Protein AF-A0A3D3GBB8-F1 (afdb_monomer)

Secondary structure (DSSP, 8-state):
---------------------TTS-GGGEE---TT-EE--SGGGTSSPPPEE--TT-GGGHHHHHHHHHTTTS-HHHHHHHHHHHIIIII--B--TT-HHHHHHHHHHHHHT-PEEHHHHHHHTB--HHHHHHHHHHHHHHTT--EEEEEEEEEETTEEEEEEEEEEEETTEEEEE-SS-TTTTTBBHHHHTSTT---TTS-B-TTSPPP-SSS-EEEEEE--PSPEE-----------S---PPPP---EEEEEEEB-HHHHHHHHT-TT--TT---HHHHHHHHHHHHHHHHHHHHHT-EEEEEEEE-TTS-EEEEEEEE-TTS-EEEEEEETTEEEEEE--B-HHHHHHHHHHHIIIIIIHHHHTT-B-BTTBS---EEEEHHHHS-TT-HHHHHHHHHHHH-GGGTTTTS---TTTSB-GGGS-HHHHHHHHHHHHHHHTTSS-SHHHHHHHHHHHTTT-BTTTBSS-GGGBSEE-HHHH-TTS-GGG-EEEE-S-PPPSSHHHHHHHHHHHHHHHHHHHT-SSPPPP------SSHHHHHHHHHHHHHHTT--GGGGGGGS-GGGGTTTHHHHHHHHHHHHHHHHH---

Radius of gyration: 30.75 Å; Cα contacts (8 Å, |Δi|>4): 1065; chains: 1; bounding box: 67×83×88 Å

Structure (mmCIF, N/CA/C/O backbone):
data_AF-A0A3D3GBB8-F1
#
_entry.id   AF-A0A3D3GBB8-F1
#
loop_
_atom_site.group_PDB
_atom_site.id
_atom_site.type_symbol
_atom_site.label_atom_id
_atom_site.label_alt_id
_atom_site.label_comp_id
_atom_site.label_asym_id
_atom_site.label_entity_id
_atom_site.label_seq_id
_atom_site.pdbx_PDB_ins_code
_atom_site.Cartn_x
_atom_site.Cartn_y
_atom_site.Cartn_z
_atom_site.occupancy
_atom_site.B_iso_or_equiv
_atom_site.auth_seq_id
_atom_site.auth_comp_id
_atom_site.auth_asym_id
_atom_site.auth_atom_id
_atom_site.pdbx_PDB_model_num
ATOM 1 N N . MET A 1 1 ? 26.392 -57.748 -11.670 1.00 37.41 1 MET A N 1
ATOM 2 C CA . MET A 1 1 ? 26.592 -56.794 -12.782 1.00 37.41 1 MET A CA 1
ATOM 3 C C . MET A 1 1 ? 25.238 -56.248 -13.217 1.00 37.41 1 MET A C 1
ATOM 5 O O . MET A 1 1 ? 24.545 -56.881 -13.998 1.00 37.41 1 MET A O 1
ATOM 9 N N . ARG A 1 2 ? 24.813 -55.126 -12.630 1.00 30.62 2 ARG A N 1
ATOM 10 C CA . ARG A 1 2 ? 23.625 -54.363 -13.035 1.00 30.62 2 ARG A CA 1
ATOM 11 C C . ARG A 1 2 ? 24.049 -52.902 -13.084 1.00 30.62 2 ARG A C 1
ATOM 13 O O . ARG A 1 2 ? 24.463 -52.355 -12.068 1.00 30.62 2 ARG A O 1
ATOM 20 N N . THR A 1 3 ? 24.030 -52.337 -14.281 1.00 37.81 3 THR A N 1
ATOM 21 C CA . THR A 1 3 ? 24.454 -50.970 -14.579 1.00 37.81 3 THR A CA 1
ATOM 22 C C . THR A 1 3 ? 23.341 -50.014 -14.165 1.00 37.81 3 THR A C 1
ATOM 24 O O . THR A 1 3 ? 22.235 -50.083 -14.697 1.00 37.81 3 THR A O 1
ATOM 27 N N . ALA A 1 4 ? 23.621 -49.160 -13.182 1.00 35.50 4 ALA A N 1
ATOM 28 C CA . ALA A 1 4 ? 22.742 -48.078 -12.766 1.00 35.50 4 ALA A CA 1
ATOM 29 C C . ALA A 1 4 ? 22.860 -46.919 -13.765 1.00 35.50 4 ALA A C 1
ATOM 31 O O . ALA A 1 4 ? 23.934 -46.346 -13.945 1.00 35.50 4 ALA A O 1
ATOM 32 N N . LEU A 1 5 ? 21.749 -46.604 -14.427 1.00 34.44 5 LEU A N 1
ATOM 33 C CA . LEU A 1 5 ? 21.597 -45.443 -15.293 1.00 34.44 5 LEU A CA 1
ATOM 34 C C . LEU A 1 5 ? 21.277 -44.234 -14.400 1.00 34.44 5 LEU A C 1
ATOM 36 O O . LEU A 1 5 ? 20.170 -44.113 -13.879 1.00 34.44 5 LEU A O 1
ATOM 40 N N . ILE A 1 6 ? 22.259 -43.360 -14.182 1.00 33.53 6 ILE A N 1
ATOM 41 C CA . ILE A 1 6 ? 22.048 -42.061 -13.538 1.00 33.53 6 ILE A CA 1
ATOM 42 C C . ILE A 1 6 ? 21.442 -41.128 -14.593 1.00 33.53 6 ILE A C 1
ATOM 44 O O . ILE A 1 6 ? 22.131 -40.673 -15.505 1.00 33.53 6 ILE A O 1
ATOM 48 N N . LEU A 1 7 ? 20.139 -40.863 -14.477 1.00 31.44 7 LEU A N 1
ATOM 49 C CA . LEU A 1 7 ? 19.470 -39.763 -15.167 1.00 31.44 7 LEU A CA 1
ATOM 50 C C . LEU A 1 7 ? 19.929 -38.441 -14.533 1.00 31.44 7 LEU A C 1
ATOM 52 O O . LEU A 1 7 ? 19.406 -38.015 -13.506 1.00 31.44 7 LEU A O 1
ATOM 56 N N . LEU A 1 8 ? 20.910 -37.785 -15.154 1.00 27.91 8 LEU A N 1
ATOM 57 C CA . LEU A 1 8 ? 21.190 -36.371 -14.917 1.00 27.91 8 LEU A CA 1
ATOM 58 C C . LEU A 1 8 ? 20.114 -35.554 -15.652 1.00 27.91 8 LEU A C 1
ATOM 60 O O . LEU A 1 8 ? 20.199 -35.330 -16.860 1.00 27.91 8 LEU A O 1
ATOM 64 N N . GLN A 1 9 ? 19.079 -35.115 -14.935 1.00 29.59 9 GLN A N 1
ATOM 65 C CA . GLN A 1 9 ? 18.239 -34.013 -15.399 1.00 29.59 9 GLN A CA 1
ATOM 66 C C . GLN A 1 9 ? 19.070 -32.726 -15.332 1.00 29.59 9 GLN A C 1
ATOM 68 O O . GLN A 1 9 ? 19.253 -32.135 -14.270 1.00 29.59 9 GLN A O 1
ATOM 73 N N . PHE A 1 10 ? 19.591 -32.302 -16.484 1.00 28.19 10 PHE A N 1
ATOM 74 C CA . PHE A 1 10 ? 20.107 -30.953 -16.691 1.00 28.19 10 PHE A CA 1
ATOM 75 C C . PHE A 1 10 ? 18.940 -29.96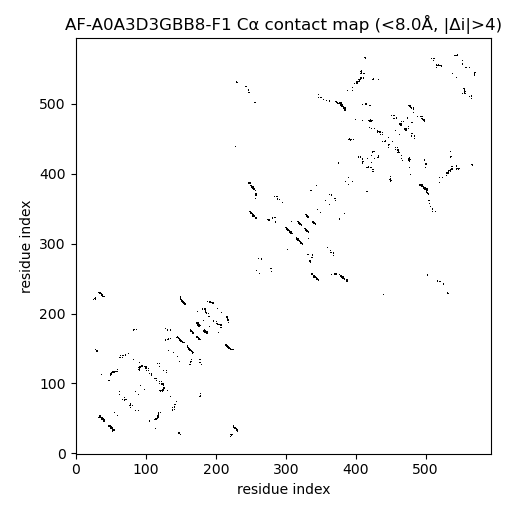3 -16.600 1.00 28.19 10 PHE A C 1
ATOM 77 O O . PHE A 1 10 ? 18.289 -29.636 -17.591 1.00 28.19 10 PHE A O 1
ATOM 84 N N . VAL A 1 11 ? 18.669 -29.477 -15.391 1.00 28.56 11 VAL A N 1
ATOM 85 C CA . VAL A 1 11 ? 17.943 -28.223 -15.206 1.00 28.56 11 VAL A CA 1
ATOM 86 C C . VAL A 1 11 ? 18.900 -27.115 -15.641 1.00 28.56 11 VAL A C 1
ATOM 88 O O . VAL A 1 11 ? 19.838 -26.770 -14.924 1.00 28.56 11 VAL A O 1
ATOM 91 N N . PHE A 1 12 ? 18.695 -26.585 -16.848 1.00 27.25 12 PHE A N 1
ATOM 92 C CA . PHE A 1 12 ? 19.299 -25.329 -17.288 1.00 27.25 12 PHE A CA 1
ATOM 93 C C . PHE A 1 12 ? 18.727 -24.200 -16.420 1.00 27.25 12 PHE A C 1
ATOM 95 O O . PHE A 1 12 ? 17.770 -23.521 -16.784 1.00 27.25 12 PHE A O 1
ATOM 102 N N . VAL A 1 13 ? 19.312 -24.001 -15.241 1.00 29.98 13 VAL A N 1
ATOM 103 C CA . VAL A 1 13 ? 19.199 -22.733 -14.531 1.00 29.98 13 VAL A CA 1
ATOM 104 C C . VAL A 1 13 ? 20.024 -21.740 -15.342 1.00 29.98 13 VAL A C 1
ATOM 106 O O . VAL A 1 13 ? 21.246 -21.681 -15.226 1.00 29.98 13 VAL A O 1
ATOM 109 N N . ILE A 1 14 ? 19.360 -20.971 -16.207 1.00 33.97 14 ILE A N 1
ATOM 110 C CA . ILE A 1 14 ? 19.915 -19.741 -16.782 1.00 33.97 14 ILE A CA 1
ATOM 111 C C . ILE A 1 14 ? 19.957 -18.716 -15.636 1.00 33.97 14 ILE A C 1
ATOM 113 O O . ILE A 1 14 ? 19.192 -17.759 -15.593 1.00 33.97 14 ILE A O 1
ATOM 117 N N . SER A 1 15 ? 20.810 -18.954 -14.638 1.00 33.53 15 SER A N 1
ATOM 118 C CA . SER A 1 15 ? 21.189 -17.935 -13.668 1.00 33.53 15 SER A CA 1
ATOM 119 C C . SER A 1 15 ? 22.025 -16.922 -14.430 1.00 33.53 15 SER A C 1
ATOM 121 O O . SER A 1 15 ? 23.033 -17.294 -15.036 1.00 33.53 15 SER A O 1
ATOM 123 N N . GLY A 1 16 ? 21.561 -15.674 -14.443 1.00 37.94 16 GLY A N 1
ATOM 124 C CA . GLY A 1 16 ? 22.111 -14.578 -15.224 1.00 37.94 16 GLY A CA 1
ATOM 125 C C . GLY A 1 16 ? 23.633 -14.576 -15.247 1.00 37.94 16 GLY A C 1
ATOM 126 O O . GLY A 1 16 ? 24.288 -14.199 -14.277 1.00 37.94 16 GLY A O 1
ATOM 127 N N . ALA A 1 17 ? 24.191 -14.935 -16.402 1.00 40.03 17 ALA A N 1
ATOM 128 C CA . ALA A 1 17 ? 25.499 -14.457 -16.793 1.00 40.03 17 ALA A CA 1
ATOM 129 C C . ALA A 1 17 ? 25.364 -12.939 -16.950 1.00 40.03 17 ALA A C 1
ATOM 131 O O . ALA A 1 17 ? 25.099 -12.430 -18.039 1.00 40.03 17 ALA A O 1
ATOM 132 N N . SER A 1 18 ? 25.471 -12.224 -15.827 1.00 45.88 18 SER A N 1
ATOM 133 C CA . SER A 1 18 ? 25.781 -10.805 -15.825 1.00 45.88 18 SER A CA 1
ATOM 134 C C . SER A 1 18 ? 26.978 -10.655 -16.748 1.00 45.88 18 SER A C 1
ATOM 136 O O . SER A 1 18 ? 28.031 -11.257 -16.520 1.00 45.88 18 SER A O 1
ATOM 138 N N . LEU A 1 19 ? 26.783 -9.953 -17.862 1.00 51.06 19 LEU A N 1
ATOM 139 C CA . LEU A 1 19 ? 27.877 -9.551 -18.721 1.00 51.06 19 LEU A CA 1
ATOM 140 C C . LEU A 1 19 ? 28.770 -8.645 -17.871 1.00 51.06 19 LEU A C 1
ATOM 142 O O . LEU A 1 19 ? 28.528 -7.451 -17.755 1.00 51.06 19 LEU A O 1
ATOM 146 N N . ALA A 1 20 ? 29.756 -9.228 -17.194 1.00 46.41 20 ALA A N 1
ATOM 147 C CA . ALA A 1 20 ? 30.712 -8.476 -16.407 1.00 46.41 20 ALA A CA 1
ATOM 148 C C . ALA A 1 20 ? 31.562 -7.650 -17.383 1.00 46.41 20 ALA A C 1
ATOM 150 O O . ALA A 1 20 ? 32.442 -8.175 -18.065 1.00 46.41 20 ALA A O 1
ATOM 151 N N . TYR A 1 21 ? 31.240 -6.363 -17.502 1.00 58.41 21 TYR A N 1
ATOM 152 C CA . TYR A 1 21 ? 31.947 -5.415 -18.355 1.00 58.41 21 TYR A CA 1
ATOM 153 C C . TYR A 1 21 ? 33.100 -4.792 -17.573 1.00 58.41 21 TYR A C 1
ATOM 155 O O . TYR A 1 21 ? 32.893 -3.914 -16.738 1.00 58.41 21 TYR A O 1
ATOM 163 N N . SER A 1 22 ? 34.331 -5.234 -17.826 1.00 48.91 22 SER A N 1
ATOM 164 C CA . SER A 1 22 ? 35.514 -4.618 -17.224 1.00 48.91 22 SER A CA 1
ATOM 165 C C . SER A 1 22 ? 35.701 -3.199 -17.779 1.00 48.91 22 SER A C 1
ATOM 167 O O . SER A 1 22 ? 36.099 -3.038 -18.931 1.00 48.91 22 SER A O 1
ATOM 169 N N . GLY A 1 23 ? 35.397 -2.179 -16.972 1.00 61.62 23 GLY A N 1
ATOM 170 C CA . GLY A 1 23 ? 35.699 -0.768 -17.260 1.00 61.62 23 GLY A CA 1
ATOM 171 C C . GLY A 1 23 ? 34.526 0.111 -17.714 1.00 61.62 23 GLY A C 1
ATOM 172 O O . GLY A 1 23 ? 34.693 1.325 -17.777 1.00 61.62 23 GLY A O 1
ATOM 173 N N . LEU A 1 24 ? 33.341 -0.449 -17.979 1.00 71.38 24 LEU A N 1
ATOM 174 C CA . LEU A 1 24 ? 32.126 0.335 -18.248 1.00 71.38 24 LEU A CA 1
ATOM 175 C C . LEU A 1 24 ? 31.256 0.404 -16.988 1.00 71.38 24 LEU A C 1
ATOM 177 O O . LEU A 1 24 ? 31.207 -0.557 -16.220 1.00 71.38 24 LEU A O 1
ATOM 181 N N . LYS A 1 25 ? 30.553 1.526 -16.775 1.00 71.62 25 LYS A N 1
ATOM 182 C CA . LYS A 1 25 ? 29.581 1.666 -15.677 1.00 71.62 25 LYS A CA 1
ATOM 183 C C . LYS A 1 25 ? 28.512 0.575 -15.835 1.00 71.62 25 LYS A C 1
ATOM 185 O O . LYS A 1 25 ? 27.671 0.659 -16.727 1.00 71.62 25 LYS A O 1
ATOM 190 N N . SER A 1 26 ? 28.555 -0.461 -14.996 1.00 71.94 26 SER A N 1
ATOM 191 C CA . SER A 1 26 ? 27.662 -1.629 -15.097 1.00 71.94 26 SER A CA 1
ATOM 192 C C . SER A 1 26 ? 26.180 -1.250 -15.009 1.00 71.94 26 SER A C 1
ATOM 194 O O . SER A 1 26 ? 25.334 -1.911 -15.601 1.00 71.94 26 SER A O 1
ATOM 196 N N . THR A 1 27 ? 25.879 -0.144 -14.332 1.00 81.06 27 THR A N 1
ATOM 197 C CA . THR A 1 27 ? 24.544 0.431 -14.137 1.00 81.06 27 THR A CA 1
ATOM 198 C C . THR A 1 27 ? 23.926 1.037 -15.400 1.00 81.06 27 THR A C 1
ATOM 200 O O . THR A 1 27 ? 22.716 1.284 -15.411 1.00 81.06 27 THR A O 1
ATOM 203 N N . ALA A 1 28 ? 24.706 1.276 -16.460 1.00 86.94 28 ALA A N 1
ATOM 204 C CA . ALA A 1 28 ? 24.206 1.812 -17.730 1.00 86.94 28 ALA A CA 1
ATOM 205 C C . ALA A 1 28 ? 23.576 0.742 -18.640 1.00 86.94 28 ALA A C 1
ATOM 207 O O . ALA A 1 28 ? 22.818 1.073 -19.548 1.00 86.94 28 ALA A O 1
ATOM 208 N N . PHE A 1 29 ? 23.866 -0.537 -18.389 1.00 89.50 29 PHE A N 1
ATOM 209 C CA . PHE A 1 29 ? 23.324 -1.663 -19.144 1.00 89.50 29 PHE A CA 1
ATOM 210 C C . PHE A 1 29 ? 22.200 -2.314 -18.354 1.00 89.50 29 PHE A C 1
ATOM 212 O O . PHE A 1 29 ? 22.427 -2.852 -17.270 1.00 89.50 29 PHE A O 1
ATOM 219 N N . ARG A 1 30 ? 20.980 -2.270 -18.886 1.00 90.62 30 ARG A N 1
ATOM 220 C CA . ARG A 1 30 ? 19.788 -2.645 -18.122 1.00 90.62 30 ARG A CA 1
ATOM 221 C C . ARG A 1 30 ? 19.002 -3.737 -18.799 1.00 90.62 30 ARG A C 1
ATOM 223 O O . ARG A 1 30 ? 18.885 -3.788 -20.020 1.00 90.62 30 ARG A O 1
ATOM 230 N N . ASP A 1 31 ? 18.449 -4.597 -17.964 1.00 92.19 31 ASP A N 1
ATOM 231 C CA . ASP A 1 31 ? 17.322 -5.418 -18.348 1.00 92.19 31 ASP A CA 1
ATOM 232 C C . ASP A 1 31 ? 16.036 -4.704 -17.938 1.00 92.19 31 ASP A C 1
ATOM 234 O O . ASP A 1 31 ? 15.978 -4.139 -16.843 1.00 92.19 31 ASP A O 1
ATOM 238 N N . ILE A 1 32 ? 15.035 -4.704 -18.811 1.00 92.06 32 ILE A N 1
ATOM 239 C CA . ILE A 1 32 ? 13.761 -4.030 -18.585 1.00 92.06 32 ILE A CA 1
ATOM 240 C C . ILE A 1 32 ? 12.653 -5.092 -18.566 1.00 92.06 32 ILE A C 1
ATOM 242 O O . ILE A 1 32 ? 12.162 -5.480 -19.628 1.00 92.06 32 ILE A O 1
ATOM 246 N N . PRO A 1 33 ? 12.265 -5.609 -17.385 1.00 87.56 33 PRO A N 1
ATOM 247 C CA . PRO A 1 33 ? 11.215 -6.616 -17.301 1.00 87.56 33 PRO A CA 1
ATOM 248 C C . PRO A 1 33 ? 9.830 -6.024 -17.586 1.00 87.56 33 PRO A C 1
ATOM 250 O O . PRO A 1 33 ? 9.600 -4.822 -17.409 1.00 87.56 33 PRO A O 1
ATOM 253 N N . ASP A 1 34 ? 8.900 -6.890 -17.992 1.00 85.88 34 ASP A N 1
ATOM 254 C CA . ASP A 1 34 ? 7.484 -6.535 -18.120 1.00 85.88 34 ASP A CA 1
ATOM 255 C C . ASP A 1 34 ? 6.925 -6.015 -16.788 1.00 85.88 34 ASP A C 1
ATOM 257 O O . ASP A 1 34 ? 7.377 -6.411 -15.713 1.00 85.88 34 ASP A O 1
ATOM 261 N N . GLY A 1 35 ? 5.984 -5.079 -16.857 1.00 80.69 35 GLY A N 1
ATOM 262 C CA . GLY A 1 35 ? 5.439 -4.366 -15.705 1.00 80.69 35 GLY A CA 1
ATOM 263 C C . GLY A 1 35 ? 6.332 -3.256 -15.146 1.00 80.69 35 GLY A C 1
ATOM 264 O O . GLY A 1 35 ? 5.860 -2.449 -14.357 1.00 80.69 35 GLY A O 1
ATOM 265 N N . SER A 1 36 ? 7.601 -3.133 -15.543 1.00 86.69 36 SER A N 1
ATOM 266 C CA . SER A 1 36 ? 8.458 -2.049 -15.031 1.00 86.69 36 SER A CA 1
ATOM 267 C C . SER A 1 36 ? 7.909 -0.659 -15.345 1.00 86.69 36 SER A C 1
ATOM 269 O O . SER A 1 36 ? 7.367 -0.433 -16.417 1.00 86.69 36 SER A O 1
ATOM 271 N N . VAL A 1 37 ? 8.127 0.307 -14.456 1.00 88.00 37 VAL A N 1
ATOM 272 C CA . VAL A 1 37 ? 8.025 1.734 -14.762 1.00 88.00 37 VAL A CA 1
ATOM 273 C C . VAL A 1 37 ? 9.403 2.260 -15.134 1.00 88.00 37 VAL A C 1
ATOM 275 O O . VAL A 1 37 ? 10.370 2.038 -14.411 1.00 88.00 37 VAL A O 1
ATOM 278 N N . MET A 1 38 ? 9.518 2.965 -16.247 1.00 93.19 38 MET A N 1
ATOM 279 C CA . MET A 1 38 ? 10.743 3.636 -16.662 1.00 93.19 38 MET A CA 1
ATOM 280 C C . MET A 1 38 ? 10.589 5.144 -16.492 1.00 93.19 38 MET A C 1
ATOM 282 O O . MET A 1 38 ? 9.580 5.715 -16.888 1.00 93.19 38 MET A O 1
ATOM 286 N N . GLU A 1 39 ? 11.597 5.790 -15.917 1.00 93.50 39 GLU A N 1
ATOM 287 C CA . GLU A 1 39 ? 11.611 7.233 -15.682 1.00 93.50 39 GLU A CA 1
ATOM 288 C C . GLU A 1 39 ? 11.524 8.021 -17.003 1.00 93.50 39 GLU A C 1
ATOM 290 O O . GLU A 1 39 ? 12.231 7.754 -17.982 1.00 93.50 39 GLU A O 1
ATOM 295 N N . GLY A 1 40 ? 10.645 9.014 -17.026 1.00 92.69 40 GLY A N 1
ATOM 296 C CA . GLY A 1 40 ? 10.459 9.976 -18.098 1.00 92.69 40 GLY A CA 1
ATOM 297 C C . GLY A 1 40 ? 11.460 11.123 -18.044 1.00 92.69 40 GLY A C 1
ATOM 298 O O . GLY A 1 40 ? 12.235 11.276 -17.104 1.00 92.69 40 GLY A O 1
ATOM 299 N N . SER A 1 41 ? 11.454 11.972 -19.070 1.00 91.56 41 SER A N 1
ATOM 300 C CA . SER A 1 41 ? 12.244 13.211 -19.079 1.00 91.56 41 SER A CA 1
ATOM 301 C C . SER A 1 41 ? 11.541 14.384 -18.385 1.00 91.56 41 SER A C 1
ATOM 303 O O . SER A 1 41 ? 12.180 15.405 -18.148 1.00 91.56 41 SER A O 1
ATOM 305 N N . LEU A 1 42 ? 10.263 14.251 -18.007 1.00 87.62 42 LEU A N 1
ATOM 306 C CA . LEU A 1 42 ? 9.458 15.323 -17.408 1.00 87.62 42 LEU A CA 1
ATOM 307 C C . LEU A 1 42 ? 10.088 15.911 -16.135 1.00 87.62 42 LEU A C 1
ATOM 309 O O . LEU A 1 42 ? 10.108 17.126 -15.962 1.00 87.62 42 LEU A O 1
ATOM 313 N N . GLY A 1 43 ? 10.655 15.062 -15.271 1.00 80.56 43 GLY A N 1
ATOM 314 C CA . GLY A 1 43 ? 11.352 15.493 -14.051 1.00 80.56 43 GLY A CA 1
ATOM 315 C C . GLY A 1 43 ? 12.688 16.207 -14.297 1.00 80.56 43 GLY A C 1
ATOM 316 O O . GLY A 1 43 ? 13.236 16.806 -13.377 1.00 80.56 43 GLY A O 1
ATOM 317 N N . HIS A 1 44 ? 13.189 16.172 -15.533 1.00 82.75 44 HIS A N 1
ATOM 318 C CA . HIS A 1 44 ? 14.483 16.720 -15.955 1.00 82.75 44 HIS A CA 1
ATOM 319 C C . HIS A 1 44 ? 14.318 17.858 -16.976 1.00 82.75 44 HIS A C 1
ATOM 321 O O . HIS A 1 44 ? 15.223 18.136 -17.757 1.00 82.75 44 HIS A O 1
ATOM 327 N N . GLY A 1 45 ? 13.146 18.502 -17.006 1.00 84.19 45 GLY A N 1
ATOM 328 C CA . GLY A 1 45 ? 12.839 19.601 -17.931 1.00 84.19 45 GLY A CA 1
ATOM 329 C C . GLY A 1 45 ? 12.445 19.162 -19.346 1.00 84.19 45 GLY A C 1
ATOM 330 O O . GLY A 1 45 ? 12.172 20.009 -20.192 1.00 84.19 45 GLY A O 1
ATOM 331 N N . GLY A 1 46 ? 12.382 17.854 -19.608 1.00 87.62 46 GLY A N 1
ATOM 332 C CA . GLY A 1 46 ? 11.785 17.302 -20.820 1.00 87.62 46 GLY A CA 1
ATOM 333 C C . GLY A 1 46 ? 10.256 17.258 -20.751 1.00 87.62 46 GLY A C 1
ATOM 334 O O . GLY A 1 46 ? 9.625 17.777 -19.832 1.00 87.62 46 GLY A O 1
ATOM 335 N N . PHE A 1 47 ? 9.634 16.620 -21.739 1.00 88.44 47 PHE A N 1
ATOM 336 C CA . PHE A 1 47 ? 8.172 16.567 -21.870 1.00 88.44 47 PHE A CA 1
ATOM 337 C C . PHE A 1 47 ? 7.594 15.151 -21.811 1.00 88.44 47 PHE A C 1
ATOM 339 O O . PHE A 1 47 ? 6.375 15.006 -21.904 1.00 88.44 47 PHE A O 1
ATOM 346 N N . GLN A 1 48 ? 8.428 14.119 -21.657 1.00 90.50 48 GLN A N 1
ATOM 347 C CA . GLN A 1 48 ? 7.956 12.739 -21.597 1.00 90.50 48 GLN A CA 1
ATOM 348 C C . GLN A 1 48 ? 7.687 12.313 -20.147 1.00 90.50 48 GLN A C 1
ATOM 350 O O . GLN A 1 48 ? 8.620 12.346 -19.341 1.00 90.50 48 GLN A O 1
ATOM 355 N N . PRO A 1 49 ? 6.453 11.914 -19.794 1.00 89.81 49 PRO A N 1
ATOM 356 C CA . PRO A 1 49 ? 6.158 11.240 -18.530 1.00 89.81 49 PRO A CA 1
ATOM 357 C C . PRO A 1 49 ? 6.930 9.935 -18.355 1.00 89.81 49 PRO A C 1
ATOM 359 O O . PRO A 1 49 ? 7.546 9.429 -19.292 1.00 89.81 49 PRO A O 1
ATOM 362 N N . ASP A 1 50 ? 6.853 9.386 -17.147 1.00 91.62 50 ASP A N 1
ATOM 363 C CA . ASP A 1 50 ? 7.258 8.009 -16.882 1.00 91.62 50 ASP A CA 1
ATOM 364 C C . ASP A 1 50 ? 6.414 7.039 -17.723 1.00 91.62 50 ASP A C 1
ATOM 366 O O . ASP A 1 50 ? 5.264 7.326 -18.062 1.00 91.62 50 ASP A O 1
ATOM 370 N N . TYR A 1 51 ? 6.974 5.878 -18.040 1.00 91.44 51 TYR A N 1
ATOM 371 C CA . TYR A 1 51 ? 6.346 4.856 -18.877 1.00 91.44 51 TYR A CA 1
ATOM 372 C C . TYR A 1 51 ? 6.110 3.601 -18.062 1.00 91.44 51 TYR A C 1
ATOM 374 O O . TYR A 1 51 ? 6.958 3.269 -17.246 1.00 91.44 51 TYR A O 1
ATOM 382 N N . ILE A 1 52 ? 5.039 2.857 -18.317 1.00 91.50 52 ILE A N 1
ATOM 383 C CA . ILE A 1 52 ? 4.875 1.492 -17.809 1.00 91.50 52 ILE A CA 1
ATOM 384 C C . ILE A 1 52 ? 5.067 0.499 -18.957 1.00 91.50 52 ILE A C 1
ATOM 386 O O . ILE A 1 52 ? 4.503 0.662 -20.035 1.00 91.50 52 ILE A O 1
ATOM 390 N N . ILE A 1 53 ? 5.892 -0.521 -18.737 1.00 94.06 53 ILE A N 1
ATOM 391 C CA . ILE A 1 53 ? 6.117 -1.614 -19.676 1.00 94.06 53 ILE A CA 1
ATOM 392 C C . ILE A 1 53 ? 4.935 -2.567 -19.556 1.00 94.06 53 ILE A C 1
ATOM 394 O O . ILE A 1 53 ? 4.762 -3.220 -18.535 1.00 94.06 53 ILE A O 1
ATOM 398 N N . ASP A 1 54 ? 4.103 -2.613 -20.585 1.00 89.75 54 ASP A N 1
ATOM 399 C CA . ASP A 1 54 ? 2.859 -3.371 -20.614 1.00 89.75 54 ASP A CA 1
ATOM 400 C C . ASP A 1 54 ? 2.827 -4.304 -21.831 1.00 89.75 54 ASP A C 1
ATOM 402 O O . ASP A 1 54 ? 2.082 -4.096 -22.789 1.00 89.75 54 ASP A O 1
ATOM 406 N N . LYS A 1 55 ? 3.627 -5.381 -21.820 1.00 90.81 55 LYS A N 1
ATOM 407 C CA . LYS A 1 55 ? 3.734 -6.300 -22.973 1.00 90.81 55 LYS A CA 1
ATOM 408 C C . LYS A 1 55 ? 2.376 -6.844 -23.430 1.00 90.81 55 LYS A C 1
ATOM 410 O O . LYS A 1 55 ? 2.201 -7.108 -24.615 1.00 90.81 55 LYS A O 1
ATOM 415 N N . ASN A 1 56 ? 1.405 -6.979 -22.531 1.00 87.50 56 ASN A N 1
ATOM 416 C CA . ASN A 1 56 ? 0.070 -7.488 -22.856 1.00 87.50 56 ASN A CA 1
ATOM 417 C C . ASN A 1 56 ? -0.857 -6.463 -23.538 1.00 87.50 56 ASN A C 1
ATOM 419 O O . ASN A 1 56 ? -2.020 -6.776 -23.797 1.00 87.50 56 ASN A O 1
ATOM 423 N N . HIS A 1 57 ? -0.381 -5.254 -23.843 1.00 91.94 57 HIS A N 1
ATOM 424 C CA . HIS A 1 57 ? -1.175 -4.271 -24.568 1.00 91.94 57 HIS A CA 1
ATOM 425 C C . HIS A 1 57 ? -1.558 -4.782 -25.968 1.00 91.94 57 HIS A C 1
ATOM 427 O O . HIS A 1 57 ? -0.671 -5.170 -26.736 1.00 91.94 57 HIS A O 1
ATOM 433 N N . PRO A 1 58 ? -2.843 -4.724 -26.374 1.00 91.69 58 PRO A N 1
ATOM 434 C CA . PRO A 1 58 ? -3.286 -5.260 -27.663 1.00 91.69 58 PRO A CA 1
ATOM 435 C C . PRO A 1 58 ? -2.536 -4.686 -28.873 1.00 91.69 58 PRO A C 1
ATOM 437 O O . PRO A 1 58 ? -2.226 -5.415 -29.811 1.00 91.69 58 PRO A O 1
ATOM 440 N N . ALA A 1 59 ? -2.180 -3.396 -28.837 1.00 96.06 59 ALA A N 1
ATOM 441 C CA . ALA A 1 59 ? -1.428 -2.747 -29.917 1.00 96.06 59 ALA A CA 1
ATOM 442 C C . ALA A 1 59 ? 0.002 -3.297 -30.108 1.00 96.06 59 ALA A C 1
ATOM 444 O O . ALA A 1 59 ? 0.588 -3.104 -31.170 1.00 96.06 59 ALA A O 1
ATOM 445 N N . LEU A 1 60 ? 0.559 -3.993 -29.108 1.00 97.75 60 LEU A N 1
ATOM 446 C CA . LEU A 1 60 ? 1.884 -4.615 -29.183 1.00 97.75 60 LEU A CA 1
ATOM 447 C C . LEU A 1 60 ? 1.838 -6.078 -29.640 1.00 97.75 60 LEU A C 1
ATOM 449 O O . LEU A 1 60 ? 2.875 -6.617 -30.024 1.00 97.75 60 LEU A O 1
ATOM 453 N N . ALA A 1 61 ? 0.662 -6.717 -29.664 1.00 96.50 61 ALA A N 1
ATOM 454 C CA . ALA A 1 61 ? 0.525 -8.116 -30.074 1.00 96.50 61 ALA A CA 1
ATOM 455 C C . ALA A 1 61 ? 1.184 -8.431 -31.438 1.00 96.50 61 ALA A C 1
ATOM 457 O O . ALA A 1 61 ? 1.941 -9.404 -31.494 1.00 96.50 61 ALA A O 1
ATOM 458 N N . PRO A 1 62 ? 1.042 -7.591 -32.492 1.00 98.25 62 PRO A N 1
ATOM 459 C CA . PRO A 1 62 ? 1.703 -7.844 -33.773 1.00 98.25 62 PRO A CA 1
ATOM 460 C C . PRO A 1 62 ? 3.233 -7.921 -33.677 1.00 98.25 62 PRO A C 1
ATOM 462 O O . PRO A 1 62 ? 3.852 -8.724 -34.374 1.00 98.25 62 PRO A O 1
ATOM 465 N N . LEU A 1 63 ? 3.855 -7.115 -32.805 1.00 98.31 63 LEU A N 1
ATOM 466 C CA . LEU A 1 63 ? 5.304 -7.150 -32.587 1.00 98.31 63 LEU A CA 1
ATOM 467 C C . LEU A 1 63 ? 5.732 -8.473 -31.950 1.00 98.31 63 LEU A C 1
ATOM 469 O O . LEU A 1 63 ? 6.740 -9.051 -32.352 1.00 98.31 63 LEU A O 1
ATOM 473 N N . TRP A 1 64 ? 4.978 -8.955 -30.964 1.00 97.94 64 TRP A N 1
ATOM 474 C CA . TRP A 1 64 ? 5.308 -10.191 -30.259 1.00 97.94 64 TRP A CA 1
ATOM 475 C C . TRP A 1 64 ? 5.092 -11.426 -31.121 1.00 97.94 64 TRP A C 1
ATOM 477 O O . TRP A 1 64 ? 5.930 -12.326 -31.107 1.00 97.94 64 TRP A O 1
ATOM 487 N N . ASP A 1 65 ? 4.022 -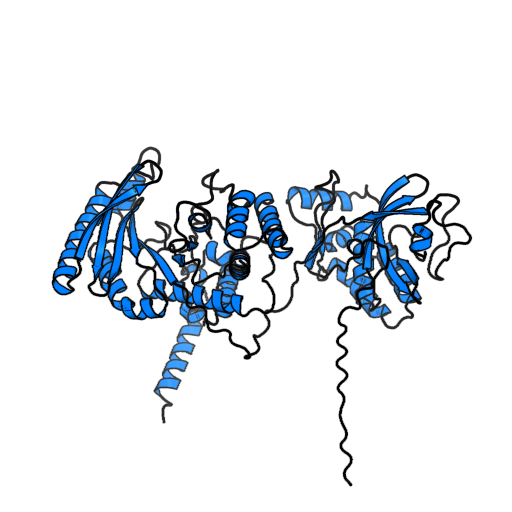11.450 -31.912 1.00 97.75 65 ASP A N 1
ATOM 488 C CA . ASP A 1 65 ? 3.800 -12.503 -32.901 1.00 97.75 65 ASP A CA 1
ATOM 489 C C . ASP A 1 65 ? 4.944 -12.538 -33.914 1.00 97.75 65 ASP A C 1
ATOM 491 O O . ASP A 1 65 ? 5.528 -13.595 -34.159 1.00 97.75 65 ASP A O 1
ATOM 495 N N . HIS A 1 66 ? 5.344 -11.372 -34.430 1.00 98.25 66 HIS A N 1
ATOM 496 C CA . HIS A 1 66 ? 6.487 -11.264 -35.333 1.00 98.25 66 HIS A CA 1
ATOM 497 C C . HIS A 1 66 ? 7.788 -11.756 -34.687 1.00 98.25 66 HIS A C 1
ATOM 499 O O . HIS A 1 66 ? 8.492 -12.581 -35.269 1.00 98.25 66 HIS A O 1
ATOM 505 N N . ALA A 1 67 ? 8.088 -11.314 -33.463 1.00 98.25 67 ALA A N 1
ATOM 506 C CA . ALA A 1 67 ? 9.284 -11.718 -32.724 1.00 98.25 67 ALA A CA 1
ATOM 507 C C . ALA A 1 67 ? 9.341 -13.238 -32.477 1.00 98.25 67 ALA A C 1
ATOM 509 O O . ALA A 1 67 ? 10.396 -13.858 -32.638 1.00 98.25 67 ALA A O 1
ATOM 510 N N . ARG A 1 68 ? 8.204 -13.863 -32.147 1.00 98.12 68 ARG A N 1
ATOM 511 C CA . ARG A 1 68 ? 8.098 -15.322 -31.999 1.00 98.12 68 ARG A CA 1
ATOM 512 C C . ARG A 1 68 ? 8.290 -16.051 -33.327 1.00 98.12 68 ARG A C 1
ATOM 514 O O . ARG A 1 68 ? 9.013 -17.045 -33.361 1.00 98.12 68 ARG A O 1
ATOM 521 N N . ASN A 1 69 ? 7.717 -15.538 -34.415 1.00 98.12 69 ASN A N 1
ATOM 522 C CA . ASN A 1 69 ? 7.827 -16.140 -35.746 1.00 98.12 69 ASN A CA 1
ATOM 523 C C . ASN A 1 69 ? 9.266 -16.142 -36.279 1.00 98.12 69 ASN A C 1
ATOM 525 O O . ASN A 1 69 ? 9.666 -17.077 -36.969 1.00 98.12 69 ASN A O 1
ATOM 529 N N . VAL A 1 70 ? 10.075 -15.138 -35.927 1.00 98.25 70 VAL A N 1
ATOM 530 C CA . VAL A 1 70 ? 11.485 -15.071 -36.351 1.00 98.25 70 VAL A CA 1
ATOM 531 C C . VAL A 1 70 ? 12.440 -15.829 -35.424 1.00 98.25 70 VAL A C 1
ATOM 533 O O . VAL A 1 70 ? 13.636 -15.891 -35.695 1.00 98.25 70 VAL A O 1
ATOM 536 N N . LYS A 1 71 ? 11.958 -16.439 -34.334 1.00 97.94 71 LYS A N 1
ATOM 537 C CA . LYS A 1 71 ? 12.804 -17.079 -33.310 1.00 97.94 71 LYS A CA 1
ATOM 538 C C . LYS A 1 71 ? 13.694 -18.210 -33.848 1.00 97.94 71 LYS A C 1
ATOM 540 O O . LYS A 1 71 ? 14.743 -18.471 -33.257 1.00 97.94 71 LYS A O 1
ATOM 545 N N . SER A 1 72 ? 13.317 -18.857 -34.949 1.00 97.38 72 SER A N 1
ATOM 546 C CA . SER A 1 72 ? 14.101 -19.915 -35.607 1.00 97.38 72 SER A CA 1
ATOM 547 C C . SER A 1 72 ? 15.146 -19.402 -36.606 1.00 97.38 72 SER A C 1
ATOM 549 O O . SER A 1 72 ? 15.997 -20.181 -37.031 1.00 97.38 72 SER A O 1
ATOM 551 N N . LEU A 1 73 ? 15.111 -18.119 -36.981 1.00 97.62 73 LEU A N 1
ATOM 552 C CA . LEU A 1 73 ? 16.052 -17.550 -37.948 1.00 97.62 73 LEU A CA 1
ATOM 553 C C . LEU A 1 73 ? 17.468 -17.414 -37.358 1.00 97.62 73 LEU A C 1
ATOM 555 O O . LEU A 1 73 ? 17.625 -17.340 -36.135 1.00 97.62 73 LEU A O 1
ATOM 559 N N . PRO A 1 74 ? 18.517 -17.320 -38.194 1.00 97.31 74 PRO A N 1
ATOM 560 C CA . PRO A 1 74 ? 19.840 -16.885 -37.750 1.00 97.31 74 PRO A CA 1
ATOM 561 C C . PRO A 1 74 ? 19.775 -15.540 -37.011 1.00 97.31 74 PRO A C 1
ATOM 563 O O . PRO A 1 74 ? 18.977 -14.675 -37.365 1.00 97.31 74 PRO A O 1
ATOM 566 N N . GLN A 1 75 ? 20.623 -15.334 -35.993 1.00 96.19 75 GLN A N 1
ATOM 567 C CA . GLN A 1 75 ? 20.585 -14.138 -35.129 1.00 96.19 75 GLN A CA 1
ATOM 568 C C . GLN A 1 75 ? 20.557 -12.820 -35.923 1.00 96.19 75 GLN A C 1
ATOM 570 O O . GLN A 1 75 ? 19.794 -11.916 -35.590 1.00 96.19 75 GLN A O 1
ATOM 575 N N . GLU A 1 76 ? 21.356 -12.727 -36.985 1.00 96.12 76 GLU A N 1
ATOM 576 C CA . GLU A 1 76 ? 21.428 -11.554 -37.862 1.00 96.12 76 GLU A CA 1
ATOM 577 C C . GLU A 1 76 ? 20.090 -11.254 -38.556 1.00 96.12 76 GLU A C 1
ATOM 579 O O . GLU A 1 76 ? 19.665 -10.097 -38.628 1.00 96.12 76 GLU A O 1
ATOM 584 N N . ASP A 1 77 ? 19.391 -12.296 -39.004 1.00 96.88 77 ASP A N 1
ATOM 585 C CA . ASP A 1 77 ? 18.090 -12.182 -39.660 1.00 96.88 77 ASP A CA 1
ATOM 586 C C . ASP A 1 77 ? 16.981 -11.852 -38.654 1.00 96.88 77 ASP A C 1
ATOM 588 O O . ASP A 1 77 ? 16.091 -11.060 -38.972 1.00 96.88 77 ASP A O 1
ATOM 592 N N . LYS A 1 78 ? 17.066 -12.362 -37.412 1.00 97.88 78 LYS A N 1
ATOM 593 C CA . LYS A 1 78 ? 16.165 -11.949 -36.318 1.00 97.88 78 LYS A CA 1
ATOM 594 C C . LYS A 1 78 ? 16.246 -10.446 -36.088 1.00 97.88 78 LYS A C 1
ATOM 596 O O . LYS A 1 78 ? 15.223 -9.766 -36.082 1.00 97.88 78 LYS A O 1
ATOM 601 N N . ILE A 1 79 ? 17.470 -9.939 -35.918 1.00 97.75 79 ILE A N 1
ATOM 602 C CA . ILE A 1 79 ? 17.735 -8.526 -35.631 1.00 97.75 79 ILE A CA 1
ATOM 603 C C . ILE A 1 79 ? 17.208 -7.656 -36.766 1.00 97.75 79 ILE A C 1
ATOM 605 O O . ILE A 1 79 ? 16.420 -6.743 -36.521 1.00 97.75 79 ILE A O 1
ATOM 609 N N . ARG A 1 80 ? 17.588 -7.971 -38.010 1.00 97.00 80 ARG A N 1
ATOM 610 C CA . ARG A 1 80 ? 17.144 -7.225 -39.193 1.00 97.00 80 ARG A CA 1
ATOM 611 C C . ARG A 1 80 ? 15.621 -7.197 -39.298 1.00 97.00 80 ARG A C 1
ATOM 613 O O . ARG A 1 80 ? 15.044 -6.133 -39.509 1.00 97.00 80 ARG A O 1
ATOM 620 N N . SER A 1 81 ? 14.981 -8.352 -39.127 1.00 97.81 81 SER A N 1
ATOM 621 C CA . SER A 1 81 ? 13.532 -8.490 -39.245 1.00 97.81 81 SER A CA 1
ATOM 622 C C . SER A 1 81 ? 12.779 -7.717 -38.156 1.00 97.81 81 SER A C 1
ATOM 624 O O . SER A 1 81 ? 11.803 -7.033 -38.458 1.00 97.81 81 SER A O 1
ATOM 626 N N . ILE A 1 82 ? 13.246 -7.760 -36.904 1.00 98.50 82 ILE A N 1
ATOM 627 C CA . ILE A 1 82 ? 12.639 -7.019 -35.785 1.00 98.50 82 ILE A CA 1
ATOM 628 C C . ILE A 1 82 ? 12.811 -5.511 -35.961 1.00 98.50 82 ILE A C 1
ATOM 630 O O . ILE A 1 82 ? 11.836 -4.769 -35.853 1.00 98.50 82 ILE A O 1
ATOM 634 N N . VAL A 1 83 ? 14.027 -5.052 -36.279 1.00 97.94 83 VAL A N 1
ATOM 635 C CA . VAL A 1 83 ? 14.308 -3.628 -36.517 1.00 97.94 83 VAL A CA 1
ATOM 636 C C . VAL A 1 83 ? 13.431 -3.088 -37.645 1.00 97.94 83 VAL A C 1
ATOM 638 O O . VAL A 1 83 ? 12.827 -2.024 -37.504 1.00 97.94 83 VAL A O 1
ATOM 641 N N . GLN A 1 84 ? 13.314 -3.832 -38.747 1.00 97.31 84 GLN A N 1
ATOM 642 C CA . GLN A 1 84 ? 12.476 -3.439 -39.875 1.00 97.31 84 GLN A CA 1
ATOM 643 C C . GLN A 1 84 ? 10.993 -3.376 -39.491 1.00 97.31 84 GLN A C 1
ATOM 645 O O . GLN A 1 84 ? 10.317 -2.409 -39.846 1.00 97.31 84 GLN A O 1
ATOM 650 N N . PHE A 1 85 ? 10.489 -4.371 -38.756 1.00 98.38 85 PHE A N 1
ATOM 651 C CA . PHE A 1 85 ? 9.093 -4.412 -38.322 1.00 98.38 85 PHE A CA 1
ATOM 652 C C . PHE A 1 85 ? 8.743 -3.218 -37.431 1.00 98.38 85 PHE A C 1
ATOM 654 O O . PHE A 1 85 ? 7.755 -2.530 -37.689 1.00 98.38 85 PHE A O 1
ATOM 661 N N . ILE A 1 86 ? 9.583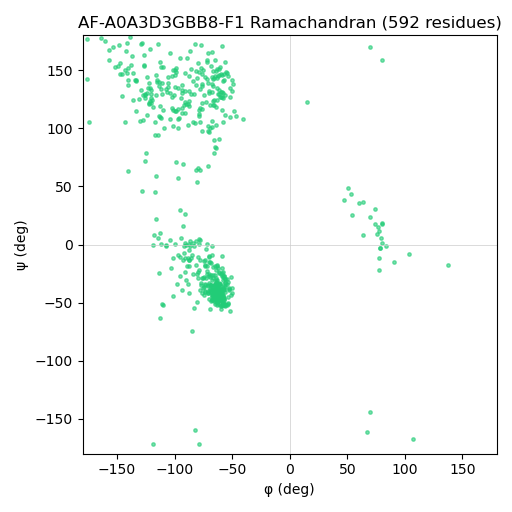 -2.914 -36.434 1.00 98.25 86 ILE A N 1
ATOM 662 C CA . ILE A 1 86 ? 9.371 -1.762 -35.548 1.00 98.25 86 ILE A CA 1
ATOM 663 C C . ILE A 1 86 ? 9.279 -0.473 -36.371 1.00 98.25 86 ILE A C 1
ATOM 665 O O . ILE A 1 86 ? 8.348 0.296 -36.182 1.00 98.25 86 ILE A O 1
ATOM 669 N N . ARG A 1 87 ? 10.184 -0.274 -37.334 1.00 97.12 87 ARG A N 1
ATOM 670 C CA . ARG A 1 87 ? 10.265 0.957 -38.138 1.00 97.12 87 ARG A CA 1
ATOM 671 C C . ARG A 1 87 ? 9.173 1.143 -39.176 1.00 97.12 87 ARG A C 1
ATOM 673 O O . ARG A 1 87 ? 8.940 2.265 -39.597 1.00 97.12 87 ARG A O 1
ATOM 680 N N . THR A 1 88 ? 8.620 0.059 -39.707 1.00 97.12 88 THR A N 1
ATOM 681 C CA . THR A 1 88 ? 7.731 0.143 -40.881 1.00 97.12 88 THR A CA 1
ATOM 682 C C . THR A 1 88 ? 6.298 -0.234 -40.581 1.00 97.12 88 THR A C 1
ATOM 684 O O . THR A 1 88 ? 5.397 0.219 -41.280 1.00 97.12 88 THR A O 1
ATOM 687 N N . VAL A 1 89 ? 6.083 -1.035 -39.540 1.00 97.62 89 VAL A N 1
ATOM 688 C CA . VAL A 1 89 ? 4.759 -1.530 -39.170 1.00 97.62 89 VAL A CA 1
ATOM 689 C C . VAL A 1 89 ? 4.299 -0.885 -37.871 1.00 97.62 89 VAL A C 1
ATOM 691 O O . VAL A 1 89 ? 3.200 -0.336 -37.825 1.00 97.62 89 VAL A O 1
ATOM 694 N N . LEU A 1 90 ? 5.129 -0.938 -36.826 1.00 97.69 90 LEU A N 1
ATOM 695 C CA . LEU A 1 90 ? 4.705 -0.550 -35.481 1.00 97.69 90 LEU A CA 1
ATOM 696 C C . LEU A 1 90 ? 4.784 0.962 -35.250 1.00 97.69 90 LEU A C 1
ATOM 698 O O . LEU A 1 90 ? 3.792 1.582 -34.884 1.00 97.69 90 LEU A O 1
ATOM 702 N N . LEU A 1 91 ? 5.959 1.544 -35.484 1.00 97.75 91 LEU A N 1
ATOM 703 C CA . LEU A 1 91 ? 6.265 2.961 -35.332 1.00 97.75 91 LEU A CA 1
ATOM 704 C C . LEU A 1 91 ? 6.827 3.497 -36.664 1.00 97.75 91 LEU A C 1
ATOM 706 O O . LEU A 1 91 ? 8.038 3.604 -36.828 1.00 97.75 91 LEU A O 1
ATOM 710 N N . PRO A 1 92 ? 5.983 3.777 -37.670 1.00 97.19 92 PRO A N 1
ATOM 711 C CA . PRO A 1 92 ? 6.420 4.411 -38.914 1.00 97.19 92 PRO A CA 1
ATOM 712 C C . PRO A 1 92 ? 6.815 5.886 -38.739 1.00 97.19 92 PRO A C 1
ATOM 714 O O . PRO A 1 92 ? 7.629 6.393 -39.514 1.00 97.19 92 PRO A O 1
ATOM 717 N N . ASN A 1 93 ? 6.280 6.58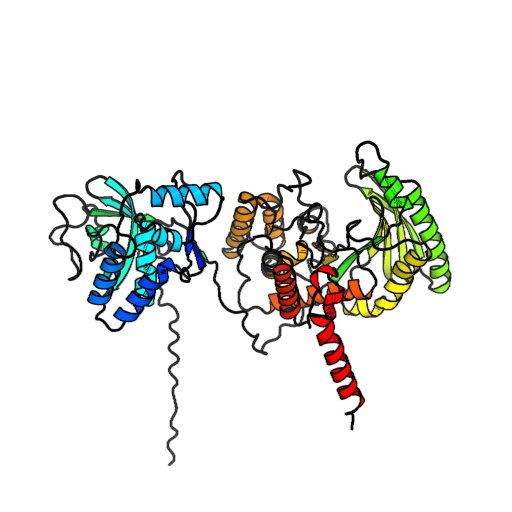4 -37.730 1.00 94.69 93 ASN A N 1
ATOM 718 C CA . ASN A 1 93 ? 6.487 8.023 -37.574 1.00 94.69 93 ASN A CA 1
ATOM 719 C C . ASN A 1 93 ? 7.628 8.315 -36.584 1.00 94.69 93 ASN A C 1
ATOM 721 O O . ASN A 1 93 ? 7.456 8.288 -35.364 1.00 94.69 93 ASN A O 1
ATOM 725 N N . ARG A 1 94 ? 8.819 8.615 -37.115 1.00 90.19 94 ARG A N 1
ATOM 726 C CA . ARG A 1 94 ? 10.009 9.034 -36.349 1.00 90.19 94 ARG A CA 1
ATOM 727 C C . ARG A 1 94 ? 10.089 10.557 -36.237 1.00 90.19 94 ARG A C 1
ATOM 729 O O . ARG A 1 94 ? 10.940 11.172 -36.876 1.00 90.19 94 ARG A O 1
ATOM 736 N N . ASN A 1 95 ? 9.183 11.178 -35.490 1.00 86.00 95 ASN A N 1
ATOM 737 C CA . ASN A 1 95 ? 9.193 12.631 -35.342 1.00 86.00 95 ASN A CA 1
ATOM 738 C C . ASN A 1 95 ? 8.742 13.064 -33.942 1.00 86.00 95 ASN A C 1
ATOM 740 O O . ASN A 1 95 ? 7.657 12.701 -33.496 1.00 86.00 95 ASN A O 1
ATOM 744 N N . TYR A 1 96 ? 9.554 13.895 -33.285 1.00 87.50 96 TYR A N 1
ATOM 745 C CA . TYR A 1 96 ? 9.213 14.555 -32.021 1.00 87.50 96 TYR A CA 1
ATOM 746 C C . TYR A 1 96 ? 7.991 15.479 -32.140 1.00 87.50 96 TYR A C 1
ATOM 748 O O . TYR A 1 96 ? 7.305 15.725 -31.150 1.00 87.50 96 TYR A O 1
ATOM 756 N N . GLU A 1 97 ? 7.714 15.971 -33.346 1.00 93.75 97 GLU A N 1
ATOM 757 C CA . GLU A 1 97 ? 6.592 16.859 -33.657 1.00 93.75 97 GLU A CA 1
ATOM 758 C C . GLU A 1 97 ? 5.346 16.111 -34.153 1.00 93.75 97 GLU A C 1
ATOM 760 O O . GLU A 1 97 ? 4.364 16.738 -34.560 1.00 93.75 97 GLU A O 1
ATOM 765 N N . ASP A 1 98 ? 5.363 14.774 -34.147 1.00 96.12 98 ASP A N 1
ATOM 766 C CA . ASP A 1 98 ? 4.195 13.988 -34.530 1.00 96.12 98 ASP A CA 1
ATOM 767 C C . ASP A 1 98 ? 2.995 14.337 -33.627 1.00 96.12 98 ASP A C 1
ATOM 769 O O . ASP A 1 98 ? 3.076 14.340 -32.395 1.00 96.12 98 ASP A O 1
ATOM 773 N N . LYS A 1 99 ? 1.863 14.680 -34.252 1.00 97.06 99 LYS A N 1
ATOM 774 C CA . LYS A 1 99 ? 0.684 15.186 -33.535 1.00 97.06 99 LYS A CA 1
ATOM 775 C C . LYS A 1 99 ? 0.061 14.131 -32.631 1.00 97.06 99 LYS A C 1
ATOM 777 O O . LYS A 1 99 ? -0.436 14.485 -31.561 1.00 97.06 99 LYS A O 1
ATOM 782 N N . ASP A 1 100 ? 0.070 12.869 -33.049 1.00 96.06 100 ASP A N 1
ATOM 783 C CA . ASP A 1 100 ? -0.504 11.778 -32.272 1.00 96.06 100 ASP A CA 1
ATOM 784 C C . ASP A 1 100 ? 0.406 11.448 -31.085 1.00 96.06 100 ASP A C 1
ATOM 786 O O . ASP A 1 100 ? -0.089 11.338 -29.963 1.00 96.06 100 ASP A O 1
ATOM 790 N N . TYR A 1 101 ? 1.729 11.443 -31.285 1.00 96.31 101 TYR A N 1
ATOM 791 C CA . TYR A 1 101 ? 2.711 11.352 -30.200 1.00 96.31 101 TYR A CA 1
ATOM 792 C C . TYR A 1 101 ? 2.529 12.468 -29.160 1.00 96.31 101 TYR A C 1
ATOM 794 O O . TYR A 1 101 ? 2.354 12.201 -27.968 1.00 96.31 101 TYR A O 1
ATOM 802 N N . LEU A 1 102 ? 2.497 13.732 -29.596 1.00 96.00 102 LEU A N 1
ATOM 803 C CA . LEU A 1 102 ? 2.324 14.881 -28.703 1.00 96.00 102 LEU A CA 1
ATOM 804 C C . LEU A 1 102 ? 0.971 14.867 -27.980 1.00 96.00 102 LEU A C 1
ATOM 806 O O . LEU A 1 102 ? 0.898 15.262 -26.810 1.00 96.00 102 LEU A O 1
ATOM 810 N N . ARG A 1 103 ? -0.095 14.395 -28.643 1.00 96.44 103 ARG A N 1
ATOM 811 C CA . ARG A 1 103 ? -1.416 14.208 -28.027 1.00 96.44 103 ARG A CA 1
ATOM 812 C C . ARG A 1 103 ? -1.359 13.157 -26.924 1.00 96.44 103 ARG A C 1
ATOM 814 O O . ARG A 1 103 ? -1.825 13.451 -25.825 1.00 96.44 103 ARG A O 1
ATOM 821 N N . THR A 1 104 ? -0.749 11.999 -27.177 1.00 94.88 104 THR A N 1
ATOM 822 C CA . THR A 1 104 ? -0.560 10.943 -26.169 1.00 94.88 104 THR A CA 1
ATOM 823 C C . THR A 1 104 ? 0.215 11.480 -24.966 1.00 94.88 104 THR A C 1
ATOM 825 O O . THR A 1 104 ? -0.252 11.394 -23.830 1.00 94.88 104 THR A O 1
ATOM 828 N N . LEU A 1 105 ? 1.345 12.156 -25.194 1.00 94.56 105 LEU A N 1
ATOM 829 C CA . LEU A 1 105 ? 2.121 12.767 -24.112 1.00 94.56 105 LEU A CA 1
ATOM 830 C C . LEU A 1 105 ? 1.315 13.801 -23.316 1.00 94.56 105 LEU A C 1
ATOM 832 O O . LEU A 1 105 ? 1.424 13.878 -22.094 1.00 94.56 105 LEU A O 1
ATOM 836 N N . LYS A 1 106 ? 0.532 14.652 -23.987 1.00 94.31 106 LYS A N 1
ATOM 837 C CA . LYS A 1 106 ? -0.321 15.650 -23.326 1.00 94.31 106 LYS A CA 1
ATOM 838 C C . LYS A 1 106 ? -1.392 14.981 -22.464 1.00 94.31 106 LYS A C 1
ATOM 840 O O . LYS A 1 106 ? -1.495 15.319 -21.289 1.00 94.31 106 LYS A O 1
ATOM 845 N N . GLN A 1 107 ? -2.113 14.011 -23.019 1.00 92.12 107 GLN A N 1
ATOM 846 C CA . GLN A 1 107 ? -3.172 13.280 -22.329 1.00 92.12 107 GLN A CA 1
ATOM 847 C C . GLN A 1 107 ? -2.670 12.683 -21.010 1.00 92.12 107 GLN A C 1
ATOM 849 O O . GLN A 1 107 ? -3.252 12.923 -19.955 1.00 92.12 107 GLN A O 1
ATOM 854 N N . PHE A 1 108 ? -1.559 11.949 -21.033 1.00 89.00 108 PHE A N 1
ATOM 855 C CA . PHE A 1 108 ? -1.060 11.289 -19.825 1.00 89.00 108 PHE A CA 1
ATOM 856 C C . PHE A 1 108 ? -0.411 12.247 -18.819 1.00 89.00 108 PHE A C 1
ATOM 858 O O . PHE A 1 108 ? -0.507 12.015 -17.611 1.00 89.00 108 PHE A O 1
ATOM 865 N N . ARG A 1 109 ? 0.153 13.375 -19.279 1.00 88.88 109 ARG A N 1
ATOM 866 C CA . ARG A 1 109 ? 0.570 14.474 -18.388 1.00 88.88 109 ARG A CA 1
ATOM 867 C C . ARG A 1 109 ? -0.613 15.082 -17.646 1.00 88.88 109 ARG A C 1
ATOM 869 O O . ARG A 1 109 ? -0.539 15.254 -16.433 1.00 88.88 109 ARG A O 1
ATOM 876 N N . GLU A 1 110 ? -1.699 15.384 -18.354 1.00 84.56 110 GLU A N 1
ATOM 877 C CA . GLU A 1 110 ? -2.918 15.950 -17.762 1.00 84.56 110 GLU A CA 1
ATOM 878 C C . GLU A 1 110 ? -3.558 14.977 -16.766 1.00 84.56 110 GLU A C 1
ATOM 880 O O . GLU A 1 110 ? -3.989 15.381 -15.687 1.00 84.56 110 GLU A O 1
ATOM 885 N N . LEU A 1 111 ? -3.522 13.679 -17.079 1.00 72.19 111 LEU A N 1
ATOM 886 C CA . LEU A 1 111 ? -3.975 12.617 -16.182 1.00 72.19 111 LEU A CA 1
ATOM 887 C C . LEU A 1 111 ? -3.020 12.352 -15.007 1.00 72.19 111 LEU A C 1
ATOM 889 O O . LEU A 1 111 ? -3.412 11.662 -14.066 1.00 72.19 111 LEU A O 1
ATOM 893 N N . LYS A 1 112 ? -1.787 12.880 -15.041 1.00 80.38 112 LYS A N 1
ATOM 894 C CA . LYS A 1 112 ? -0.711 12.597 -14.074 1.00 80.38 112 LYS A CA 1
ATOM 895 C C . LYS A 1 112 ? -0.494 11.093 -13.879 1.00 80.38 112 LYS A C 1
ATOM 897 O O . LYS A 1 112 ? -0.475 10.605 -12.747 1.00 80.38 112 LYS A O 1
ATOM 902 N N . ARG A 1 113 ? -0.392 10.366 -14.992 1.00 79.31 113 ARG A N 1
ATOM 903 C CA . ARG A 1 113 ? -0.199 8.912 -15.032 1.00 79.31 113 ARG A CA 1
ATOM 904 C C . ARG A 1 113 ? 0.999 8.551 -15.893 1.00 79.31 113 ARG A C 1
ATOM 906 O O . ARG A 1 113 ? 1.342 9.278 -16.823 1.00 79.31 113 ARG A O 1
ATOM 913 N N . GLU A 1 114 ? 1.587 7.406 -15.585 1.00 87.75 114 GLU A N 1
ATOM 914 C CA . GLU A 1 114 ? 2.584 6.756 -16.423 1.00 87.75 114 GLU A CA 1
ATOM 915 C C . GLU A 1 114 ? 1.955 6.350 -17.771 1.00 87.75 114 GLU A C 1
ATOM 917 O O . GLU A 1 114 ? 0.783 5.960 -17.816 1.00 87.75 114 GLU A O 1
ATOM 922 N N . ILE A 1 115 ? 2.716 6.453 -18.866 1.00 95.00 115 ILE A N 1
ATOM 923 C CA . ILE A 1 115 ? 2.264 6.100 -20.218 1.00 95.00 115 ILE A CA 1
ATOM 924 C C . ILE A 1 115 ? 2.527 4.613 -20.468 1.00 95.00 115 ILE A C 1
ATOM 926 O O . ILE A 1 115 ? 3.688 4.201 -20.446 1.00 95.00 115 ILE A O 1
ATOM 930 N N . PRO A 1 116 ? 1.500 3.794 -20.734 1.00 93.81 116 PRO A N 1
ATOM 931 C CA . PRO A 1 116 ? 1.712 2.432 -21.197 1.00 93.81 116 PRO A CA 1
ATOM 932 C C . PRO A 1 116 ? 2.499 2.422 -22.511 1.00 93.81 116 PRO A C 1
ATOM 934 O O . PRO A 1 116 ? 2.171 3.159 -23.440 1.00 93.81 116 PRO A O 1
ATOM 937 N N . LEU A 1 117 ? 3.548 1.602 -22.603 1.00 96.31 117 LEU A N 1
ATOM 938 C CA . LEU A 1 117 ? 4.384 1.482 -23.801 1.00 96.31 117 LEU A CA 1
ATOM 939 C C . LEU A 1 117 ? 3.541 1.171 -25.051 1.00 96.31 117 LEU A C 1
ATOM 941 O O . LEU A 1 117 ? 3.849 1.642 -26.148 1.00 96.31 117 LEU A O 1
ATOM 945 N N . GLY A 1 118 ? 2.444 0.430 -24.889 1.00 95.12 118 GLY A N 1
ATOM 946 C CA . GLY A 1 118 ? 1.493 0.151 -25.960 1.00 95.12 118 GLY A CA 1
ATOM 947 C C . GLY A 1 118 ? 0.793 1.374 -26.565 1.00 95.12 118 GLY A C 1
ATOM 948 O O . GLY A 1 118 ? 0.414 1.322 -27.736 1.00 95.12 118 GLY A O 1
ATOM 949 N N . GLU A 1 119 ? 0.683 2.494 -25.848 1.00 97.12 119 GLU A N 1
ATOM 950 C CA . GLU A 1 119 ? 0.074 3.731 -26.367 1.00 97.12 119 GLU A CA 1
ATOM 951 C C . GLU A 1 119 ? 0.923 4.388 -27.465 1.00 97.12 119 GLU A C 1
ATOM 953 O O . GLU A 1 119 ? 0.389 5.036 -28.366 1.00 97.12 119 GLU A O 1
ATOM 958 N N . TYR A 1 120 ? 2.241 4.167 -27.471 1.00 96.81 120 TYR A N 1
ATOM 959 C CA . TYR A 1 120 ? 3.099 4.615 -28.575 1.00 96.81 120 TYR A CA 1
ATOM 960 C C . TYR A 1 120 ? 2.840 3.822 -29.853 1.00 96.81 120 TYR A C 1
ATOM 962 O O . TYR A 1 120 ? 2.852 4.384 -30.946 1.00 96.81 120 TYR A O 1
ATOM 970 N N . ALA A 1 121 ? 2.532 2.528 -29.726 1.00 96.75 121 ALA A N 1
ATOM 971 C CA . ALA A 1 121 ? 2.111 1.712 -30.860 1.00 96.75 121 ALA A CA 1
ATOM 972 C C . ALA A 1 121 ? 0.731 2.133 -31.390 1.00 96.75 121 ALA A C 1
ATOM 974 O O . ALA A 1 121 ? 0.518 2.120 -32.601 1.00 96.75 121 ALA A O 1
ATOM 975 N N . VAL A 1 122 ? -0.187 2.570 -30.516 1.00 96.06 122 VAL A N 1
ATOM 976 C CA . VAL A 1 122 ? -1.466 3.177 -30.934 1.00 96.06 122 VAL A CA 1
ATOM 977 C C . VAL A 1 122 ? -1.222 4.479 -31.699 1.00 96.06 122 VAL A C 1
ATOM 979 O O . VAL A 1 122 ? -1.792 4.671 -32.772 1.00 96.06 122 VAL A O 1
ATOM 982 N N . ALA A 1 123 ? -0.341 5.341 -31.185 1.00 96.50 123 ALA A N 1
ATOM 983 C CA . ALA A 1 123 ? 0.052 6.584 -31.847 1.00 96.50 123 ALA A CA 1
ATOM 984 C C . ALA A 1 123 ? 0.872 6.360 -33.129 1.00 96.50 123 ALA A C 1
ATOM 986 O O . ALA A 1 123 ? 1.029 7.289 -33.916 1.00 96.50 123 ALA A O 1
ATOM 987 N N . LYS A 1 124 ? 1.409 5.147 -33.342 1.00 97.62 124 LYS A N 1
ATOM 988 C CA . LYS A 1 124 ? 2.326 4.803 -34.442 1.00 97.62 124 LYS A CA 1
ATOM 989 C C . LYS A 1 124 ? 3.552 5.721 -34.522 1.00 97.62 124 LYS A C 1
ATOM 991 O O . LYS A 1 124 ? 4.161 5.875 -35.584 1.00 97.62 124 LYS A O 1
ATOM 996 N N . ALA A 1 125 ? 3.921 6.309 -33.389 1.00 96.81 125 ALA A N 1
ATOM 997 C CA . ALA A 1 125 ? 4.916 7.359 -33.285 1.00 96.81 125 ALA A CA 1
ATOM 998 C C . ALA A 1 125 ? 5.676 7.256 -31.959 1.00 96.81 125 ALA A C 1
ATOM 1000 O O . ALA A 1 125 ? 5.128 6.853 -30.933 1.00 96.81 125 ALA A O 1
ATOM 1001 N N . GLY A 1 126 ? 6.952 7.625 -31.987 1.00 94.38 126 GLY A N 1
ATOM 1002 C CA . GLY A 1 126 ? 7.838 7.578 -30.828 1.00 94.38 126 GLY A CA 1
ATOM 1003 C C . GLY A 1 126 ? 9.207 8.161 -31.149 1.00 94.38 126 GLY A C 1
ATOM 1004 O O . GLY A 1 126 ? 9.489 8.528 -32.295 1.00 94.38 126 GLY A O 1
ATOM 1005 N N . VAL A 1 127 ? 10.069 8.223 -30.141 1.00 95.06 127 VAL A N 1
ATOM 1006 C CA . VAL A 1 127 ? 11.430 8.749 -30.260 1.00 95.06 127 VAL A CA 1
ATOM 1007 C C . VAL A 1 127 ? 12.438 7.653 -29.914 1.00 95.06 127 VAL A C 1
ATOM 1009 O O . VAL A 1 127 ? 12.081 6.482 -29.785 1.00 95.06 127 VAL A O 1
ATOM 1012 N N . CYS A 1 128 ? 13.722 7.987 -29.795 1.00 95.81 128 CYS A N 1
ATOM 1013 C CA . CYS A 1 128 ? 14.775 6.988 -29.601 1.00 95.81 128 CYS A CA 1
ATOM 1014 C C . CYS A 1 128 ? 14.497 5.989 -28.462 1.00 95.81 128 CYS A C 1
ATOM 1016 O O . CYS A 1 128 ? 14.761 4.795 -28.608 1.00 95.81 128 CYS A O 1
ATOM 1018 N N . ARG A 1 129 ? 13.902 6.452 -27.355 1.00 94.62 129 ARG A N 1
ATOM 1019 C CA . ARG A 1 129 ? 13.628 5.651 -26.156 1.00 94.62 129 ARG A CA 1
ATOM 1020 C C . ARG A 1 129 ? 12.620 4.534 -26.401 1.00 94.62 129 ARG A C 1
ATOM 1022 O O . ARG A 1 129 ? 12.905 3.383 -26.077 1.00 94.62 129 ARG A O 1
ATOM 1029 N N . GLU A 1 130 ? 11.465 4.849 -26.977 1.00 96.06 130 GLU A N 1
ATOM 1030 C CA . GLU A 1 130 ? 10.395 3.878 -27.211 1.00 96.06 130 GLU A CA 1
ATOM 1031 C C . GLU A 1 130 ? 10.831 2.835 -28.246 1.00 96.06 130 GLU A C 1
ATOM 1033 O O . GLU A 1 130 ? 10.610 1.638 -28.059 1.00 96.06 130 GLU A O 1
ATOM 1038 N N . TYR A 1 131 ? 11.550 3.265 -29.287 1.00 97.81 131 TYR A N 1
ATOM 1039 C CA . TYR A 1 131 ? 12.141 2.366 -30.281 1.00 97.81 131 TYR A CA 1
ATOM 1040 C C . TYR A 1 131 ? 13.150 1.409 -29.642 1.00 97.81 131 TYR A C 1
ATOM 1042 O O . TYR A 1 131 ? 13.089 0.197 -29.874 1.00 97.81 131 TYR A O 1
ATOM 1050 N N . ALA A 1 132 ? 14.057 1.920 -28.806 1.00 97.56 132 ALA A N 1
ATOM 1051 C CA . ALA A 1 132 ? 15.041 1.103 -28.106 1.00 97.56 132 ALA A CA 1
ATOM 1052 C C . ALA A 1 132 ? 14.389 0.112 -27.130 1.00 97.56 132 ALA A C 1
ATOM 1054 O O . ALA A 1 132 ? 14.800 -1.047 -27.093 1.00 97.56 132 ALA A O 1
ATOM 1055 N N . LEU A 1 133 ? 13.345 0.519 -26.398 1.00 96.81 133 LEU A N 1
ATOM 1056 C CA . LEU A 1 133 ? 12.584 -0.363 -25.505 1.00 96.81 133 LEU A CA 1
ATOM 1057 C C . LEU A 1 133 ? 11.885 -1.492 -26.262 1.00 96.81 133 LEU A C 1
ATOM 1059 O O . LEU A 1 133 ? 12.034 -2.661 -25.907 1.00 96.81 133 LEU A O 1
ATOM 1063 N N . LEU A 1 134 ? 11.163 -1.165 -27.334 1.00 98.00 134 LEU A N 1
ATOM 1064 C CA . LEU A 1 134 ? 10.480 -2.164 -28.158 1.00 98.00 134 LEU A CA 1
ATOM 1065 C C . LEU A 1 134 ? 11.481 -3.122 -28.811 1.00 98.00 134 LEU A C 1
ATOM 1067 O O . LEU A 1 134 ? 11.227 -4.322 -28.884 1.00 98.00 134 LEU A O 1
ATOM 1071 N N . THR A 1 135 ? 12.651 -2.616 -29.212 1.00 98.38 135 THR A N 1
ATOM 1072 C CA . THR A 1 135 ? 13.750 -3.432 -29.752 1.00 98.38 135 THR A CA 1
ATOM 1073 C C . THR A 1 135 ? 14.298 -4.389 -28.697 1.00 98.38 135 THR A C 1
ATOM 1075 O O . THR A 1 135 ? 14.389 -5.587 -28.958 1.00 98.38 135 THR A O 1
ATOM 1078 N N . HIS A 1 136 ? 14.605 -3.888 -27.497 1.00 97.81 136 HIS A N 1
ATOM 1079 C CA . HIS A 1 136 ? 15.088 -4.677 -26.364 1.00 97.81 136 HIS A CA 1
ATOM 1080 C C . HIS A 1 136 ? 14.138 -5.841 -26.041 1.00 97.81 136 HIS A C 1
ATOM 1082 O O . HIS A 1 136 ? 14.548 -7.009 -26.017 1.00 97.81 136 HIS A O 1
ATOM 1088 N N . LEU A 1 137 ? 12.850 -5.528 -25.868 1.00 97.12 137 LEU A N 1
ATOM 1089 C CA . LEU A 1 137 ? 11.807 -6.491 -25.517 1.00 97.12 137 LEU A CA 1
ATOM 1090 C C . LEU A 1 137 ? 11.551 -7.507 -26.643 1.00 97.12 137 LEU A C 1
ATOM 1092 O O . LEU A 1 137 ? 11.458 -8.705 -26.375 1.00 97.12 137 LEU A O 1
ATOM 1096 N N . ALA A 1 138 ? 11.489 -7.064 -27.903 1.00 98.25 138 ALA A N 1
ATOM 1097 C CA . ALA A 1 138 ? 11.245 -7.951 -29.045 1.00 98.25 138 ALA A CA 1
ATOM 1098 C C . ALA A 1 138 ? 12.425 -8.887 -29.315 1.00 98.25 138 ALA A C 1
ATOM 1100 O O . ALA A 1 138 ? 12.230 -10.070 -29.594 1.00 98.25 138 ALA A O 1
ATOM 1101 N N . LEU A 1 139 ? 13.660 -8.395 -29.186 1.00 98.19 139 LEU A N 1
ATOM 1102 C CA . LEU A 1 139 ? 14.849 -9.236 -29.294 1.00 98.19 139 LEU A CA 1
ATOM 1103 C C . LEU A 1 139 ? 14.870 -10.307 -28.201 1.00 98.19 139 LEU A C 1
ATOM 1105 O O . LEU A 1 139 ? 15.182 -11.461 -28.495 1.00 98.19 139 LEU A O 1
ATOM 1109 N N . LYS A 1 140 ? 14.476 -9.963 -26.966 1.00 96.88 140 LYS A N 1
ATOM 1110 C CA . LYS A 1 140 ? 14.329 -10.950 -25.888 1.00 96.88 140 LYS A CA 1
ATOM 1111 C C . LYS A 1 140 ? 13.285 -12.009 -26.219 1.00 96.88 140 LYS A C 1
ATOM 1113 O O . LYS A 1 140 ? 13.573 -13.197 -26.086 1.00 96.88 140 LYS A O 1
ATOM 1118 N N . GLU A 1 141 ? 12.116 -11.596 -26.703 1.00 97.56 141 GLU A N 1
ATOM 1119 C CA . GLU A 1 141 ? 11.045 -12.503 -27.139 1.00 97.56 141 GLU A CA 1
ATOM 1120 C C . GLU A 1 141 ? 11.527 -13.463 -28.252 1.00 97.56 141 GLU A C 1
ATOM 1122 O O . GLU A 1 141 ? 11.240 -14.662 -28.228 1.00 97.56 141 GLU A O 1
ATOM 1127 N N . ALA A 1 142 ? 12.366 -12.972 -29.171 1.00 97.69 142 ALA A N 1
ATOM 1128 C CA . ALA A 1 142 ? 12.991 -13.759 -30.239 1.00 97.69 142 ALA A CA 1
ATOM 1129 C C . ALA A 1 142 ? 14.207 -14.602 -29.793 1.00 97.69 142 ALA A C 1
ATOM 1131 O O . ALA A 1 142 ? 14.870 -15.254 -30.614 1.00 97.69 142 ALA A O 1
ATOM 1132 N N . GLY A 1 143 ? 14.515 -14.611 -28.493 1.00 97.19 143 GLY A N 1
ATOM 1133 C CA . GLY A 1 143 ? 15.610 -15.378 -27.904 1.00 97.19 143 GLY A CA 1
ATOM 1134 C C . GLY A 1 143 ? 17.002 -14.811 -28.191 1.00 97.19 143 GLY A C 1
ATOM 1135 O O . GLY A 1 143 ? 17.949 -15.586 -28.299 1.00 97.19 143 GLY A O 1
ATOM 1136 N N . VAL A 1 144 ? 17.134 -13.491 -28.352 1.00 97.38 144 VAL A N 1
ATOM 1137 C CA . VAL A 1 144 ? 18.418 -12.787 -28.501 1.00 97.38 144 VAL A CA 1
ATOM 1138 C C . VAL A 1 144 ? 18.761 -12.081 -27.180 1.00 97.38 144 VAL A C 1
ATOM 1140 O O . VAL A 1 144 ? 18.126 -11.074 -26.847 1.00 97.38 144 VAL A O 1
ATOM 1143 N N . PRO A 1 145 ? 19.754 -12.573 -26.410 1.00 95.62 145 PRO A N 1
ATOM 1144 C CA . PRO A 1 145 ? 20.203 -11.921 -25.183 1.00 95.62 145 PRO A CA 1
ATOM 1145 C C . PRO A 1 145 ? 20.731 -10.516 -25.470 1.00 95.62 145 PRO A C 1
ATOM 1147 O O . PRO A 1 145 ? 21.585 -10.326 -26.338 1.00 95.62 145 PRO A O 1
ATOM 1150 N N . ASN A 1 146 ? 20.211 -9.526 -24.751 1.00 97.38 146 ASN A N 1
ATOM 1151 C CA . ASN A 1 146 ? 20.515 -8.128 -25.009 1.00 97.38 146 ASN A CA 1
ATOM 1152 C C . ASN A 1 146 ? 20.269 -7.258 -23.768 1.00 97.38 146 ASN A C 1
ATOM 1154 O O . ASN A 1 146 ? 19.649 -7.707 -22.801 1.00 97.38 146 ASN A O 1
ATOM 1158 N N . GLN A 1 147 ? 20.764 -6.024 -23.807 1.00 96.62 147 GLN A N 1
ATOM 1159 C CA . GLN A 1 147 ? 20.588 -5.024 -22.758 1.00 96.62 147 GLN A CA 1
ATOM 1160 C C . GLN A 1 147 ? 20.188 -3.680 -23.359 1.00 96.62 147 GLN A C 1
ATOM 1162 O O . GLN A 1 147 ? 20.691 -3.282 -24.407 1.00 96.62 147 GLN A O 1
ATOM 1167 N N . TYR A 1 148 ? 19.298 -2.980 -22.672 1.00 96.88 148 TYR A N 1
ATOM 1168 C CA . TYR A 1 148 ? 18.939 -1.603 -22.962 1.00 96.88 148 TYR A CA 1
ATOM 1169 C C . TYR A 1 148 ? 20.050 -0.661 -22.476 1.00 96.88 148 TYR A C 1
ATOM 1171 O O . TYR A 1 148 ? 20.578 -0.843 -21.374 1.00 96.88 148 TYR A O 1
ATOM 1179 N N . VAL A 1 149 ? 20.388 0.346 -23.282 1.00 97.00 149 VAL A N 1
ATOM 1180 C CA . VAL A 1 149 ? 21.404 1.360 -22.979 1.00 97.00 149 VAL A CA 1
ATOM 1181 C C . VAL A 1 149 ? 20.861 2.751 -23.295 1.00 97.00 149 VAL A C 1
ATOM 1183 O O . VAL A 1 149 ? 20.186 2.958 -24.303 1.00 97.00 149 VAL A O 1
ATOM 1186 N N . TYR A 1 150 ? 21.192 3.712 -22.433 1.00 96.12 150 TYR A N 1
ATOM 1187 C CA . TYR A 1 150 ? 20.952 5.136 -22.647 1.00 96.12 150 TYR A CA 1
ATOM 1188 C C . TYR A 1 150 ? 22.279 5.886 -22.557 1.00 96.12 150 TYR A C 1
ATOM 1190 O O . TYR A 1 150 ? 23.098 5.621 -21.673 1.00 96.12 150 TYR A O 1
ATOM 1198 N N . ALA A 1 151 ? 22.516 6.792 -23.493 1.00 96.94 151 ALA A N 1
ATOM 1199 C CA . ALA A 1 151 ? 23.819 7.398 -23.690 1.00 96.94 151 ALA A CA 1
ATOM 1200 C C . ALA A 1 151 ? 23.697 8.821 -24.219 1.00 96.94 151 ALA A C 1
ATOM 1202 O O . ALA A 1 151 ? 22.750 9.152 -24.924 1.00 96.94 151 ALA A O 1
ATOM 1203 N N . LYS A 1 152 ? 24.704 9.640 -23.935 1.00 96.44 152 LYS A N 1
ATOM 1204 C CA . LYS A 1 152 ? 24.913 10.899 -24.640 1.00 96.44 152 LYS A CA 1
ATOM 1205 C C . LYS A 1 152 ? 25.666 10.608 -25.917 1.00 96.44 152 LYS A C 1
ATOM 1207 O O . LYS A 1 152 ? 26.704 9.945 -25.875 1.00 96.44 152 LYS A O 1
ATOM 1212 N N . VAL A 1 153 ? 25.179 11.107 -27.040 1.00 96.81 153 VAL A N 1
ATOM 1213 C CA . VAL A 1 153 ? 25.745 10.826 -28.358 1.00 96.81 153 VAL A CA 1
ATOM 1214 C C . VAL A 1 153 ? 26.064 12.107 -29.120 1.00 96.81 153 VAL A C 1
ATOM 1216 O O . VAL A 1 153 ? 25.618 13.191 -28.752 1.00 96.81 153 VAL A O 1
ATOM 1219 N N . ASN A 1 154 ? 26.881 11.981 -30.163 1.00 96.31 154 ASN A N 1
ATOM 1220 C CA . ASN A 1 154 ? 27.162 13.032 -31.133 1.00 96.31 154 ASN A CA 1
ATOM 1221 C C . ASN A 1 154 ? 26.830 12.514 -32.533 1.00 96.31 154 ASN A C 1
ATOM 1223 O O . ASN A 1 154 ? 27.547 11.650 -33.043 1.00 96.31 154 ASN A O 1
ATOM 1227 N N . THR A 1 155 ? 25.785 13.075 -33.138 1.00 94.12 155 THR A N 1
ATOM 1228 C CA . THR A 1 155 ? 25.353 12.787 -34.508 1.00 94.12 155 THR A CA 1
ATOM 1229 C C . THR A 1 155 ? 25.539 14.044 -35.358 1.00 94.12 155 THR A C 1
ATOM 1231 O O . THR A 1 155 ? 24.704 14.940 -35.384 1.00 94.12 155 THR A O 1
ATOM 1234 N N . GLY A 1 156 ? 26.678 14.154 -36.036 1.00 92.06 156 GLY A N 1
ATOM 1235 C CA . GLY A 1 156 ? 26.991 15.272 -36.925 1.00 92.06 156 GLY A CA 1
ATOM 1236 C C . GLY A 1 156 ? 27.084 16.636 -36.257 1.00 92.06 156 GLY A C 1
ATOM 1237 O O . GLY A 1 156 ? 26.696 17.639 -36.844 1.00 92.06 156 GLY A O 1
ATOM 1238 N N . GLY A 1 157 ? 27.621 16.672 -35.039 1.00 92.81 157 GLY A N 1
ATOM 1239 C CA . GLY A 1 157 ? 27.742 17.884 -34.233 1.00 92.81 157 GLY A CA 1
ATOM 1240 C C . GLY A 1 157 ? 26.536 18.125 -33.328 1.00 92.81 157 GLY A C 1
ATOM 1241 O O . GLY A 1 157 ? 26.655 18.896 -32.377 1.00 92.81 157 GLY A O 1
ATOM 1242 N N . LEU A 1 158 ? 25.410 17.441 -33.564 1.00 94.56 158 LEU A N 1
ATOM 1243 C CA . LEU A 1 158 ? 24.283 17.444 -32.642 1.00 94.56 158 LEU A CA 1
ATOM 1244 C C . LEU A 1 158 ? 24.603 16.537 -31.454 1.00 94.56 158 LEU A C 1
ATOM 1246 O O . LEU A 1 158 ? 24.783 15.330 -31.616 1.00 94.56 158 LEU A O 1
ATOM 1250 N N . ILE A 1 159 ? 24.678 17.137 -30.268 1.00 95.88 159 ILE A N 1
ATOM 1251 C CA . ILE A 1 159 ? 24.854 16.416 -29.012 1.00 95.88 159 ILE A CA 1
ATOM 1252 C C . ILE A 1 159 ? 23.488 16.240 -28.364 1.00 95.88 159 ILE A C 1
ATOM 1254 O O . ILE A 1 159 ? 22.857 17.223 -27.976 1.00 95.88 159 ILE A O 1
ATOM 1258 N N . GLU A 1 160 ? 23.064 14.995 -28.210 1.00 94.50 160 GLU A N 1
ATOM 1259 C CA . GLU A 1 160 ? 21.762 14.647 -27.649 1.00 94.50 160 GLU A CA 1
ATOM 1260 C C . GLU A 1 160 ? 21.850 13.397 -26.777 1.00 94.50 160 GLU A C 1
ATOM 1262 O O . GLU A 1 160 ? 22.846 12.669 -26.796 1.00 94.50 160 GLU A O 1
ATOM 1267 N N . ASP A 1 161 ? 20.799 13.155 -26.003 1.00 94.81 161 ASP A N 1
ATOM 1268 C CA . ASP A 1 161 ? 20.614 11.867 -25.359 1.00 94.81 161 ASP A CA 1
ATOM 1269 C C . ASP A 1 161 ? 19.937 10.892 -26.319 1.00 94.81 161 ASP A C 1
ATOM 1271 O O . ASP A 1 161 ? 18.990 11.237 -27.028 1.00 94.81 161 ASP A O 1
ATOM 1275 N N . HIS A 1 162 ? 20.375 9.642 -26.285 1.00 96.62 162 HIS A N 1
ATOM 1276 C CA . HIS A 1 162 ? 19.915 8.619 -27.201 1.00 96.62 162 HIS A CA 1
ATOM 1277 C C . HIS A 1 162 ? 19.858 7.252 -26.530 1.00 96.62 162 HIS A C 1
ATOM 1279 O O . HIS A 1 162 ? 20.659 6.922 -25.653 1.00 96.62 162 HIS A O 1
ATOM 1285 N N . ALA A 1 163 ? 18.890 6.444 -26.945 1.00 97.00 163 ALA A N 1
ATOM 1286 C CA . ALA A 1 163 ? 18.690 5.097 -26.437 1.00 97.00 163 ALA A CA 1
ATOM 1287 C C . ALA A 1 163 ? 18.915 4.075 -27.548 1.00 97.00 163 ALA A C 1
ATOM 1289 O O . ALA A 1 163 ? 18.488 4.283 -28.681 1.00 97.00 163 ALA A O 1
ATOM 1290 N N . PHE A 1 164 ? 19.527 2.945 -27.211 1.00 98.06 164 PHE A N 1
ATOM 1291 C CA . PHE A 1 164 ? 19.690 1.814 -28.122 1.00 98.06 164 PHE A CA 1
ATOM 1292 C C . PHE A 1 164 ? 19.804 0.503 -27.342 1.00 98.06 164 PHE A C 1
ATOM 1294 O O . PHE A 1 164 ? 19.922 0.477 -26.117 1.00 98.06 164 PHE A O 1
ATOM 1301 N N . THR A 1 165 ? 19.749 -0.618 -28.054 1.00 98.19 165 THR A N 1
ATOM 1302 C CA . THR A 1 165 ? 19.978 -1.946 -27.477 1.00 98.19 165 THR A CA 1
ATOM 1303 C C . THR A 1 165 ? 21.411 -2.396 -27.758 1.00 98.19 165 THR A C 1
ATOM 1305 O O . THR A 1 165 ? 21.979 -2.060 -28.792 1.00 98.19 165 THR A O 1
ATOM 1308 N N . VAL A 1 166 ? 22.018 -3.172 -26.864 1.00 97.88 166 VAL A N 1
ATOM 1309 C CA . VAL A 1 166 ? 23.328 -3.804 -27.068 1.00 97.88 166 VAL A CA 1
ATOM 1310 C C . VAL A 1 166 ? 23.189 -5.315 -26.958 1.00 97.88 166 VAL A C 1
ATOM 1312 O O . VAL A 1 166 ? 22.588 -5.829 -26.015 1.00 97.88 166 VAL A O 1
ATOM 1315 N N . ILE A 1 167 ? 23.777 -6.031 -27.912 1.00 97.31 167 ILE A N 1
ATOM 1316 C CA . ILE A 1 167 ? 23.895 -7.491 -27.905 1.00 97.31 167 ILE A CA 1
ATOM 1317 C C . ILE A 1 167 ? 25.357 -7.901 -27.748 1.00 97.31 167 ILE A C 1
ATOM 1319 O O . ILE A 1 167 ? 26.266 -7.153 -28.116 1.00 97.31 167 ILE A O 1
ATOM 1323 N N . LYS A 1 168 ? 25.585 -9.125 -27.264 1.00 95.50 168 LYS A N 1
ATOM 1324 C CA . LYS A 1 168 ? 26.897 -9.771 -27.339 1.00 95.50 168 LYS A CA 1
ATOM 1325 C C . LYS A 1 168 ? 26.911 -10.739 -28.517 1.00 95.50 168 LYS A C 1
ATOM 1327 O O . LYS A 1 168 ? 26.219 -11.750 -28.475 1.00 95.50 168 LYS A O 1
ATOM 1332 N N . ASP A 1 169 ? 27.734 -10.470 -29.524 1.00 94.19 169 ASP A N 1
ATOM 1333 C CA . ASP A 1 169 ? 27.945 -11.375 -30.656 1.00 94.19 169 ASP A CA 1
ATOM 1334 C C . ASP A 1 169 ? 29.435 -11.675 -30.824 1.00 94.19 169 ASP A C 1
ATOM 1336 O O . ASP A 1 169 ? 30.263 -10.765 -30.863 1.00 94.19 169 ASP A O 1
ATOM 1340 N N . LYS A 1 170 ? 29.794 -12.964 -30.853 1.00 93.81 170 LYS A N 1
ATOM 1341 C CA . LYS A 1 170 ? 31.192 -13.443 -30.933 1.00 93.81 170 LYS A CA 1
ATOM 1342 C C . LYS A 1 170 ? 32.136 -12.742 -29.937 1.00 93.81 170 LYS A C 1
ATOM 1344 O O . LYS A 1 170 ? 33.280 -12.418 -30.242 1.00 93.81 170 LYS A O 1
ATOM 1349 N N . GLY A 1 171 ? 31.632 -12.475 -28.731 1.00 93.25 171 GLY A N 1
ATOM 1350 C CA . GLY A 1 171 ? 32.376 -11.800 -27.665 1.00 93.25 171 GLY A CA 1
ATOM 1351 C C . GLY A 1 171 ? 32.491 -10.277 -27.802 1.00 93.25 171 GLY A C 1
ATOM 1352 O O . GLY A 1 171 ? 33.025 -9.646 -26.895 1.00 93.25 171 GLY A O 1
ATOM 1353 N N . GLN A 1 172 ? 31.980 -9.680 -28.879 1.00 95.75 172 GLN A N 1
ATOM 1354 C CA . GLN A 1 172 ? 31.948 -8.235 -29.087 1.00 95.75 172 GLN A CA 1
ATOM 1355 C C . GLN A 1 172 ? 30.578 -7.655 -28.717 1.00 95.75 172 GLN A C 1
ATOM 1357 O O . GLN A 1 172 ? 29.557 -8.334 -28.817 1.00 95.75 172 GLN A O 1
ATOM 1362 N N . LEU A 1 173 ? 30.562 -6.386 -28.307 1.00 95.94 173 LEU A N 1
ATOM 1363 C CA . LEU A 1 173 ? 29.329 -5.648 -28.039 1.00 95.94 173 LEU A CA 1
ATOM 1364 C C . LEU A 1 173 ? 28.916 -4.873 -29.268 1.00 95.94 173 LEU A C 1
ATOM 1366 O O . LEU A 1 173 ? 29.653 -3.990 -29.711 1.00 95.94 173 LEU A O 1
ATOM 1370 N N . ILE A 1 174 ? 27.749 -5.221 -29.795 1.00 97.62 174 ILE A N 1
ATOM 1371 C CA . ILE A 1 174 ? 27.206 -4.641 -31.014 1.00 97.62 174 ILE A CA 1
ATOM 1372 C C . ILE A 1 174 ? 25.922 -3.901 -30.666 1.00 97.62 174 ILE A C 1
ATOM 1374 O O . ILE A 1 174 ? 25.038 -4.447 -30.005 1.00 97.62 174 ILE A O 1
ATOM 1378 N N . THR A 1 175 ? 25.824 -2.652 -31.095 1.00 98.00 175 THR A N 1
ATOM 1379 C CA . THR A 1 175 ? 24.628 -1.827 -30.934 1.00 98.00 175 THR A CA 1
ATOM 1380 C C . THR A 1 175 ? 23.556 -2.235 -31.943 1.00 98.00 175 THR A C 1
ATOM 1382 O O . THR A 1 175 ? 23.841 -2.458 -33.117 1.00 98.00 175 THR A O 1
ATOM 1385 N N . VAL A 1 176 ? 22.309 -2.334 -31.493 1.00 98.25 176 VAL A N 1
ATOM 1386 C CA . VAL A 1 176 ? 21.108 -2.537 -32.305 1.00 98.25 176 VAL A CA 1
ATOM 1387 C C . VAL A 1 176 ? 20.201 -1.339 -32.079 1.00 98.25 176 VAL A C 1
ATOM 1389 O O . VAL A 1 176 ? 19.738 -1.094 -30.964 1.00 98.25 176 VAL A O 1
ATOM 1392 N N . ASP A 1 177 ? 19.943 -0.607 -33.152 1.00 98.06 177 ASP A N 1
ATOM 1393 C CA . ASP A 1 177 ? 19.139 0.605 -33.115 1.00 98.06 177 ASP A CA 1
ATOM 1394 C C . ASP A 1 177 ? 18.076 0.559 -34.213 1.00 98.06 177 ASP A C 1
ATOM 1396 O O . ASP A 1 177 ? 18.387 0.321 -35.387 1.00 98.06 177 ASP A O 1
ATOM 1400 N N . SER A 1 178 ? 16.815 0.724 -33.814 1.00 97.25 178 SER A N 1
ATOM 1401 C CA . SER A 1 178 ? 15.674 0.823 -34.723 1.00 97.25 178 SER A CA 1
ATOM 1402 C C . SER A 1 178 ? 15.210 2.258 -34.935 1.00 97.25 178 SER A C 1
ATOM 1404 O O . SER A 1 178 ? 14.475 2.502 -35.889 1.00 97.25 178 SER A O 1
ATOM 1406 N N . TYR A 1 179 ? 15.681 3.216 -34.138 1.00 96.81 179 TYR A N 1
ATOM 1407 C CA . TYR A 1 179 ? 15.521 4.633 -34.410 1.00 96.81 179 TYR A CA 1
ATOM 1408 C C . TYR A 1 179 ? 16.643 5.080 -35.347 1.00 96.81 179 TYR A C 1
ATOM 1410 O O . TYR A 1 179 ? 16.394 5.209 -36.541 1.00 96.81 179 TYR A O 1
ATOM 1418 N N . GLU A 1 180 ? 17.884 5.231 -34.892 1.00 95.56 180 GLU A N 1
ATOM 1419 C CA . GLU A 1 180 ? 18.964 5.775 -35.721 1.00 95.56 180 GLU A CA 1
ATOM 1420 C C . GLU A 1 180 ? 19.892 4.688 -36.285 1.00 95.56 180 GLU A C 1
ATOM 1422 O O . GLU A 1 180 ? 20.755 4.137 -35.605 1.00 95.56 180 GLU A O 1
ATOM 1427 N N . LEU A 1 181 ? 19.708 4.353 -37.569 1.00 95.31 181 LEU A N 1
ATOM 1428 C CA . LEU A 1 181 ? 20.342 3.176 -38.183 1.00 95.31 181 LEU A CA 1
ATOM 1429 C C . LEU A 1 181 ? 21.863 3.280 -38.280 1.00 95.31 181 LEU A C 1
ATOM 1431 O O . LEU A 1 181 ? 22.521 2.249 -38.424 1.00 95.31 181 LEU A O 1
ATOM 1435 N N . ASP A 1 182 ? 22.422 4.482 -38.190 1.00 95.06 182 ASP A N 1
ATOM 1436 C CA . ASP A 1 182 ? 23.868 4.679 -38.207 1.00 95.06 182 ASP A CA 1
ATOM 1437 C C . ASP A 1 182 ? 24.577 4.108 -36.973 1.00 95.06 182 ASP A C 1
ATOM 1439 O O . ASP A 1 182 ? 25.738 3.689 -37.073 1.00 95.06 182 ASP A O 1
ATOM 1443 N N . TYR A 1 183 ? 23.867 4.009 -35.844 1.00 96.12 183 TYR A N 1
ATOM 1444 C CA . TYR A 1 183 ? 24.337 3.300 -34.656 1.00 96.12 183 TYR A CA 1
ATOM 1445 C C . TYR A 1 183 ? 24.166 1.786 -34.793 1.00 96.12 183 TYR A C 1
ATOM 1447 O O . TYR A 1 183 ? 24.859 1.034 -34.120 1.00 96.12 183 TYR A O 1
ATOM 1455 N N . SER A 1 184 ? 23.282 1.297 -35.660 1.00 97.00 184 SER A N 1
ATOM 1456 C CA . SER A 1 184 ? 22.940 -0.125 -35.749 1.00 97.00 184 SER A CA 1
ATOM 1457 C C . SER A 1 184 ? 24.046 -0.948 -36.430 1.00 97.00 184 SER A C 1
ATOM 1459 O O . SER A 1 184 ? 24.519 -0.630 -37.523 1.00 97.00 184 SER A O 1
ATOM 1461 N N . GLY A 1 185 ? 24.467 -2.038 -35.789 1.00 96.88 185 GLY A N 1
ATOM 1462 C CA . GLY A 1 185 ? 25.503 -2.945 -36.285 1.00 96.88 185 GLY A CA 1
ATOM 1463 C C . GLY A 1 185 ? 26.931 -2.455 -36.055 1.00 96.88 185 GLY A C 1
ATOM 1464 O O . GLY A 1 185 ? 27.847 -2.935 -36.724 1.00 96.88 185 GLY A O 1
ATOM 1465 N N . ARG A 1 186 ? 27.147 -1.503 -35.143 1.00 97.25 186 ARG A N 1
ATOM 1466 C CA . ARG A 1 186 ? 28.474 -0.969 -34.802 1.00 97.25 186 ARG A CA 1
ATOM 1467 C C . ARG A 1 186 ? 29.006 -1.602 -33.528 1.00 97.25 186 ARG A C 1
ATOM 1469 O O . ARG A 1 186 ? 28.235 -1.976 -32.649 1.00 97.25 186 ARG A O 1
ATOM 1476 N N . LEU A 1 187 ? 30.329 -1.716 -33.408 1.00 97.19 187 LEU A N 1
ATOM 1477 C CA . LEU A 1 187 ? 30.909 -2.073 -32.116 1.00 97.19 187 LEU A CA 1
ATOM 1478 C C . LEU A 1 187 ? 30.742 -0.897 -31.162 1.00 97.19 187 LEU A C 1
ATOM 1480 O O . LEU A 1 187 ? 31.114 0.225 -31.502 1.00 97.19 187 LEU A O 1
ATOM 1484 N N . LEU A 1 188 ? 30.263 -1.162 -29.948 1.00 96.62 188 LEU A N 1
ATOM 1485 C CA . LEU A 1 188 ? 30.113 -0.115 -28.938 1.00 96.62 188 LEU A CA 1
ATOM 1486 C C . LEU A 1 188 ? 31.452 0.585 -28.660 1.00 96.62 188 LEU A C 1
ATOM 1488 O O . LEU A 1 188 ? 31.501 1.804 -28.571 1.00 96.62 188 LEU A O 1
ATOM 1492 N N . LYS A 1 189 ? 32.557 -0.171 -28.618 1.00 95.94 189 LYS A N 1
ATOM 1493 C CA . LYS A 1 189 ? 33.906 0.393 -28.448 1.00 95.94 189 LYS A CA 1
ATOM 1494 C C . LYS A 1 189 ? 34.296 1.359 -29.576 1.00 95.94 189 LYS A C 1
ATOM 1496 O O . LYS A 1 189 ? 34.984 2.335 -29.316 1.00 95.94 189 LYS A O 1
ATOM 1501 N N . ASP A 1 190 ? 33.842 1.103 -30.807 1.00 95.88 190 ASP A N 1
ATOM 1502 C CA . ASP A 1 190 ? 34.151 1.956 -31.956 1.00 95.88 190 ASP A CA 1
ATOM 1503 C C . ASP A 1 190 ? 33.330 3.249 -31.899 1.00 95.88 190 ASP A C 1
ATOM 1505 O O . ASP A 1 190 ? 33.845 4.318 -32.216 1.00 95.88 190 ASP A O 1
ATOM 1509 N N . LEU A 1 191 ? 32.071 3.157 -31.451 1.00 96.56 191 LEU A N 1
ATOM 1510 C CA . LEU A 1 191 ? 31.217 4.315 -31.181 1.00 96.56 191 LEU A CA 1
ATOM 1511 C C . LEU A 1 191 ? 31.763 5.177 -30.038 1.00 96.56 191 LEU A C 1
ATOM 1513 O O . LEU A 1 191 ? 31.659 6.395 -30.103 1.00 96.56 191 LEU A O 1
ATOM 1517 N N . MET A 1 192 ? 32.352 4.565 -29.012 1.00 95.69 192 MET A N 1
ATOM 1518 C CA . MET A 1 192 ? 32.922 5.267 -27.856 1.00 95.69 192 MET A CA 1
ATOM 1519 C C . MET A 1 192 ? 34.300 5.895 -28.121 1.00 95.69 192 MET A C 1
ATOM 1521 O O . MET A 1 192 ? 34.880 6.511 -27.227 1.00 95.69 192 MET A O 1
ATOM 1525 N N . ASN A 1 193 ? 34.849 5.762 -29.332 1.00 94.88 193 ASN A N 1
ATOM 1526 C CA . ASN A 1 193 ? 36.073 6.470 -29.691 1.00 94.88 193 ASN A CA 1
ATOM 1527 C C . ASN A 1 193 ? 35.817 7.990 -29.739 1.00 94.88 193 ASN A C 1
ATOM 1529 O O . ASN A 1 193 ? 34.786 8.405 -30.267 1.00 94.88 193 ASN A O 1
ATOM 1533 N N . PRO A 1 194 ? 36.766 8.847 -29.307 1.00 88.31 194 PRO A N 1
ATOM 1534 C CA . PRO A 1 194 ? 36.583 10.305 -29.321 1.00 88.31 194 PRO A CA 1
ATOM 1535 C C . PRO A 1 194 ? 36.230 10.901 -30.696 1.00 88.31 194 PRO A C 1
ATOM 1537 O O . PRO A 1 194 ? 35.542 11.914 -30.772 1.00 88.31 194 PRO A O 1
ATOM 1540 N N . GLY A 1 195 ? 36.686 10.272 -31.785 1.00 90.12 195 GLY A N 1
ATOM 1541 C CA . GLY A 1 195 ? 36.357 10.657 -33.165 1.00 90.12 195 GLY A CA 1
ATOM 1542 C C . GLY A 1 195 ? 35.120 9.961 -33.751 1.00 90.12 195 GLY A C 1
ATOM 1543 O O . GLY A 1 195 ? 34.791 10.190 -34.914 1.00 90.12 195 GLY A O 1
ATOM 1544 N N . GLY A 1 196 ? 34.451 9.104 -32.976 1.00 92.94 196 GLY A N 1
ATOM 1545 C CA . GLY A 1 196 ? 33.364 8.242 -33.430 1.00 92.94 196 GLY A CA 1
ATOM 1546 C C . GLY A 1 196 ? 33.806 7.151 -34.407 1.00 92.94 196 GLY A C 1
ATOM 1547 O O . GLY A 1 196 ? 34.986 6.801 -34.513 1.00 92.94 196 GLY A O 1
ATOM 1548 N N . ILE A 1 197 ? 32.835 6.608 -35.141 1.00 93.62 197 ILE A N 1
ATOM 1549 C CA . ILE A 1 197 ? 33.086 5.597 -36.175 1.00 93.62 197 ILE A CA 1
ATOM 1550 C C . ILE A 1 197 ? 33.762 6.192 -37.421 1.00 93.62 197 ILE A C 1
ATOM 1552 O O . ILE A 1 197 ? 33.414 7.274 -37.905 1.00 93.62 197 ILE A O 1
ATOM 1556 N N . THR A 1 198 ? 34.678 5.415 -37.993 1.00 92.38 198 THR A N 1
ATOM 1557 C CA . THR A 1 198 ? 35.389 5.696 -39.250 1.00 92.38 198 THR A CA 1
ATOM 1558 C C . THR A 1 198 ? 34.999 4.677 -40.323 1.00 92.38 198 THR A C 1
ATOM 1560 O O . THR A 1 198 ? 34.364 3.666 -40.020 1.00 92.38 198 THR A O 1
ATOM 1563 N N . ASP A 1 199 ? 35.442 4.871 -41.566 1.00 88.25 199 ASP A N 1
ATOM 1564 C CA . ASP A 1 199 ? 35.231 3.891 -42.647 1.00 88.25 199 ASP A CA 1
ATOM 1565 C C . ASP A 1 199 ? 35.918 2.539 -42.385 1.00 88.25 199 ASP A C 1
ATOM 1567 O O . ASP A 1 199 ? 35.560 1.529 -42.986 1.00 88.25 199 ASP A O 1
ATOM 1571 N N . LYS A 1 200 ? 36.890 2.509 -41.462 1.00 91.88 200 LYS A N 1
ATOM 1572 C CA . LYS A 1 200 ? 37.581 1.292 -41.013 1.00 91.88 200 LYS A CA 1
ATOM 1573 C C . LYS A 1 200 ? 36.910 0.626 -39.810 1.00 91.88 200 LYS A C 1
ATOM 1575 O O . LYS A 1 200 ? 37.293 -0.486 -39.453 1.00 91.88 200 LYS A O 1
ATOM 1580 N N . SER A 1 201 ? 35.965 1.301 -39.154 1.00 93.62 201 SER A N 1
ATOM 1581 C CA . SER A 1 201 ? 35.259 0.745 -38.000 1.00 93.62 201 SER A CA 1
ATOM 1582 C C . SER A 1 201 ? 34.435 -0.465 -38.417 1.00 93.62 201 SER A C 1
ATOM 1584 O O . SER A 1 201 ? 33.869 -0.506 -39.514 1.00 93.62 201 SER A O 1
ATOM 1586 N N . TYR A 1 202 ? 34.346 -1.453 -37.529 1.00 94.75 202 TYR A N 1
ATOM 1587 C CA . TYR A 1 202 ? 33.608 -2.668 -37.833 1.00 94.75 202 TYR A CA 1
ATOM 1588 C C . TYR A 1 202 ? 32.125 -2.356 -38.069 1.00 94.75 202 TYR A C 1
ATOM 1590 O O . TYR A 1 202 ? 31.520 -1.482 -37.435 1.00 94.75 202 TYR A O 1
ATOM 1598 N N . ARG A 1 203 ? 31.531 -3.114 -38.988 1.00 95.38 203 ARG A N 1
ATOM 1599 C CA . ARG A 1 203 ? 30.102 -3.093 -39.271 1.00 95.38 203 ARG A CA 1
ATOM 1600 C C . ARG A 1 203 ? 29.604 -4.523 -39.407 1.00 95.38 203 ARG A C 1
ATOM 1602 O O . ARG A 1 203 ? 30.103 -5.268 -40.249 1.00 95.38 203 ARG A O 1
ATOM 1609 N N . ALA A 1 204 ? 28.604 -4.881 -38.613 1.00 93.31 204 ALA A N 1
ATOM 1610 C CA . ALA A 1 204 ? 27.919 -6.155 -38.744 1.00 93.31 204 ALA A CA 1
ATOM 1611 C C . ALA A 1 204 ? 27.254 -6.268 -40.133 1.00 93.31 204 ALA A C 1
ATOM 1613 O O . ALA A 1 204 ? 26.853 -5.242 -40.690 1.00 93.31 204 ALA A O 1
ATOM 1614 N N . PRO A 1 205 ? 27.078 -7.477 -40.698 1.00 92.12 205 PRO A N 1
ATOM 1615 C CA . PRO A 1 205 ? 26.493 -7.652 -42.035 1.00 92.12 205 PRO A CA 1
ATOM 1616 C C . PRO A 1 205 ? 25.092 -7.045 -42.204 1.00 92.12 205 PRO A C 1
ATOM 1618 O O . PRO A 1 205 ? 24.698 -6.669 -43.303 1.00 92.12 205 PRO A O 1
ATOM 1621 N N . TRP A 1 206 ? 24.337 -6.935 -41.111 1.00 90.25 206 TRP A N 1
ATOM 1622 C CA . TRP A 1 206 ? 23.004 -6.333 -41.055 1.00 90.25 206 TRP A CA 1
ATOM 1623 C C . TRP A 1 206 ? 23.009 -4.832 -40.713 1.00 90.25 206 TRP A C 1
ATOM 1625 O O . TRP A 1 206 ? 21.955 -4.202 -40.765 1.00 90.25 206 TRP A O 1
ATOM 1635 N N . GLY A 1 207 ? 24.163 -4.256 -40.366 1.00 90.00 207 GLY A N 1
ATOM 1636 C CA . GLY A 1 207 ? 24.313 -2.828 -40.089 1.00 90.00 207 GLY A CA 1
ATOM 1637 C C . GLY A 1 207 ? 24.336 -1.995 -41.370 1.00 90.00 207 GLY A C 1
ATOM 1638 O O . GLY A 1 207 ? 24.866 -2.417 -42.402 1.00 90.00 207 GLY A O 1
ATOM 1639 N N . ARG A 1 208 ? 23.796 -0.775 -41.315 1.00 89.31 208 ARG A N 1
ATOM 1640 C CA . ARG A 1 208 ? 23.776 0.129 -42.473 1.00 89.31 208 ARG A CA 1
ATOM 1641 C C . ARG A 1 208 ? 25.135 0.811 -42.659 1.00 89.31 208 ARG A C 1
ATOM 1643 O O . ARG A 1 208 ? 25.872 1.069 -41.707 1.00 89.31 208 ARG A O 1
ATOM 1650 N N . ALA A 1 209 ? 25.495 1.111 -43.909 1.00 87.62 209 ALA A N 1
ATOM 1651 C CA . ALA A 1 209 ? 26.524 2.116 -44.174 1.00 87.62 209 ALA A CA 1
ATOM 1652 C C . ALA A 1 209 ? 26.111 3.451 -43.547 1.00 87.62 209 ALA A C 1
ATOM 1654 O O . ALA A 1 209 ? 24.942 3.821 -43.616 1.00 87.62 209 ALA A O 1
ATOM 1655 N N . LYS A 1 210 ? 27.086 4.150 -42.972 1.00 85.00 210 LYS A N 1
ATOM 1656 C CA . LYS A 1 210 ? 26.903 5.486 -42.415 1.00 85.00 210 LYS A CA 1
ATOM 1657 C C . LYS A 1 210 ? 26.411 6.426 -43.514 1.00 85.00 210 LYS A C 1
ATOM 1659 O O . LYS A 1 210 ? 27.000 6.430 -44.599 1.00 85.00 210 LYS A O 1
ATOM 1664 N N . SER A 1 211 ? 25.361 7.206 -43.266 1.00 81.00 211 SER A N 1
ATOM 1665 C CA . SER A 1 211 ? 24.823 8.129 -44.274 1.00 81.00 211 SER A CA 1
ATOM 1666 C C . SER A 1 211 ? 25.625 9.430 -44.386 1.00 81.00 211 SER A C 1
ATOM 1668 O O . SER A 1 211 ? 25.113 10.505 -44.129 1.00 81.00 211 SER A O 1
ATOM 1670 N N . GLY A 1 212 ? 26.880 9.359 -44.834 1.00 86.88 212 GLY A N 1
ATOM 1671 C CA . GLY A 1 212 ? 27.687 10.538 -45.175 1.00 86.88 212 GLY A CA 1
ATOM 1672 C C . GLY A 1 212 ? 28.809 10.868 -44.187 1.00 86.88 212 GLY A C 1
ATOM 1673 O O . GLY A 1 212 ? 29.193 10.062 -43.339 1.00 86.88 212 GLY A O 1
ATOM 1674 N N . ASN A 1 213 ? 29.370 12.071 -44.331 1.00 85.25 213 ASN A N 1
ATOM 1675 C CA . ASN A 1 213 ? 30.617 12.486 -43.678 1.00 85.25 213 ASN A CA 1
ATOM 1676 C C . ASN A 1 213 ? 30.374 13.283 -42.384 1.00 85.25 213 ASN A C 1
ATOM 1678 O O . ASN A 1 213 ? 30.834 14.414 -42.259 1.00 85.25 213 ASN A O 1
ATOM 1682 N N . TYR A 1 214 ? 29.652 12.715 -41.417 1.00 88.25 214 TYR A N 1
ATOM 1683 C CA . TYR A 1 214 ? 29.390 13.365 -40.122 1.00 88.25 214 TYR A CA 1
ATOM 1684 C C . TYR A 1 214 ? 29.774 12.489 -38.928 1.00 88.25 214 TYR A C 1
ATOM 1686 O O . TYR A 1 214 ? 29.823 11.279 -39.052 1.00 88.25 214 TYR A O 1
ATOM 1694 N N . THR A 1 215 ? 30.093 13.034 -37.758 1.00 91.69 215 THR A N 1
ATOM 1695 C CA . THR A 1 215 ? 30.493 12.197 -36.605 1.00 91.69 215 THR A CA 1
ATOM 1696 C C . THR A 1 215 ? 29.323 11.355 -36.089 1.00 91.69 215 THR A C 1
ATOM 1698 O O . THR A 1 215 ? 28.213 11.860 -36.006 1.00 91.69 215 THR A O 1
ATOM 1701 N N . VAL A 1 216 ? 29.561 10.088 -35.741 1.00 93.94 216 VAL A N 1
ATOM 1702 C CA . VAL A 1 216 ? 28.602 9.239 -35.008 1.00 93.94 216 VAL A CA 1
ATOM 1703 C C . VAL A 1 216 ? 29.367 8.618 -33.849 1.00 93.94 216 VAL A C 1
ATOM 1705 O O . VAL A 1 216 ? 30.239 7.771 -34.071 1.00 93.94 216 VAL A O 1
ATOM 1708 N N . ALA A 1 217 ? 29.109 9.104 -32.637 1.00 96.62 217 ALA A N 1
ATOM 1709 C CA . ALA A 1 217 ? 29.868 8.741 -31.444 1.00 96.62 217 ALA A CA 1
ATOM 1710 C C . ALA A 1 217 ? 28.980 8.633 -30.200 1.00 96.62 217 ALA A C 1
ATOM 1712 O O . ALA A 1 217 ? 28.001 9.360 -30.063 1.00 96.62 217 ALA A O 1
ATOM 1713 N N . VAL A 1 218 ? 29.373 7.769 -29.268 1.00 96.69 218 VAL A N 1
ATOM 1714 C CA . VAL A 1 218 ? 28.842 7.684 -27.904 1.00 96.69 218 VAL A CA 1
ATOM 1715 C C . VAL A 1 218 ? 29.821 8.408 -26.984 1.00 96.69 218 VAL A C 1
ATOM 1717 O O . VAL A 1 218 ? 30.966 7.990 -26.842 1.00 96.69 218 VAL A O 1
ATOM 1720 N N . LEU A 1 219 ? 29.374 9.506 -26.382 1.00 95.81 219 LEU A N 1
ATOM 1721 C CA . LEU A 1 219 ? 30.192 10.382 -25.545 1.00 95.81 219 LEU A CA 1
ATOM 1722 C C . LEU A 1 219 ? 30.218 9.935 -24.079 1.00 95.81 219 LEU A C 1
ATOM 1724 O O . LEU A 1 219 ? 31.267 9.987 -23.443 1.00 95.81 219 LEU A O 1
ATOM 1728 N N . ASP A 1 220 ? 29.074 9.515 -23.537 1.00 95.31 220 ASP A N 1
ATOM 1729 C CA . ASP A 1 220 ? 28.957 8.990 -22.171 1.00 95.31 220 ASP A CA 1
ATOM 1730 C C . ASP A 1 220 ? 27.796 7.996 -22.082 1.00 95.31 220 ASP A C 1
ATOM 1732 O O . ASP A 1 220 ? 26.827 8.082 -22.837 1.00 95.31 220 ASP A O 1
ATOM 1736 N N . LEU A 1 221 ? 27.894 7.059 -21.143 1.00 95.00 221 LEU A N 1
ATOM 1737 C CA . LEU A 1 221 ? 26.820 6.133 -20.802 1.00 95.00 221 LEU A CA 1
ATOM 1738 C C . LEU A 1 221 ? 26.121 6.623 -19.532 1.00 95.00 221 LEU A C 1
ATOM 1740 O O . LEU A 1 221 ? 26.765 6.877 -18.508 1.00 95.00 221 LEU A O 1
ATOM 1744 N N . HIS A 1 222 ? 24.798 6.724 -19.587 1.00 91.00 222 HIS A N 1
ATOM 1745 C CA . HIS A 1 222 ? 23.996 7.313 -18.525 1.00 91.00 222 HIS A CA 1
ATOM 1746 C C . HIS A 1 222 ? 23.311 6.267 -17.645 1.00 91.00 222 HIS A C 1
ATOM 1748 O O . HIS A 1 222 ? 22.921 5.187 -18.082 1.00 91.00 222 HIS A O 1
ATOM 1754 N N . GLU A 1 223 ? 23.113 6.634 -16.376 1.00 86.94 223 GLU A N 1
ATOM 1755 C CA . GLU A 1 223 ? 22.262 5.889 -15.439 1.00 86.94 223 GLU A CA 1
ATOM 1756 C C . GLU A 1 223 ? 20.786 6.320 -15.492 1.00 86.94 223 GLU A C 1
ATOM 1758 O O . GLU A 1 223 ? 19.929 5.757 -14.807 1.00 86.94 223 GLU A O 1
ATOM 1763 N N . PHE A 1 224 ? 20.476 7.337 -16.278 1.00 85.56 224 PHE A N 1
ATOM 1764 C CA . PHE A 1 224 ? 19.114 7.710 -16.618 1.00 85.56 224 PHE A CA 1
ATOM 1765 C C . PHE A 1 224 ? 18.703 6.971 -17.903 1.00 85.56 224 PHE A C 1
ATOM 1767 O O . PHE A 1 224 ? 19.574 6.754 -18.738 1.00 85.56 224 PHE A O 1
ATOM 1774 N N . PRO A 1 225 ? 17.426 6.589 -18.095 1.00 90.50 225 PRO A 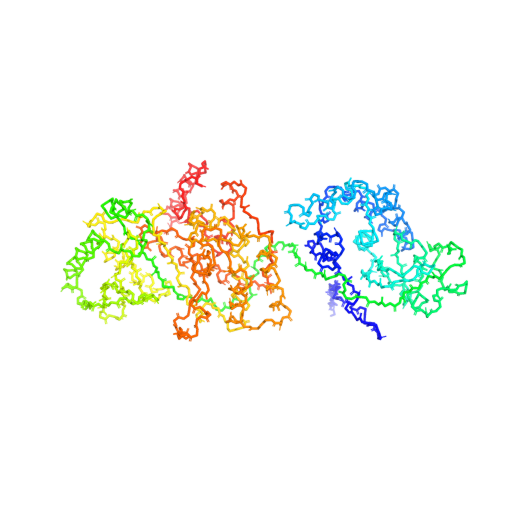N 1
ATOM 1775 C CA . PRO A 1 225 ? 16.312 6.683 -17.145 1.00 90.50 225 PRO A CA 1
ATOM 1776 C C . PRO A 1 225 ? 16.303 5.549 -16.119 1.00 90.50 225 PRO A C 1
ATOM 1778 O O . PRO A 1 225 ? 16.626 4.409 -16.460 1.00 90.50 225 PRO A O 1
ATOM 1781 N N . LYS A 1 226 ? 15.914 5.836 -14.867 1.00 89.88 226 LYS A N 1
ATOM 1782 C CA . LYS A 1 226 ? 15.729 4.811 -13.822 1.00 89.88 226 LYS A CA 1
ATOM 1783 C C . LYS A 1 226 ? 14.613 3.833 -14.189 1.00 89.88 226 LYS A C 1
ATOM 1785 O O . LYS A 1 226 ? 13.674 4.181 -14.896 1.00 89.88 226 LYS A O 1
ATOM 1790 N N . VAL A 1 227 ? 14.735 2.600 -13.704 1.00 86.94 227 VAL A N 1
ATOM 1791 C CA . VAL A 1 227 ? 13.776 1.517 -13.950 1.00 86.94 227 VAL A CA 1
ATOM 1792 C C . VAL A 1 227 ? 13.272 1.027 -12.600 1.00 86.94 227 VAL A C 1
ATOM 1794 O O . VAL A 1 227 ? 14.059 0.593 -11.762 1.00 86.94 227 VAL A O 1
ATOM 1797 N N . PHE A 1 228 ? 11.967 1.112 -12.394 1.00 82.12 228 PHE A N 1
ATOM 1798 C CA . PHE A 1 228 ? 11.259 0.692 -11.196 1.00 82.12 228 PHE A CA 1
ATOM 1799 C C . PHE A 1 228 ? 10.452 -0.559 -11.550 1.00 82.12 228 PHE A C 1
ATOM 1801 O O . PHE A 1 228 ? 9.409 -0.463 -12.181 1.00 82.12 228 PHE A O 1
ATOM 1808 N N . SER A 1 229 ? 10.927 -1.752 -11.204 1.00 71.75 229 SER A N 1
ATOM 1809 C CA . SER A 1 229 ? 10.189 -2.985 -11.518 1.00 71.75 229 SER A CA 1
ATOM 1810 C C . SER A 1 229 ? 8.839 -3.017 -10.779 1.00 71.75 229 SER A C 1
ATOM 1812 O O . SER A 1 229 ? 8.823 -3.023 -9.547 1.00 71.75 229 SER A O 1
ATOM 1814 N N . LEU A 1 230 ? 7.712 -3.054 -11.506 1.00 59.34 230 LEU A N 1
ATOM 1815 C CA . LEU A 1 230 ? 6.427 -3.519 -10.972 1.00 59.34 230 LEU A CA 1
ATOM 1816 C C . LEU A 1 230 ? 6.268 -4.964 -11.445 1.00 59.34 230 LEU A C 1
ATOM 1818 O O . LEU A 1 230 ? 5.520 -5.211 -12.378 1.00 59.34 230 LEU A O 1
ATOM 1822 N N . ALA A 1 231 ? 7.024 -5.930 -10.925 1.00 45.41 231 ALA A N 1
ATOM 1823 C CA . ALA A 1 231 ? 6.853 -7.285 -11.454 1.00 45.41 231 ALA A CA 1
ATOM 1824 C C . ALA A 1 231 ? 5.393 -7.772 -11.243 1.00 45.41 231 ALA A C 1
ATOM 1826 O O . ALA A 1 231 ? 4.858 -7.721 -10.131 1.00 45.41 231 ALA A O 1
ATOM 1827 N N . PRO A 1 232 ? 4.713 -8.234 -12.297 1.00 48.53 232 PRO A N 1
ATOM 1828 C CA . PRO A 1 232 ? 3.556 -9.093 -12.175 1.00 48.53 232 PRO A CA 1
ATOM 1829 C C . PRO A 1 232 ? 4.044 -10.539 -12.289 1.00 48.53 232 PRO A C 1
ATOM 1831 O O . PRO A 1 232 ? 4.697 -10.869 -13.267 1.00 48.53 232 PRO A O 1
ATOM 1834 N N . GLU A 1 233 ? 3.729 -11.406 -11.326 1.00 38.59 233 GLU A N 1
ATOM 1835 C CA . GLU A 1 233 ? 3.279 -12.777 -11.610 1.00 38.59 233 GLU A CA 1
ATOM 1836 C C . GLU A 1 233 ? 2.900 -13.532 -10.330 1.00 38.59 233 GLU A C 1
ATOM 1838 O O . GLU A 1 233 ? 3.480 -13.320 -9.271 1.00 38.59 233 GLU A O 1
ATOM 1843 N N . ALA A 1 234 ? 1.840 -14.335 -10.485 1.00 34.41 234 ALA A N 1
ATOM 1844 C CA . ALA A 1 234 ? 1.214 -15.310 -9.592 1.00 34.41 234 ALA A CA 1
ATOM 1845 C C . ALA A 1 234 ? 1.594 -15.272 -8.102 1.00 34.41 234 ALA A C 1
ATOM 1847 O O . ALA A 1 234 ? 2.729 -15.548 -7.731 1.00 34.41 234 ALA A O 1
ATOM 1848 N N . VAL A 1 235 ? 0.580 -15.100 -7.237 1.00 37.25 235 VAL A N 1
ATOM 1849 C CA . VAL A 1 235 ? 0.637 -15.599 -5.852 1.00 37.25 235 VAL A CA 1
ATOM 1850 C C . VAL A 1 235 ? 1.142 -17.043 -5.928 1.00 37.25 235 VAL A C 1
ATOM 1852 O O . VAL A 1 235 ? 0.415 -17.883 -6.466 1.00 37.25 235 VAL A O 1
ATOM 1855 N N . PRO A 1 236 ? 2.365 -17.352 -5.464 1.00 36.72 236 PRO A N 1
ATOM 1856 C CA . PRO A 1 236 ? 2.812 -18.727 -5.436 1.00 36.72 236 PRO A CA 1
ATOM 1857 C C . PRO A 1 236 ? 1.865 -19.460 -4.490 1.00 36.72 236 PRO A C 1
ATOM 1859 O O . PRO A 1 236 ? 1.639 -18.997 -3.367 1.00 36.72 236 PRO A O 1
ATOM 1862 N N . GLU A 1 237 ? 1.300 -20.593 -4.913 1.00 38.03 237 GLU A N 1
ATOM 1863 C CA . GLU A 1 237 ? 0.812 -21.553 -3.928 1.00 38.03 237 GLU A CA 1
ATOM 1864 C C . GLU A 1 237 ? 2.003 -21.880 -3.030 1.00 38.03 237 GLU A C 1
ATOM 1866 O O . GLU A 1 237 ? 3.011 -22.420 -3.487 1.00 38.03 237 GLU A O 1
ATOM 1871 N N . ILE A 1 238 ? 1.922 -21.438 -1.774 1.00 41.69 238 ILE A N 1
ATOM 1872 C CA . ILE A 1 238 ? 3.006 -21.541 -0.804 1.00 41.69 238 ILE A CA 1
ATOM 1873 C C . ILE A 1 238 ? 3.351 -23.029 -0.656 1.00 41.69 238 ILE A C 1
ATOM 1875 O O . ILE A 1 238 ? 2.515 -23.791 -0.157 1.00 41.69 238 ILE A O 1
ATOM 1879 N N . PRO A 1 239 ? 4.565 -23.470 -1.040 1.00 37.53 239 PRO A N 1
ATOM 1880 C CA . PRO A 1 239 ? 4.991 -24.833 -0.781 1.00 37.53 239 PRO A CA 1
ATOM 1881 C C . PRO A 1 239 ? 5.047 -25.047 0.739 1.00 37.53 239 PRO A C 1
ATOM 1883 O O . PRO A 1 239 ? 5.584 -24.199 1.461 1.00 37.53 239 PRO A O 1
ATOM 1886 N N . PRO A 1 240 ? 4.523 -26.162 1.272 1.00 39.47 240 PRO A N 1
ATOM 1887 C CA . PRO A 1 240 ? 4.486 -26.412 2.706 1.00 39.47 240 PRO A CA 1
ATOM 1888 C C . PRO A 1 240 ? 5.857 -26.865 3.238 1.00 39.47 240 PRO A C 1
ATOM 1890 O O . PRO A 1 240 ? 5.993 -27.982 3.714 1.00 39.47 240 PRO A O 1
ATOM 1893 N N . SER A 1 241 ? 6.890 -26.025 3.184 1.00 47.47 241 SER A N 1
ATOM 1894 C CA . SER A 1 241 ? 8.174 -26.255 3.874 1.00 47.47 241 SER A CA 1
ATOM 1895 C C . SER A 1 241 ? 9.050 -25.015 3.690 1.00 47.47 241 SER A C 1
ATOM 1897 O O . SER A 1 241 ? 9.520 -24.765 2.590 1.00 47.47 241 SER A O 1
ATOM 1899 N N . THR A 1 242 ? 9.271 -24.137 4.659 1.00 41.59 242 THR A N 1
ATOM 1900 C CA . THR A 1 242 ? 9.644 -24.326 6.060 1.00 41.59 242 THR A CA 1
ATOM 1901 C C . THR A 1 242 ? 8.913 -23.264 6.883 1.00 41.59 242 THR A C 1
ATOM 1903 O O . THR A 1 242 ? 9.241 -22.082 6.826 1.00 41.59 242 THR A O 1
ATOM 1906 N N . ARG A 1 243 ? 7.862 -23.648 7.620 1.00 48.22 243 ARG A N 1
ATOM 1907 C CA . ARG A 1 243 ? 7.067 -22.677 8.387 1.00 48.22 243 ARG A CA 1
ATOM 1908 C C . ARG A 1 243 ? 7.943 -22.054 9.471 1.00 48.22 243 ARG A C 1
ATOM 1910 O O . ARG A 1 243 ? 8.188 -22.668 10.509 1.00 48.22 243 ARG A O 1
ATOM 1917 N N . SER A 1 244 ? 8.399 -20.826 9.234 1.00 60.72 244 SER A N 1
ATOM 1918 C CA . SER A 1 244 ? 8.822 -19.950 10.319 1.00 60.72 244 SER A CA 1
ATOM 1919 C C . SER A 1 244 ? 7.698 -19.937 11.363 1.00 60.72 244 SER A C 1
ATOM 1921 O O . SER A 1 244 ? 6.519 -20.007 11.000 1.00 60.72 244 SER A O 1
ATOM 1923 N N . ARG A 1 245 ? 8.033 -19.930 12.662 1.00 77.62 245 ARG A N 1
ATOM 1924 C CA . ARG A 1 245 ? 7.000 -19.858 13.709 1.00 77.62 245 ARG A CA 1
ATOM 1925 C C . ARG A 1 245 ? 6.061 -18.695 13.388 1.00 77.62 245 ARG A C 1
ATOM 1927 O O . ARG A 1 245 ? 6.543 -17.598 13.077 1.00 77.62 245 ARG A O 1
ATOM 1934 N N . ALA A 1 246 ? 4.756 -18.960 13.444 1.00 86.69 246 ALA A N 1
ATOM 1935 C CA . ALA A 1 246 ? 3.741 -17.937 13.257 1.00 86.69 246 ALA A CA 1
ATOM 1936 C C . ALA A 1 246 ? 4.037 -16.758 14.195 1.00 86.69 246 ALA A C 1
ATOM 1938 O O . ALA A 1 246 ? 4.409 -16.947 15.355 1.00 86.69 246 ALA A O 1
ATOM 1939 N N . VAL A 1 247 ? 3.953 -15.550 13.653 1.00 88.75 247 VAL A N 1
ATOM 1940 C CA . VAL A 1 247 ? 3.914 -14.319 14.430 1.00 88.75 247 VAL A CA 1
ATOM 1941 C C . VAL A 1 247 ? 2.604 -14.329 15.194 1.00 88.75 247 VAL A C 1
ATOM 1943 O O . VAL A 1 247 ? 1.543 -14.450 14.586 1.00 88.75 247 VAL A O 1
ATOM 1946 N N . SER A 1 248 ? 2.704 -14.213 16.513 1.00 95.94 248 SER A N 1
ATOM 1947 C CA . SER A 1 248 ? 1.569 -13.868 17.356 1.00 95.94 248 SER A CA 1
ATOM 1948 C C . SER A 1 248 ? 1.639 -12.368 17.589 1.00 95.94 248 SER A C 1
ATOM 1950 O O . SER A 1 248 ? 2.567 -11.892 18.249 1.00 95.94 248 SER A O 1
ATOM 1952 N N . ILE A 1 249 ? 0.720 -11.629 16.973 1.00 97.25 249 ILE A N 1
ATOM 1953 C CA . ILE A 1 249 ? 0.678 -10.173 17.111 1.00 97.25 249 ILE A CA 1
ATOM 1954 C C . ILE A 1 249 ? -0.113 -9.817 18.363 1.00 97.25 249 ILE A C 1
ATOM 1956 O O . ILE A 1 249 ? -1.029 -10.538 18.759 1.00 97.25 249 ILE A O 1
ATOM 1960 N N . LYS A 1 250 ? 0.207 -8.680 18.975 1.00 98.31 250 LYS A N 1
ATOM 1961 C CA . LYS A 1 250 ? -0.667 -8.071 19.975 1.00 98.31 250 LYS A CA 1
ATOM 1962 C C . LYS A 1 250 ? -1.477 -6.950 19.338 1.00 98.31 250 LYS A C 1
ATOM 1964 O O . LYS A 1 250 ? -0.927 -6.124 18.607 1.00 98.31 250 LYS A O 1
ATOM 1969 N N . VAL A 1 251 ? -2.767 -6.907 19.646 1.00 97.94 251 VAL A N 1
ATOM 1970 C CA . VAL A 1 251 ? -3.699 -5.881 19.179 1.00 97.94 251 VAL A CA 1
ATOM 1971 C C . VAL A 1 251 ? -4.347 -5.147 20.349 1.00 97.94 251 VAL A C 1
ATOM 1973 O O . VAL A 1 251 ? -4.779 -5.768 21.317 1.00 97.94 251 VAL A O 1
ATOM 1976 N N . GLY A 1 252 ? -4.414 -3.822 20.263 1.00 97.12 252 GLY A N 1
ATOM 1977 C CA . GLY A 1 252 ? -5.184 -2.955 21.151 1.00 97.12 252 GLY A CA 1
ATOM 1978 C C . GLY A 1 252 ? -6.370 -2.354 20.388 1.00 97.12 252 GLY A C 1
ATOM 1979 O O . GLY A 1 252 ? -6.137 -1.637 19.415 1.00 97.12 252 GLY A O 1
ATOM 1980 N N . PRO A 1 253 ? -7.623 -2.656 20.756 1.00 96.75 253 PRO A N 1
ATOM 1981 C CA . PRO A 1 253 ? -8.789 -2.084 20.098 1.00 96.75 253 PRO A CA 1
ATOM 1982 C C . PRO A 1 253 ? -9.136 -0.683 20.604 1.00 96.75 253 PRO A C 1
ATOM 1984 O O . PRO A 1 253 ? -8.954 -0.390 21.784 1.00 96.75 253 PRO A O 1
ATOM 1987 N N . GLU A 1 254 ? -9.711 0.121 19.711 1.00 96.31 254 GLU A N 1
ATOM 1988 C CA . GLU A 1 254 ? -10.535 1.294 20.013 1.00 96.31 254 GLU A CA 1
ATOM 1989 C C . GLU A 1 254 ? -11.975 0.983 19.584 1.00 96.31 254 GLU A C 1
ATOM 1991 O O . GLU A 1 254 ? -12.262 0.859 18.391 1.00 96.31 254 GLU A O 1
ATOM 1996 N N . LEU A 1 255 ? -12.877 0.789 20.550 1.00 97.88 255 LEU A N 1
ATOM 1997 C CA . LEU A 1 255 ? -14.288 0.468 20.304 1.00 97.88 255 LEU A CA 1
ATOM 1998 C C . LEU A 1 255 ? -15.143 1.699 20.587 1.00 97.88 255 LEU A C 1
ATOM 2000 O O . LEU A 1 255 ? -14.974 2.326 21.626 1.00 97.88 255 LEU A O 1
ATOM 2004 N N . THR A 1 256 ? -16.100 2.020 19.720 1.00 97.44 256 THR A N 1
ATOM 2005 C CA . THR A 1 256 ? -16.942 3.211 19.891 1.00 97.44 256 THR A CA 1
ATOM 2006 C C . THR A 1 256 ? -18.427 2.876 19.952 1.00 97.44 256 THR A C 1
ATOM 2008 O O . THR A 1 256 ? -18.941 2.038 19.206 1.00 97.44 256 THR A O 1
ATOM 2011 N N . PHE A 1 257 ? -19.130 3.561 20.855 1.00 98.25 257 PHE A N 1
ATOM 2012 C CA . PHE A 1 257 ? -20.558 3.381 21.102 1.00 98.25 257 PHE A CA 1
ATOM 2013 C C . PHE A 1 257 ? -21.257 4.734 21.195 1.00 98.25 257 PHE A C 1
ATOM 2015 O O . PHE A 1 257 ? -20.728 5.689 21.758 1.00 98.25 257 PHE A O 1
ATOM 2022 N N . THR A 1 258 ? -22.465 4.830 20.645 1.00 97.69 258 THR A N 1
ATOM 2023 C CA . THR A 1 258 ? -23.236 6.080 20.618 1.00 97.69 258 THR A CA 1
ATOM 2024 C C . THR A 1 258 ? -24.738 5.821 20.689 1.00 97.69 258 THR A C 1
ATOM 2026 O O . THR A 1 258 ? -25.198 4.683 20.579 1.00 97.69 258 THR A O 1
ATOM 2029 N N . ASN A 1 259 ? -25.521 6.883 20.844 1.00 97.31 259 ASN A N 1
ATOM 2030 C CA . ASN A 1 259 ? -26.974 6.881 20.720 1.00 97.31 259 ASN A CA 1
ATOM 2031 C C . ASN A 1 259 ? -27.449 8.171 20.027 1.00 97.31 259 ASN A C 1
ATOM 2033 O O . ASN A 1 259 ? -26.660 9.074 19.756 1.00 97.31 259 ASN A O 1
ATOM 2037 N N . GLU A 1 260 ? -28.745 8.271 19.722 1.00 96.50 260 GLU A N 1
ATOM 2038 C CA . GLU A 1 260 ? -29.273 9.451 19.019 1.00 96.50 260 GLU A CA 1
ATOM 2039 C C . GLU A 1 260 ? -29.128 10.746 19.834 1.00 96.50 260 GLU A C 1
ATOM 2041 O O . GLU A 1 260 ? -28.915 11.802 19.247 1.00 96.50 260 GLU A O 1
ATOM 2046 N N . ASN A 1 261 ? -29.160 10.685 21.169 1.00 95.50 261 ASN A N 1
ATOM 2047 C CA . ASN A 1 261 ? -28.991 11.874 22.012 1.00 95.50 261 ASN A CA 1
ATOM 2048 C C . ASN A 1 261 ? -27.580 12.462 21.872 1.00 95.50 261 ASN A C 1
ATOM 2050 O O . ASN A 1 261 ? -27.440 13.655 21.617 1.00 95.50 261 ASN A O 1
ATOM 2054 N N . MET A 1 262 ? -26.543 11.624 21.963 1.00 95.00 262 MET A N 1
ATOM 2055 C CA . MET A 1 262 ? -25.145 12.045 21.803 1.00 95.00 262 MET A CA 1
ATOM 2056 C C . MET A 1 262 ? -24.874 12.597 20.397 1.00 95.00 262 MET A C 1
ATOM 2058 O O . MET A 1 262 ? -24.160 13.586 20.239 1.00 95.00 262 MET A O 1
ATOM 2062 N N . LEU A 1 263 ? -25.477 11.993 19.369 1.00 93.50 263 LEU A N 1
ATOM 2063 C CA . LEU A 1 263 ? -25.352 12.461 17.987 1.00 93.50 263 LEU A CA 1
ATOM 2064 C C . LEU A 1 263 ? -26.035 13.806 17.765 1.00 93.50 263 LEU A C 1
ATOM 2066 O O . LEU A 1 263 ? -25.426 14.709 17.199 1.00 93.50 263 LEU A O 1
ATOM 2070 N N . ASN A 1 264 ? -27.275 13.951 18.233 1.00 92.44 264 ASN A N 1
ATOM 2071 C CA . ASN A 1 264 ? -28.032 15.193 18.107 1.00 92.44 264 ASN A CA 1
ATOM 2072 C C . ASN A 1 264 ? -27.340 16.338 18.854 1.00 92.44 264 ASN A C 1
ATOM 2074 O O . ASN A 1 264 ? -27.238 17.443 18.318 1.00 92.44 264 ASN A O 1
ATOM 2078 N N . ALA A 1 265 ? -26.805 16.066 20.048 1.00 89.81 265 ALA A N 1
ATOM 2079 C CA . ALA A 1 265 ? -26.022 17.034 20.806 1.00 89.81 265 ALA A CA 1
ATOM 2080 C C . ALA A 1 265 ? -24.800 17.510 20.007 1.00 89.81 265 ALA A C 1
ATOM 2082 O O . ALA A 1 265 ? -24.566 18.713 19.903 1.00 89.81 265 ALA A O 1
ATOM 2083 N N . ASN A 1 266 ? -24.073 16.598 19.357 1.00 86.44 266 ASN A N 1
ATOM 2084 C CA . ASN A 1 266 ? -22.941 16.972 18.514 1.00 86.44 266 ASN A CA 1
ATOM 2085 C C . ASN A 1 266 ? -23.356 17.714 17.226 1.00 86.44 266 ASN A C 1
ATOM 2087 O O . ASN A 1 266 ? -22.695 18.664 16.818 1.00 86.44 266 ASN A O 1
ATOM 2091 N N . TRP A 1 267 ? -24.463 17.328 16.585 1.00 85.19 267 TRP A N 1
ATOM 2092 C CA . TRP A 1 267 ? -24.955 17.981 15.362 1.00 85.19 267 TRP A CA 1
ATOM 2093 C C . TRP A 1 267 ? -25.554 19.369 15.594 1.00 85.19 267 TRP A C 1
ATOM 2095 O O . TRP A 1 267 ? -25.543 20.196 14.686 1.00 85.19 267 TRP A O 1
ATOM 2105 N N . SER A 1 268 ? -26.044 19.654 16.800 1.00 83.56 268 SER A N 1
ATOM 2106 C CA . SER A 1 268 ? -26.581 20.970 17.174 1.00 83.56 268 SER A CA 1
ATOM 2107 C C . SER A 1 268 ? -25.520 22.071 17.343 1.00 83.56 268 SER A C 1
ATOM 2109 O O . SER A 1 268 ? -25.856 23.212 17.661 1.00 83.56 268 SER A O 1
ATOM 2111 N N . MET A 1 269 ? -24.238 21.758 17.134 1.00 72.62 269 MET A N 1
ATOM 2112 C CA . MET A 1 269 ? -23.127 22.673 17.376 1.00 72.62 269 MET A CA 1
ATOM 2113 C C . MET A 1 269 ? -22.979 23.744 16.293 1.00 72.62 269 MET A C 1
ATOM 2115 O O . MET A 1 269 ? -22.691 23.416 15.138 1.00 72.62 269 MET A O 1
ATOM 2119 N N . PRO A 1 270 ? -23.038 25.037 16.663 1.00 59.47 270 PRO A N 1
ATOM 2120 C CA . PRO A 1 270 ? -22.546 26.098 15.801 1.00 59.47 270 PRO A CA 1
ATOM 2121 C C . PRO A 1 270 ? -21.034 25.898 15.620 1.00 59.47 270 PRO A C 1
ATOM 2123 O O . PRO A 1 270 ? -20.296 25.835 16.600 1.00 59.47 270 PRO A O 1
ATOM 2126 N N . ASN A 1 271 ? -20.574 25.806 14.373 1.00 56.53 271 ASN A N 1
ATOM 2127 C CA . ASN A 1 271 ? -19.159 25.798 13.963 1.00 56.53 271 ASN A CA 1
ATOM 2128 C C . ASN A 1 271 ? -18.349 24.503 14.148 1.00 56.53 271 ASN A C 1
ATOM 2130 O O . ASN A 1 271 ? -17.138 24.541 13.952 1.00 56.53 271 ASN A O 1
ATOM 2134 N N . GLY A 1 272 ? -18.974 23.358 14.442 1.00 54.69 272 GLY A N 1
ATOM 2135 C CA . GLY A 1 272 ? -18.282 22.063 14.344 1.00 54.69 272 GLY A CA 1
ATOM 2136 C C . GLY A 1 272 ? -17.044 21.929 15.240 1.00 54.69 272 GLY A C 1
ATOM 2137 O O . GLY A 1 272 ? -16.071 21.300 14.831 1.00 54.69 272 GLY A O 1
ATOM 2138 N N . ASP A 1 273 ? -17.073 22.517 16.441 1.00 60.25 273 ASP A N 1
ATOM 2139 C CA . ASP A 1 273 ? -16.047 22.316 17.472 1.00 60.25 273 ASP A CA 1
ATOM 2140 C C . ASP A 1 273 ? -16.069 20.865 17.973 1.00 60.25 273 ASP A C 1
ATOM 2142 O O . ASP A 1 273 ? -16.639 20.536 19.015 1.00 60.25 273 ASP A O 1
ATOM 2146 N N . VAL A 1 274 ? -15.468 19.985 17.174 1.00 58.16 274 VAL A N 1
ATOM 2147 C CA . VAL A 1 274 ? -15.339 18.546 17.413 1.00 58.16 274 VAL A CA 1
ATOM 2148 C C . VAL A 1 274 ? -14.609 18.220 18.716 1.00 58.16 274 VAL A C 1
ATOM 2150 O O . VAL A 1 274 ? -14.620 17.077 19.134 1.00 58.16 274 VAL A O 1
ATOM 2153 N N . THR A 1 275 ? -14.000 19.190 19.399 1.00 60.56 275 THR A N 1
ATOM 2154 C CA . THR A 1 275 ? -13.300 18.920 20.661 1.00 60.56 275 THR A CA 1
ATOM 2155 C C . THR A 1 275 ? -14.215 18.987 21.885 1.00 60.56 275 THR A C 1
ATOM 2157 O O . THR A 1 275 ? -13.848 18.507 22.949 1.00 60.56 275 THR A O 1
ATOM 2160 N N . ALA A 1 276 ? -15.434 19.523 21.778 1.00 68.19 276 ALA A N 1
ATOM 2161 C CA . ALA A 1 276 ? -16.290 19.736 22.943 1.00 68.19 276 ALA A CA 1
ATOM 2162 C C . ALA A 1 276 ? -17.091 18.480 23.350 1.00 68.19 276 ALA A C 1
ATOM 2164 O O . ALA A 1 276 ? -18.134 18.166 22.773 1.00 68.19 276 ALA A O 1
ATOM 2165 N N . VAL A 1 277 ? -16.678 17.814 24.434 1.00 78.12 277 VAL A N 1
ATOM 2166 C CA . VAL A 1 277 ? -17.489 16.775 25.103 1.00 78.12 277 VAL A CA 1
ATOM 2167 C C . VAL A 1 277 ? -18.748 17.396 25.705 1.00 78.12 277 VAL A C 1
ATOM 2169 O O . VAL A 1 277 ? -18.685 18.301 26.546 1.00 78.12 277 VAL A O 1
ATOM 2172 N N . ARG A 1 278 ? -19.901 16.856 25.303 1.00 85.62 278 ARG A N 1
ATOM 2173 C CA . ARG A 1 278 ? -21.229 17.329 25.700 1.00 85.62 278 ARG A CA 1
ATOM 2174 C C . ARG A 1 278 ? -21.723 16.724 27.009 1.00 85.62 278 ARG A C 1
ATOM 2176 O O . ARG A 1 278 ? -21.144 15.771 27.533 1.00 85.62 278 ARG A O 1
ATOM 2183 N N . ALA A 1 279 ? -22.777 17.321 27.562 1.00 91.50 279 ALA A N 1
ATOM 2184 C CA . ALA A 1 279 ? -23.394 16.843 28.796 1.00 91.50 279 ALA A CA 1
ATOM 2185 C C . ALA A 1 279 ? -23.926 15.415 28.613 1.00 91.50 279 ALA A C 1
ATOM 2187 O O . ALA A 1 279 ? -23.728 14.580 29.484 1.00 91.50 279 ALA A O 1
ATOM 2188 N N . GLU A 1 280 ? -24.471 15.120 27.436 1.00 94.44 280 GLU A N 1
ATOM 2189 C CA . GLU A 1 280 ? -24.981 13.818 27.019 1.00 94.44 280 GLU A CA 1
ATOM 2190 C C . GLU A 1 280 ? -23.869 12.762 26.973 1.00 94.44 280 GLU A C 1
ATOM 2192 O O . GLU A 1 280 ? -24.068 11.630 27.409 1.00 94.44 280 GLU A O 1
ATOM 2197 N N . ASN A 1 281 ? -22.671 13.131 26.504 1.00 92.56 281 ASN A N 1
ATOM 2198 C CA . ASN A 1 281 ? -21.505 12.246 26.533 1.00 92.56 281 ASN A CA 1
ATOM 2199 C C . ASN A 1 281 ? -21.085 11.947 27.979 1.00 92.56 281 ASN A C 1
ATOM 2201 O O . ASN A 1 281 ? -20.849 10.792 28.326 1.00 92.56 281 ASN A O 1
ATOM 2205 N N . LYS A 1 282 ? -21.029 12.973 28.839 1.00 94.44 282 LYS A N 1
ATOM 2206 C CA . LYS A 1 282 ? -20.699 12.804 30.265 1.00 94.44 282 LYS A CA 1
ATOM 2207 C C . LYS A 1 282 ? -21.741 11.952 30.988 1.00 94.44 282 LYS A C 1
ATOM 2209 O O . LYS A 1 282 ? -21.371 11.072 31.753 1.00 94.44 282 LYS A O 1
ATOM 2214 N N . GLU A 1 283 ? -23.024 12.168 30.711 1.00 96.50 283 GLU A N 1
ATOM 2215 C CA . GLU A 1 283 ? -24.119 11.365 31.255 1.00 96.50 283 GLU A CA 1
ATOM 2216 C C . GLU A 1 283 ? -24.005 9.900 30.816 1.00 96.50 283 GLU A C 1
ATOM 2218 O O . GLU A 1 283 ? -24.166 9.001 31.639 1.00 96.50 283 GLU A O 1
ATOM 2223 N N . ALA A 1 284 ? -23.669 9.640 29.547 1.00 97.31 284 ALA A N 1
ATOM 2224 C CA . ALA A 1 284 ? -23.431 8.285 29.059 1.00 97.31 284 ALA A CA 1
ATOM 2225 C C . ALA A 1 284 ? -22.270 7.598 29.801 1.00 97.31 284 ALA A C 1
ATOM 2227 O O . ALA A 1 284 ? -22.415 6.443 30.206 1.00 97.31 284 ALA A O 1
ATOM 2228 N N . LEU A 1 285 ? -21.157 8.305 30.040 1.00 97.62 285 LEU A N 1
ATOM 2229 C CA . LEU A 1 285 ? -20.031 7.782 30.822 1.00 97.62 285 LEU A CA 1
ATOM 2230 C C . LEU A 1 285 ? -20.414 7.516 32.283 1.00 97.62 285 LEU A C 1
ATOM 2232 O O . LEU A 1 285 ? -20.071 6.462 32.806 1.00 97.62 285 LEU A O 1
ATOM 2236 N N . GLU A 1 286 ? -21.153 8.416 32.935 1.00 98.00 286 GLU A N 1
ATOM 2237 C CA . GLU A 1 286 ? -21.610 8.216 34.320 1.00 98.00 286 GLU A CA 1
ATOM 2238 C C . GLU A 1 286 ? -22.605 7.054 34.439 1.00 98.00 286 GLU A C 1
ATOM 2240 O O . GLU A 1 286 ? -22.521 6.239 35.358 1.00 98.00 286 GLU A O 1
ATOM 2245 N N . ARG A 1 287 ? -23.516 6.898 33.475 1.00 98.38 287 ARG A N 1
ATOM 2246 C CA . ARG A 1 287 ? -24.400 5.726 33.424 1.00 98.38 287 ARG A CA 1
ATOM 2247 C C . ARG A 1 287 ? -23.609 4.435 33.225 1.00 98.38 287 ARG A C 1
ATOM 2249 O O . ARG A 1 287 ? -23.898 3.433 33.880 1.00 98.38 287 ARG A O 1
ATOM 2256 N N . TYR A 1 288 ? -22.593 4.464 32.364 1.00 98.50 288 TYR A N 1
ATOM 2257 C CA . TYR A 1 288 ? -21.693 3.332 32.172 1.00 98.50 288 TYR A CA 1
ATOM 2258 C C . TYR A 1 288 ? -20.886 3.015 33.437 1.00 98.50 288 TYR A C 1
ATOM 2260 O O . TYR A 1 288 ? -20.771 1.851 33.814 1.00 98.50 288 TYR A O 1
ATOM 2268 N N . LYS A 1 289 ? -20.401 4.037 34.150 1.00 98.44 289 LYS A N 1
ATOM 2269 C CA . LYS A 1 289 ? -19.718 3.913 35.444 1.00 98.44 289 LYS A CA 1
ATOM 2270 C C . LYS A 1 289 ? -20.549 3.133 36.457 1.00 98.44 289 LYS A C 1
ATOM 2272 O O . LYS A 1 289 ? -20.047 2.179 37.045 1.00 98.44 289 LYS A O 1
ATOM 2277 N N . ILE A 1 290 ? -21.815 3.510 36.635 1.00 98.25 290 ILE A N 1
ATOM 2278 C CA . ILE A 1 290 ? -22.737 2.833 37.558 1.00 98.25 290 ILE A CA 1
ATOM 2279 C C . ILE A 1 290 ? -22.904 1.367 37.142 1.00 98.25 290 ILE A C 1
ATOM 2281 O O . ILE A 1 290 ? -22.730 0.461 37.959 1.00 98.25 290 ILE A O 1
ATOM 2285 N N . LYS A 1 291 ? -23.141 1.118 35.849 1.00 98.06 291 LYS A N 1
ATOM 2286 C CA . LYS A 1 291 ? -23.284 -0.239 35.309 1.00 98.06 291 LYS A CA 1
ATOM 2287 C C . LYS A 1 291 ? -22.045 -1.104 35.565 1.00 98.06 291 LYS A C 1
ATOM 2289 O O . LYS A 1 291 ? -22.168 -2.262 35.973 1.00 98.06 291 LYS A O 1
ATOM 2294 N N . ILE A 1 292 ? -20.844 -0.565 35.354 1.00 97.88 292 ILE A N 1
ATOM 2295 C CA . ILE A 1 292 ? -19.609 -1.326 35.562 1.00 97.88 292 ILE A CA 1
ATOM 2296 C C . ILE A 1 292 ? -19.270 -1.492 37.050 1.00 97.88 292 ILE A C 1
ATOM 2298 O O . ILE A 1 292 ? -18.713 -2.521 37.424 1.00 97.88 292 ILE A O 1
ATOM 2302 N N . GLN A 1 293 ? -19.669 -0.561 37.927 1.00 98.12 293 GLN A N 1
ATOM 2303 C CA . GLN A 1 293 ? -19.564 -0.727 39.384 1.00 98.12 293 GLN A CA 1
ATOM 2304 C C . GLN A 1 293 ? -20.359 -1.948 39.863 1.00 98.12 293 GLN A C 1
ATOM 2306 O O . GLN A 1 293 ? -19.819 -2.779 40.595 1.00 98.12 293 GLN A O 1
ATOM 2311 N N . GLU A 1 294 ? -21.596 -2.122 39.390 1.00 96.62 294 GLU A N 1
ATOM 2312 C CA . GLU A 1 294 ? -22.424 -3.298 39.703 1.00 96.62 294 GLU A CA 1
ATOM 2313 C C . GLU A 1 294 ? -21.783 -4.615 39.234 1.00 96.62 294 GLU A C 1
ATOM 2315 O O . GLU A 1 294 ? -21.827 -5.637 39.926 1.00 96.62 294 GLU A O 1
ATOM 2320 N N . LEU A 1 295 ? -21.159 -4.609 38.052 1.00 95.31 295 LEU A N 1
ATOM 2321 C CA . LEU A 1 295 ? -20.412 -5.760 37.539 1.00 95.31 295 LEU A CA 1
ATOM 2322 C C . LEU A 1 295 ? -19.153 -6.029 38.377 1.00 95.31 295 LEU A C 1
ATOM 2324 O O . LEU A 1 295 ? -18.897 -7.183 38.738 1.00 95.31 295 LEU A O 1
ATOM 2328 N N . CYS A 1 296 ? -18.409 -4.986 38.750 1.00 95.56 296 CYS A N 1
ATOM 2329 C CA . CYS A 1 296 ? -17.182 -5.110 39.530 1.00 95.56 296 CYS A CA 1
ATOM 2330 C C . CYS A 1 296 ? -17.401 -5.600 40.957 1.00 95.56 296 CYS A C 1
ATOM 2332 O O . CYS A 1 296 ? -16.558 -6.351 41.445 1.00 95.56 296 CYS A O 1
ATOM 2334 N N . LEU A 1 297 ? -18.541 -5.298 41.589 1.00 96.00 297 LEU A N 1
ATOM 2335 C CA . LEU A 1 297 ? -18.895 -5.871 42.896 1.00 96.00 297 LEU A CA 1
ATOM 2336 C C . LEU A 1 297 ? -18.904 -7.407 42.880 1.00 96.00 297 LEU A C 1
ATOM 2338 O O . LEU A 1 297 ? -18.552 -8.039 43.871 1.00 96.00 297 LEU A O 1
ATOM 2342 N N . ARG A 1 298 ? -19.272 -8.017 41.746 1.00 95.81 298 ARG A N 1
ATOM 2343 C CA . ARG A 1 298 ? -19.305 -9.480 41.580 1.00 95.81 298 ARG A CA 1
ATOM 2344 C C . ARG A 1 298 ? -17.978 -10.058 41.097 1.00 95.81 298 ARG A C 1
ATOM 2346 O O . ARG A 1 298 ? -17.644 -11.186 41.441 1.00 95.81 298 ARG A O 1
ATOM 2353 N N . LYS A 1 299 ? -17.247 -9.310 40.268 1.00 96.25 299 LYS A N 1
ATOM 2354 C CA . LYS A 1 299 ? -16.033 -9.781 39.577 1.00 96.25 299 LYS A CA 1
ATOM 2355 C C . LYS A 1 299 ? -14.726 -9.399 40.277 1.00 96.25 299 LYS A C 1
ATOM 2357 O O . LYS A 1 299 ? -13.667 -9.870 39.872 1.00 96.25 299 LYS A O 1
ATOM 2362 N N . GLY A 1 300 ? -14.784 -8.545 41.298 1.00 96.38 300 GLY A N 1
ATOM 2363 C CA . GLY A 1 300 ? -13.613 -8.067 42.031 1.00 96.38 300 GLY A CA 1
ATOM 2364 C C . GLY A 1 300 ? -12.709 -7.132 41.223 1.00 96.38 300 GLY A C 1
ATOM 2365 O O . GLY A 1 300 ? -11.518 -7.054 41.516 1.00 96.38 300 GLY A O 1
ATOM 2366 N N . CYS A 1 301 ? -13.227 -6.451 40.193 1.00 97.81 301 CYS A N 1
ATOM 2367 C CA . CYS A 1 301 ? -12.444 -5.442 39.474 1.00 97.81 301 CYS A CA 1
ATOM 2368 C C . CYS A 1 301 ? -12.345 -4.119 40.246 1.00 97.81 301 CYS A C 1
ATOM 2370 O O . CYS A 1 301 ? -13.219 -3.760 41.034 1.00 97.81 301 CYS A O 1
ATOM 2372 N N . LYS A 1 302 ? -11.252 -3.391 40.001 1.00 98.19 302 LYS A N 1
ATOM 2373 C CA . LYS A 1 302 ? -10.991 -2.042 40.506 1.00 98.19 302 LYS A CA 1
ATOM 2374 C C . LYS A 1 302 ? -11.368 -1.023 39.436 1.00 98.19 302 LYS A C 1
ATOM 2376 O O . LYS A 1 302 ? -10.979 -1.188 38.282 1.00 98.19 302 LYS A O 1
ATOM 2381 N N . ILE A 1 303 ? -12.074 0.031 39.834 1.00 98.19 303 ILE A N 1
ATOM 2382 C CA . ILE A 1 303 ? -12.417 1.164 38.969 1.00 98.19 303 ILE A CA 1
ATOM 2383 C C . ILE A 1 303 ? -11.640 2.386 39.455 1.00 98.19 303 ILE A C 1
ATOM 2385 O O . ILE A 1 303 ? -11.658 2.698 40.645 1.00 98.19 303 ILE A O 1
ATOM 2389 N N . GLU A 1 304 ? -10.951 3.055 38.539 1.00 98.25 304 GLU A N 1
ATOM 2390 C CA . GLU A 1 304 ? -10.175 4.267 38.785 1.00 98.25 304 GLU A CA 1
ATOM 2391 C C . GLU A 1 304 ? -10.640 5.363 37.828 1.00 98.25 304 GLU A C 1
ATOM 2393 O O . GLU A 1 304 ? -10.708 5.158 36.617 1.00 98.25 304 GLU A O 1
ATOM 2398 N N . GLU A 1 305 ? -10.956 6.532 38.373 1.00 97.44 305 GLU A N 1
ATOM 2399 C CA . GLU A 1 305 ? -11.228 7.725 37.577 1.00 97.44 305 GLU A CA 1
ATOM 2400 C C . GLU A 1 305 ? -9.910 8.425 37.261 1.00 97.44 305 GLU A C 1
ATOM 2402 O O . GLU A 1 305 ? -9.094 8.680 38.150 1.00 97.44 305 GLU A O 1
ATOM 2407 N N . GLN A 1 306 ? -9.702 8.736 35.988 1.00 96.75 306 GLN A N 1
ATOM 2408 C CA . GLN A 1 306 ? -8.524 9.447 35.511 1.00 96.75 306 GLN A CA 1
ATOM 2409 C C . GLN A 1 306 ? -8.921 10.480 34.451 1.00 96.75 306 GLN A C 1
ATOM 2411 O O . GLN A 1 306 ? -10.094 10.618 34.102 1.00 96.75 306 GLN A O 1
ATOM 2416 N N . PHE A 1 307 ? -7.940 11.231 33.954 1.00 93.62 307 PHE A N 1
ATOM 2417 C CA . PHE A 1 307 ? -8.151 12.193 32.879 1.00 93.62 307 PHE A CA 1
ATOM 2418 C C . PHE A 1 307 ? -7.215 11.904 31.713 1.00 93.62 307 PHE A C 1
ATOM 2420 O O . PHE A 1 307 ? -6.000 11.819 31.908 1.00 93.62 307 PHE A O 1
ATOM 2427 N N . HIS A 1 308 ? -7.771 11.845 30.506 1.00 89.69 308 HIS A N 1
ATOM 2428 C CA . HIS A 1 308 ? -6.990 11.985 29.286 1.00 89.69 308 HIS A CA 1
ATOM 2429 C C . HIS A 1 308 ? -6.531 13.431 29.158 1.00 89.69 308 HIS A C 1
ATOM 2431 O O . HIS A 1 308 ? -7.325 14.339 29.400 1.00 89.69 308 HIS A O 1
ATOM 2437 N N . VAL A 1 309 ? -5.288 13.663 28.743 1.00 86.31 309 VAL A N 1
ATOM 2438 C CA . VAL A 1 309 ? -4.806 15.007 28.402 1.00 86.31 309 VAL A CA 1
ATOM 2439 C C . VAL A 1 309 ? -4.512 15.040 26.911 1.00 86.31 309 VAL A C 1
ATOM 2441 O O . VAL A 1 309 ? -3.566 14.410 26.442 1.00 86.31 309 VAL A O 1
ATOM 2444 N N . TRP A 1 310 ? -5.337 15.775 26.174 1.00 79.62 310 TRP A N 1
ATOM 2445 C CA . TRP A 1 310 ? -5.196 15.970 24.738 1.00 79.62 310 TRP A CA 1
ATOM 2446 C C . TRP A 1 310 ? -3.989 16.862 24.423 1.00 79.62 310 TRP A C 1
ATOM 2448 O O . TRP A 1 310 ? -3.436 17.542 25.289 1.00 79.62 310 TRP A O 1
ATOM 2458 N N . SER A 1 311 ? -3.552 16.869 23.161 1.00 73.00 311 SER A N 1
ATOM 2459 C CA . SER A 1 311 ? -2.374 17.640 22.735 1.00 73.00 311 SER A CA 1
ATOM 2460 C C . SER A 1 311 ? -2.528 19.156 22.884 1.00 73.00 311 SER A C 1
ATOM 2462 O O . SER A 1 311 ? -1.527 19.860 22.952 1.00 73.00 311 SER A O 1
ATOM 2464 N N . ASP A 1 312 ? -3.761 19.656 22.927 1.00 73.50 312 ASP A N 1
ATOM 2465 C CA . ASP A 1 312 ? -4.109 21.056 23.197 1.00 73.50 312 ASP A CA 1
ATOM 2466 C C . ASP A 1 312 ? -4.246 21.363 24.704 1.00 73.50 312 ASP A C 1
ATOM 2468 O O . ASP A 1 312 ? -4.568 22.485 25.091 1.00 73.50 312 ASP A O 1
ATOM 2472 N N . GLY A 1 313 ? -3.975 20.377 25.567 1.00 81.81 313 GLY A N 1
ATOM 2473 C CA . GLY A 1 313 ? -4.073 20.481 27.021 1.00 81.81 313 GLY A CA 1
ATOM 2474 C C . GLY A 1 313 ? -5.479 20.250 27.572 1.00 81.81 313 GLY A C 1
ATOM 2475 O O . GLY A 1 313 ? -5.657 20.273 28.796 1.00 81.81 313 GLY A O 1
ATOM 2476 N N . TRP A 1 314 ? -6.470 20.008 26.711 1.00 81.44 314 TRP A N 1
ATOM 2477 C CA . TRP A 1 314 ? -7.824 19.722 27.150 1.00 81.44 314 TRP A CA 1
ATOM 2478 C C . TRP A 1 314 ? -7.891 18.387 27.899 1.00 81.44 314 TRP A C 1
ATOM 2480 O O . TRP A 1 314 ? -7.093 17.480 27.655 1.00 81.44 314 TRP A O 1
ATOM 2490 N N . ARG A 1 315 ? -8.816 18.274 28.860 1.00 88.69 315 ARG A N 1
ATOM 2491 C CA . ARG A 1 315 ? -8.928 17.098 29.730 1.00 88.69 315 ARG A CA 1
ATOM 2492 C C . ARG A 1 315 ? -10.296 16.452 29.628 1.00 88.69 315 ARG A C 1
ATOM 2494 O O . ARG A 1 315 ? -11.295 17.106 29.925 1.00 88.69 315 ARG A O 1
ATOM 2501 N N . THR A 1 316 ? -10.333 15.166 29.296 1.00 90.00 316 THR A N 1
ATOM 2502 C CA . THR A 1 316 ? -11.567 14.369 29.315 1.00 90.00 316 THR A CA 1
ATOM 2503 C C . THR A 1 316 ? -11.531 13.341 30.432 1.00 90.00 316 THR A C 1
ATOM 2505 O O . THR A 1 316 ? -10.481 12.746 30.668 1.00 90.00 316 THR A O 1
ATOM 2508 N N . PRO A 1 317 ? -12.649 13.139 31.150 1.00 94.06 317 PRO A N 1
ATOM 2509 C CA . PRO A 1 317 ? -12.734 12.076 32.137 1.00 94.06 317 PRO A CA 1
ATOM 2510 C C . PRO A 1 317 ? -12.649 10.710 31.450 1.00 94.06 317 PRO A C 1
ATOM 2512 O O . PRO A 1 317 ? -13.193 10.507 30.363 1.00 94.06 317 PRO A O 1
ATOM 2515 N N . GLU A 1 318 ? -11.987 9.781 32.123 1.00 97.00 318 GLU A N 1
ATOM 2516 C CA . GLU A 1 318 ? -11.843 8.387 31.726 1.00 97.00 318 GLU A CA 1
ATOM 2517 C C . GLU A 1 318 ? -12.063 7.476 32.941 1.00 97.00 318 GLU A C 1
ATOM 2519 O O . GLU A 1 318 ? -11.709 7.814 34.073 1.00 97.00 318 GLU A O 1
ATOM 2524 N N . LEU A 1 319 ? -12.607 6.287 32.694 1.00 97.94 319 LEU A N 1
ATOM 2525 C CA . LEU A 1 319 ? -12.795 5.231 33.683 1.00 97.94 319 LEU A CA 1
ATOM 2526 C C . LEU A 1 319 ? -11.888 4.060 33.337 1.00 97.94 319 LEU A C 1
ATOM 2528 O O . LEU A 1 319 ? -12.139 3.343 32.370 1.00 97.94 319 LEU A O 1
ATOM 2532 N N . ARG A 1 320 ? -10.856 3.828 34.141 1.00 98.44 320 ARG A N 1
ATOM 2533 C CA . ARG A 1 320 ? -9.997 2.654 34.018 1.00 98.44 320 ARG A CA 1
ATOM 2534 C C . ARG A 1 320 ? -10.540 1.522 34.880 1.00 98.44 320 ARG A C 1
ATOM 2536 O O . ARG A 1 320 ? -10.666 1.657 36.093 1.00 98.44 320 ARG A O 1
ATOM 2543 N N . VAL A 1 321 ? -10.813 0.380 34.261 1.00 98.56 321 VAL A N 1
ATOM 2544 C CA . VAL A 1 321 ? -11.315 -0.829 34.920 1.00 98.56 321 VAL A CA 1
ATOM 2545 C C . VAL A 1 321 ? -10.237 -1.901 34.849 1.00 98.56 321 VAL A C 1
ATOM 2547 O O . VAL A 1 321 ? -9.836 -2.302 33.759 1.00 98.56 321 VAL A O 1
ATOM 2550 N N . THR A 1 322 ? -9.757 -2.366 36.002 1.00 98.62 322 THR A N 1
ATOM 2551 C CA . THR A 1 322 ? -8.683 -3.366 36.110 1.00 98.62 322 THR A CA 1
ATOM 2552 C C . THR A 1 322 ? -9.179 -4.609 36.844 1.00 98.62 322 THR A C 1
ATOM 2554 O O . THR A 1 322 ? -9.665 -4.520 37.970 1.00 98.62 322 THR A O 1
ATOM 2557 N N . TYR A 1 323 ? -9.046 -5.778 36.222 1.00 98.44 323 TYR A N 1
ATOM 2558 C CA . TYR A 1 323 ? -9.466 -7.068 36.775 1.00 98.44 323 TYR A CA 1
ATOM 2559 C C . TYR A 1 323 ? -8.344 -7.718 37.602 1.00 98.44 323 TYR A C 1
ATOM 2561 O O . TYR A 1 323 ? -7.174 -7.376 37.412 1.00 98.44 323 TYR A O 1
ATOM 2569 N N . PRO A 1 324 ? -8.660 -8.687 38.488 1.00 97.62 324 PRO A N 1
ATOM 2570 C CA . PRO A 1 324 ? -7.655 -9.377 39.307 1.00 97.62 324 PRO A CA 1
ATOM 2571 C C . PRO A 1 324 ? -6.541 -10.078 38.514 1.00 97.62 324 PRO A C 1
ATOM 2573 O O . PRO A 1 324 ? -5.428 -10.215 39.009 1.00 97.62 324 PRO A O 1
ATOM 2576 N N . ASP A 1 325 ? -6.819 -10.496 37.277 1.00 96.94 325 ASP A N 1
ATOM 2577 C CA . ASP A 1 325 ? -5.838 -11.103 36.365 1.00 96.94 325 ASP A CA 1
ATOM 2578 C C . ASP A 1 325 ? -4.955 -10.074 35.628 1.00 96.94 325 ASP A C 1
ATOM 2580 O O . ASP A 1 325 ? -4.125 -10.430 34.789 1.00 96.94 325 ASP A O 1
ATOM 2584 N N . GLY A 1 326 ? -5.121 -8.785 35.930 1.00 96.94 326 GLY A N 1
ATOM 2585 C CA . GLY A 1 326 ? -4.354 -7.693 35.343 1.00 96.94 326 GLY A CA 1
ATOM 2586 C C . GLY A 1 326 ? -4.756 -7.335 33.910 1.00 96.94 326 GLY A C 1
ATOM 2587 O O . GLY A 1 326 ? -4.038 -6.559 33.262 1.00 96.94 326 GLY A O 1
ATOM 2588 N N . TRP A 1 327 ? -5.854 -7.886 33.382 1.00 98.00 327 TRP A N 1
ATOM 2589 C CA . TRP A 1 327 ? -6.497 -7.337 32.190 1.00 98.00 327 TRP A CA 1
ATOM 2590 C C . TRP A 1 327 ? -7.238 -6.045 32.547 1.00 98.00 327 TRP A C 1
ATOM 2592 O O . TRP A 1 327 ? -7.778 -5.906 33.646 1.00 98.00 327 TRP A O 1
ATOM 2602 N N . TRP A 1 328 ? -7.242 -5.080 31.632 1.00 98.12 328 TRP A N 1
ATOM 2603 C CA . TRP A 1 328 ? -7.854 -3.779 31.866 1.00 98.12 328 TRP A CA 1
ATOM 2604 C C . TRP A 1 328 ? -8.434 -3.189 30.586 1.00 98.12 328 TRP A C 1
ATOM 2606 O O . TRP A 1 328 ? -7.961 -3.482 29.484 1.00 98.12 328 TRP A O 1
ATOM 2616 N N . PHE A 1 329 ? -9.410 -2.304 30.760 1.00 98.56 329 PHE A N 1
ATOM 2617 C CA . PHE A 1 329 ? -9.876 -1.387 29.727 1.00 98.56 329 PHE A CA 1
ATOM 2618 C C . PHE A 1 329 ? -10.105 0.012 30.306 1.00 98.56 329 PHE A C 1
ATOM 2620 O O . PHE A 1 329 ? -10.166 0.194 31.522 1.00 98.56 329 PHE A O 1
ATOM 2627 N N . ILE A 1 330 ? -10.172 1.004 29.429 1.00 98.50 330 ILE A N 1
ATOM 2628 C CA . ILE A 1 330 ? -10.463 2.401 29.718 1.00 98.50 330 ILE A CA 1
ATOM 2629 C C . ILE A 1 330 ? -11.709 2.764 28.918 1.00 98.50 330 ILE A C 1
ATOM 2631 O O . ILE A 1 330 ? -11.743 2.500 27.721 1.00 98.50 330 ILE A O 1
ATOM 2635 N N . ALA A 1 331 ? -12.710 3.349 29.571 1.00 98.38 331 ALA A N 1
ATOM 2636 C CA . ALA A 1 331 ? -13.841 3.998 28.920 1.00 98.38 331 ALA A CA 1
ATOM 2637 C C . ALA A 1 331 ? -13.629 5.515 28.977 1.00 98.38 331 ALA A C 1
ATOM 2639 O O . ALA A 1 331 ? -13.544 6.081 30.066 1.00 98.38 331 ALA A O 1
ATOM 2640 N N . GLY A 1 332 ? -13.514 6.162 27.826 1.00 96.75 332 GLY A N 1
ATOM 2641 C CA . GLY A 1 332 ? -13.252 7.588 27.681 1.00 96.75 332 GLY A CA 1
ATOM 2642 C C . GLY A 1 332 ? -14.253 8.261 26.753 1.00 96.75 332 GLY A C 1
ATOM 2643 O O . GLY A 1 332 ? -15.103 7.620 26.136 1.00 96.75 332 GLY A O 1
ATOM 2644 N N . LEU A 1 333 ? -14.169 9.584 26.670 1.00 94.00 333 LEU A N 1
ATOM 2645 C CA . LEU A 1 333 ? -15.056 10.382 25.831 1.00 94.00 333 LEU A CA 1
ATOM 2646 C C . LEU A 1 333 ? -14.335 10.844 24.569 1.00 94.00 333 LEU A C 1
ATOM 2648 O O . LEU A 1 333 ? -13.270 11.451 24.663 1.00 94.00 333 LEU A O 1
ATOM 2652 N N . ASP A 1 334 ? -14.979 10.632 23.423 1.00 90.44 334 ASP A N 1
ATOM 2653 C CA . ASP A 1 334 ? -14.625 11.239 22.140 1.00 90.44 334 ASP A CA 1
ATOM 2654 C C . ASP A 1 334 ? -15.885 11.870 21.507 1.00 90.44 334 ASP A C 1
ATOM 2656 O O . ASP A 1 334 ? -17.011 11.771 22.014 1.00 90.44 334 ASP A O 1
ATOM 2660 N N . THR A 1 335 ? -15.694 12.588 20.410 1.00 86.19 335 THR A N 1
ATOM 2661 C CA . THR A 1 335 ? -16.711 13.329 19.671 1.00 86.19 335 THR A CA 1
ATOM 2662 C C . THR A 1 335 ? -17.911 12.438 19.340 1.00 86.19 335 THR A C 1
ATOM 2664 O O . THR A 1 335 ? -17.860 11.579 18.463 1.00 86.19 335 THR A O 1
ATOM 2667 N N . SER A 1 336 ? -19.050 12.692 19.989 1.00 90.31 336 SER A N 1
ATOM 2668 C CA . SER A 1 336 ? -20.309 11.930 19.832 1.00 90.31 336 SER A CA 1
ATOM 2669 C C . SER A 1 336 ? -20.281 10.453 20.248 1.00 90.31 336 SER A C 1
ATOM 2671 O O . SER A 1 336 ? -21.264 9.754 19.990 1.00 90.31 336 SER A O 1
ATOM 2673 N N . VAL A 1 337 ? -19.212 9.952 20.871 1.00 95.38 337 VAL A N 1
ATOM 2674 C CA . VAL A 1 337 ? -19.094 8.531 21.237 1.00 95.38 337 VAL A CA 1
ATOM 2675 C C . VAL A 1 337 ? -18.511 8.341 22.638 1.00 95.38 337 VAL A C 1
ATOM 2677 O O . VAL A 1 337 ? -17.788 9.187 23.163 1.00 95.38 337 VAL A O 1
ATOM 2680 N N . LEU A 1 338 ? -18.847 7.206 23.244 1.00 97.44 338 LEU A N 1
ATOM 2681 C CA . LEU A 1 338 ? -18.074 6.600 24.319 1.00 97.44 338 LEU A CA 1
ATOM 2682 C C . LEU A 1 338 ? -17.039 5.688 23.652 1.00 97.44 338 LEU A C 1
ATOM 2684 O O . LEU A 1 338 ? -17.419 4.797 22.886 1.00 97.44 338 LEU A O 1
ATOM 2688 N N . GLU A 1 339 ? -15.758 5.944 23.893 1.00 97.31 339 GLU A N 1
ATOM 2689 C CA . GLU A 1 339 ? -14.645 5.198 23.305 1.00 97.31 339 GLU A CA 1
ATOM 2690 C C . GLU A 1 339 ? -14.007 4.280 24.347 1.00 97.31 339 GLU A C 1
ATOM 2692 O O . GLU A 1 339 ? -13.820 4.657 25.503 1.00 97.31 339 GLU A O 1
ATOM 2697 N N . PHE A 1 340 ? -13.663 3.064 23.936 1.00 98.31 340 PHE A N 1
ATOM 2698 C CA . PHE A 1 340 ? -13.032 2.067 24.782 1.00 98.31 340 PHE A CA 1
ATOM 2699 C C . PHE A 1 340 ? -11.684 1.656 24.226 1.00 98.31 340 PHE A C 1
ATOM 2701 O O . PHE A 1 340 ? -11.603 1.167 23.103 1.00 98.31 340 PHE A O 1
ATOM 2708 N N . GLN A 1 341 ? -10.657 1.753 25.061 1.00 97.69 341 GLN A N 1
ATOM 2709 C CA . GLN A 1 341 ? -9.323 1.221 24.802 1.00 97.69 341 GLN A CA 1
ATOM 2710 C C . GLN A 1 341 ? -9.038 0.086 25.776 1.00 97.69 341 GLN A C 1
ATOM 2712 O O . GLN A 1 341 ? -9.364 0.190 26.955 1.00 97.69 341 GLN A O 1
ATOM 2717 N N . SER A 1 342 ? -8.401 -0.995 25.336 1.00 97.31 342 SER A N 1
ATOM 2718 C CA . SER A 1 342 ? -8.018 -2.080 26.248 1.00 97.31 342 SER A CA 1
ATOM 2719 C C . SER A 1 342 ? -6.527 -2.350 26.261 1.00 97.31 342 SER A C 1
ATOM 2721 O O . SER A 1 342 ? -5.774 -1.902 25.394 1.00 97.31 342 SER A O 1
ATOM 2723 N N . LYS A 1 343 ? -6.107 -3.153 27.243 1.00 96.75 343 LYS A N 1
ATOM 2724 C CA . LYS A 1 343 ? -4.811 -3.824 27.204 1.00 96.75 343 LYS A CA 1
ATOM 2725 C C . LYS A 1 343 ? -4.649 -4.524 25.855 1.00 96.75 343 LYS A C 1
ATOM 2727 O O . LYS A 1 343 ? -5.596 -5.138 25.361 1.00 96.75 343 LYS A O 1
ATOM 2732 N N . GLU A 1 344 ? -3.455 -4.431 25.289 1.00 96.94 344 GLU A N 1
ATOM 2733 C CA . GLU A 1 344 ? -3.060 -5.198 24.111 1.00 96.94 344 GLU A CA 1
ATOM 2734 C C . GLU A 1 344 ? -3.217 -6.712 24.356 1.00 96.94 344 GLU A C 1
ATOM 2736 O O . GLU A 1 344 ? -2.941 -7.214 25.450 1.00 96.94 344 GLU A O 1
ATOM 2741 N N . MET A 1 345 ? -3.667 -7.445 23.342 1.00 97.94 345 MET A N 1
ATOM 2742 C CA . MET A 1 345 ? -4.022 -8.863 23.443 1.00 97.94 345 MET A CA 1
ATOM 2743 C C . MET A 1 345 ? -3.564 -9.626 22.206 1.00 97.94 345 MET A C 1
ATOM 2745 O O . MET A 1 345 ? -3.670 -9.123 21.092 1.00 97.94 345 MET A O 1
ATOM 2749 N N . THR A 1 346 ? -3.088 -10.855 22.384 1.00 98.25 346 THR A N 1
ATOM 2750 C CA . THR A 1 346 ? -2.956 -11.820 21.280 1.00 98.25 346 THR A CA 1
ATOM 2751 C C . THR A 1 346 ? -4.318 -12.419 20.911 1.00 98.25 346 THR A C 1
ATOM 2753 O O . THR A 1 346 ? -5.288 -12.248 21.650 1.00 98.25 346 THR A O 1
ATOM 2756 N N . LEU A 1 347 ? -4.414 -13.191 19.820 1.00 97.44 347 LEU A N 1
ATOM 2757 C CA . LEU A 1 347 ? -5.638 -13.961 19.529 1.00 97.44 347 LEU A CA 1
ATOM 2758 C C . LEU A 1 347 ? -6.025 -14.915 20.663 1.00 97.44 347 LEU A C 1
ATOM 2760 O O . LEU A 1 347 ? -7.201 -15.035 20.993 1.00 97.44 347 LEU A O 1
ATOM 2764 N N . LYS A 1 348 ? -5.033 -15.544 21.301 1.00 97.81 348 LYS A N 1
ATOM 2765 C CA . LYS A 1 348 ? -5.257 -16.424 22.452 1.00 97.81 348 LYS A CA 1
ATOM 2766 C C . LYS A 1 348 ? -5.823 -15.657 23.649 1.00 97.81 348 LYS A C 1
ATOM 2768 O O . LYS A 1 348 ? -6.682 -16.173 24.358 1.00 97.81 348 LYS A O 1
ATOM 2773 N N . ASP A 1 349 ? -5.338 -14.441 23.881 1.00 97.81 349 ASP A N 1
ATOM 2774 C CA . ASP A 1 349 ? -5.869 -13.583 24.941 1.00 97.81 349 ASP A CA 1
ATOM 2775 C C . ASP A 1 349 ? -7.293 -13.126 24.603 1.00 97.81 349 ASP A C 1
ATOM 2777 O O . ASP A 1 349 ? -8.160 -13.150 25.470 1.00 97.81 349 ASP A O 1
ATOM 2781 N N . LEU A 1 350 ? -7.565 -12.779 23.340 1.00 97.62 350 LEU A N 1
ATOM 2782 C CA . LEU A 1 350 ? -8.915 -12.452 22.875 1.00 97.62 350 LEU A CA 1
ATOM 2783 C C . LEU A 1 350 ? -9.887 -13.618 23.077 1.00 97.62 350 LEU A C 1
ATOM 2785 O O . LEU A 1 350 ? -11.004 -13.371 23.509 1.00 97.62 350 LEU A O 1
ATOM 2789 N N . ASP A 1 351 ? -9.472 -14.865 22.840 1.00 97.25 351 ASP A N 1
ATOM 2790 C CA . ASP A 1 351 ? -10.276 -16.052 23.168 1.00 97.25 351 ASP A CA 1
ATOM 2791 C C . ASP A 1 351 ? -10.556 -16.152 24.673 1.00 97.25 351 ASP A C 1
ATOM 2793 O O . ASP A 1 351 ? -11.695 -16.363 25.090 1.00 97.25 351 ASP A O 1
ATOM 2797 N N . ALA A 1 352 ? -9.526 -15.962 25.502 1.00 97.75 352 ALA A N 1
ATOM 2798 C CA . ALA A 1 352 ? -9.648 -16.045 26.956 1.00 97.75 352 ALA A CA 1
ATOM 2799 C C . ALA A 1 352 ? -10.537 -14.935 27.545 1.00 97.75 352 ALA A C 1
ATOM 2801 O O . ALA A 1 352 ? -11.254 -15.163 28.522 1.00 97.75 352 ALA A O 1
ATOM 2802 N N . PHE A 1 353 ? -10.503 -13.738 26.955 1.00 98.00 353 PHE A N 1
ATOM 2803 C CA . PHE A 1 353 ? -11.259 -12.573 27.412 1.00 98.00 353 PHE A CA 1
ATOM 2804 C C . PHE A 1 353 ? -12.547 -12.327 26.623 1.00 98.00 353 PHE A C 1
ATOM 2806 O O . PHE A 1 353 ? -13.273 -11.394 26.957 1.00 98.00 353 PHE A O 1
ATOM 2813 N N . HIS A 1 354 ? -12.878 -13.162 25.633 1.00 98.12 354 HIS A N 1
ATOM 2814 C CA . HIS A 1 354 ? -14.007 -12.956 24.718 1.00 98.12 354 HIS A CA 1
ATOM 2815 C C . HIS A 1 354 ? -15.322 -12.686 25.455 1.00 98.12 354 HIS A C 1
ATOM 2817 O O . HIS A 1 354 ? -15.913 -11.617 25.303 1.00 98.12 354 HIS A O 1
ATOM 2823 N N . ALA A 1 355 ? -15.724 -13.611 26.332 1.00 97.94 355 ALA A N 1
ATOM 2824 C CA . ALA A 1 355 ? -16.966 -13.497 27.093 1.00 97.94 355 ALA A CA 1
ATOM 2825 C C . ALA A 1 355 ? -16.981 -12.256 28.000 1.00 97.94 355 ALA A C 1
ATOM 2827 O O . ALA A 1 355 ? -18.025 -11.642 28.204 1.00 97.94 355 ALA A O 1
ATOM 2828 N N . ARG A 1 356 ? -15.813 -11.863 28.526 1.00 97.75 356 ARG A N 1
ATOM 2829 C CA . ARG A 1 356 ? -15.671 -10.663 29.355 1.00 97.75 356 ARG A CA 1
ATOM 2830 C C . ARG A 1 356 ? -15.840 -9.397 28.524 1.00 97.75 356 ARG A C 1
ATOM 2832 O O . ARG A 1 356 ? -16.580 -8.520 28.941 1.00 97.75 356 ARG A O 1
ATOM 2839 N N . ILE A 1 357 ? -15.190 -9.309 27.366 1.00 98.50 357 ILE A N 1
ATOM 2840 C CA . ILE A 1 357 ? -15.315 -8.173 26.444 1.00 98.50 357 ILE A CA 1
ATOM 2841 C C . ILE A 1 357 ? -16.769 -8.033 25.983 1.00 98.50 357 ILE A C 1
ATOM 2843 O O . ILE A 1 357 ? -17.308 -6.928 25.993 1.00 98.50 357 ILE A O 1
ATOM 2847 N N . GLN A 1 358 ? -17.416 -9.147 25.628 1.00 98.56 358 GLN A N 1
ATOM 2848 C CA . GLN A 1 358 ? -18.822 -9.148 25.236 1.00 98.56 358 GLN A CA 1
ATOM 2849 C C . GLN A 1 358 ? -19.710 -8.613 26.365 1.00 98.56 358 GLN A C 1
ATOM 2851 O O . GLN A 1 358 ? -20.408 -7.626 26.169 1.00 98.56 358 GLN A O 1
ATOM 2856 N N . GLN A 1 359 ? -19.622 -9.203 27.557 1.00 98.31 359 GLN A N 1
ATOM 2857 C CA . GLN A 1 359 ? -20.498 -8.850 28.671 1.00 98.31 359 GLN A CA 1
ATOM 2858 C C . GLN A 1 359 ? -20.237 -7.443 29.220 1.00 98.31 359 GLN A C 1
ATOM 2860 O O . GLN A 1 359 ? -21.167 -6.678 29.467 1.00 98.31 359 GLN A O 1
ATOM 2865 N N . ASP A 1 360 ? -18.971 -7.117 29.471 1.00 98.38 360 ASP A N 1
ATOM 2866 C CA . ASP A 1 360 ? -18.621 -5.943 30.267 1.00 98.38 360 ASP A CA 1
ATOM 2867 C C . ASP A 1 360 ? -18.505 -4.677 29.426 1.00 98.38 360 ASP A C 1
ATOM 2869 O O . ASP A 1 360 ? -18.589 -3.603 30.003 1.00 98.38 360 ASP A O 1
ATOM 2873 N N . ILE A 1 361 ? -18.355 -4.789 28.098 1.00 98.56 361 ILE A N 1
ATOM 2874 C CA . ILE A 1 361 ? -18.310 -3.639 27.182 1.00 98.56 361 ILE A CA 1
ATOM 2875 C C . ILE A 1 361 ? -19.548 -3.618 26.282 1.00 98.56 361 ILE A C 1
ATOM 2877 O O . ILE A 1 361 ? -20.334 -2.674 26.358 1.00 98.56 361 ILE A O 1
ATOM 2881 N N . PHE A 1 362 ? -19.741 -4.636 25.435 1.00 98.62 362 PHE A N 1
ATOM 2882 C CA . PHE A 1 362 ? -20.793 -4.610 24.410 1.00 98.62 362 PHE A CA 1
ATOM 2883 C C . PHE A 1 362 ? -22.201 -4.695 25.009 1.00 98.62 362 PHE A C 1
ATOM 2885 O O . PHE A 1 362 ? -23.002 -3.791 24.776 1.00 98.62 362 PHE A O 1
ATOM 2892 N N . ASP A 1 363 ? -22.483 -5.724 25.810 1.00 98.56 363 ASP A N 1
ATOM 2893 C CA . ASP A 1 363 ? -23.804 -5.929 26.417 1.00 98.56 363 ASP A CA 1
ATOM 2894 C C . ASP A 1 363 ? -24.115 -4.799 27.413 1.00 98.56 363 ASP A C 1
ATOM 2896 O O . ASP A 1 363 ? -25.213 -4.246 27.420 1.00 98.56 363 ASP A O 1
ATOM 2900 N N . ALA A 1 364 ? -23.120 -4.380 28.208 1.00 98.50 364 ALA A N 1
ATOM 2901 C CA . ALA A 1 364 ? -23.257 -3.253 29.129 1.00 98.50 364 ALA A CA 1
ATOM 2902 C C . ALA A 1 364 ? -23.613 -1.936 28.414 1.00 98.50 364 ALA A C 1
ATOM 2904 O O . ALA A 1 364 ? -24.454 -1.184 28.908 1.00 98.50 364 ALA A O 1
ATOM 2905 N N . CYS A 1 365 ? -23.013 -1.652 27.253 1.00 98.56 365 CYS A N 1
ATOM 2906 C CA . CYS A 1 365 ? -23.389 -0.499 26.434 1.00 98.56 365 CYS A CA 1
ATOM 2907 C C . CYS A 1 365 ? -24.794 -0.655 25.837 1.00 98.56 365 CYS A C 1
ATOM 2909 O O . CYS A 1 365 ? -25.583 0.294 25.885 1.00 98.56 365 CYS A O 1
ATOM 2911 N N . GLU A 1 366 ? -25.126 -1.839 25.319 1.00 98.50 366 GLU A N 1
ATOM 2912 C CA . GLU A 1 366 ? -26.434 -2.119 24.721 1.00 98.50 366 GLU A CA 1
ATOM 2913 C C . GLU A 1 366 ? -27.575 -1.920 25.728 1.00 98.50 366 GLU A C 1
ATOM 2915 O O . GLU A 1 366 ? -28.556 -1.242 25.414 1.00 98.50 366 GLU A O 1
ATOM 2920 N N . GLU A 1 367 ? -27.417 -2.400 26.967 1.00 98.44 367 GLU A N 1
ATOM 2921 C CA . GLU A 1 367 ? -28.372 -2.179 28.064 1.00 98.44 367 GLU A CA 1
ATOM 2922 C C . GLU A 1 367 ? -28.603 -0.689 28.370 1.00 98.44 367 GLU A C 1
ATOM 2924 O O . GLU A 1 367 ? -29.675 -0.291 28.831 1.00 98.44 367 GLU A O 1
ATOM 2929 N N . LEU A 1 368 ? -27.612 0.161 28.093 1.00 98.25 368 LEU A N 1
ATOM 2930 C CA . LEU A 1 368 ? -27.711 1.609 28.264 1.00 98.25 368 LEU A CA 1
ATOM 2931 C C . LEU A 1 368 ? -28.279 2.325 27.029 1.00 98.25 368 LEU A C 1
ATOM 2933 O O . LEU A 1 368 ? -28.448 3.549 27.059 1.00 98.25 368 LEU A O 1
ATOM 2937 N N . GLY A 1 369 ? -28.612 1.585 25.969 1.00 98.19 369 GLY A N 1
ATOM 2938 C CA . GLY A 1 369 ? -29.066 2.117 24.687 1.00 98.19 369 GLY A CA 1
ATOM 2939 C C . GLY A 1 369 ? -27.934 2.683 23.827 1.00 98.19 369 GLY A C 1
ATOM 2940 O O . GLY A 1 369 ? -28.207 3.425 22.881 1.00 98.19 369 GLY A O 1
ATOM 2941 N N . LEU A 1 370 ? -26.678 2.368 24.154 1.00 98.31 370 LEU A N 1
ATOM 2942 C CA . LEU A 1 370 ? -25.495 2.730 23.379 1.00 98.31 370 LEU A CA 1
ATOM 2943 C C . LEU A 1 370 ? -25.151 1.585 22.426 1.00 98.31 370 LEU A C 1
ATOM 2945 O O . LEU A 1 370 ? -25.095 0.425 22.821 1.00 98.31 370 LEU A O 1
ATOM 2949 N N . LYS A 1 371 ? -24.897 1.900 21.159 1.00 97.94 371 LYS A N 1
ATOM 2950 C CA . LYS A 1 371 ? -24.570 0.900 20.140 1.00 97.94 371 LYS A CA 1
ATOM 2951 C C . LYS A 1 371 ? -23.481 1.390 19.190 1.00 97.94 371 LYS A C 1
ATOM 2953 O O . LYS A 1 371 ? -23.404 2.594 18.926 1.00 97.94 371 LYS A O 1
ATOM 2958 N N . PRO A 1 372 ? -22.685 0.478 18.617 1.00 96.75 372 PRO A N 1
ATOM 2959 C CA . PRO A 1 372 ? -21.823 0.791 17.484 1.00 96.75 372 PRO A CA 1
ATOM 2960 C C . PRO A 1 372 ? -22.670 1.328 16.322 1.00 96.75 372 PRO A C 1
ATOM 2962 O O . PRO A 1 372 ? -23.683 0.720 15.955 1.00 96.75 372 PRO A O 1
ATOM 2965 N N . LYS A 1 373 ? -22.283 2.463 15.728 1.00 93.31 373 LYS A N 1
ATOM 2966 C CA . LYS A 1 373 ? -23.027 3.077 14.614 1.00 93.31 373 LYS A CA 1
ATOM 2967 C C . LYS A 1 373 ? -22.138 3.189 13.371 1.00 93.31 373 LYS A C 1
ATOM 2969 O O . LYS A 1 373 ? -21.097 3.834 13.424 1.00 93.31 373 LYS A O 1
ATOM 2974 N N . PRO A 1 374 ? -22.526 2.595 12.226 1.00 86.88 374 PRO A N 1
ATOM 2975 C CA . PRO A 1 374 ? -21.760 2.735 10.992 1.00 86.88 374 PRO A CA 1
ATOM 2976 C C . PRO A 1 374 ? -21.563 4.207 10.606 1.00 86.88 374 PRO A C 1
ATOM 2978 O O . PRO A 1 374 ? -22.536 4.954 10.517 1.00 86.88 374 PRO A O 1
ATOM 2981 N N . GLY A 1 375 ? -20.315 4.602 10.344 1.00 84.62 375 GLY A N 1
ATOM 2982 C CA . GLY A 1 375 ? -19.965 5.970 9.945 1.00 84.62 375 GLY A CA 1
ATOM 2983 C C . GLY A 1 375 ? -19.894 6.987 11.089 1.00 84.62 375 GLY A C 1
ATOM 2984 O O . GLY A 1 375 ? -19.717 8.167 10.810 1.00 84.62 375 GLY A O 1
ATOM 2985 N N . VAL A 1 376 ? -20.030 6.555 12.348 1.00 88.44 376 VAL A N 1
ATOM 2986 C CA . VAL A 1 376 ? -19.782 7.386 13.534 1.00 88.44 376 VAL A CA 1
ATOM 2987 C C . VAL A 1 376 ? -18.771 6.671 14.421 1.00 88.44 376 VAL A C 1
ATOM 2989 O O . VAL A 1 376 ? -18.970 5.504 14.753 1.00 88.44 376 VAL A O 1
ATOM 2992 N N . GLY A 1 377 ? -17.726 7.390 14.830 1.00 86.06 377 GLY A N 1
ATOM 2993 C CA . GLY A 1 377 ? -16.624 6.816 15.593 1.00 86.06 377 GLY A CA 1
ATOM 2994 C C . GLY A 1 377 ? -15.757 5.870 14.758 1.00 86.06 377 GLY A C 1
ATOM 2995 O O . GLY A 1 377 ? -16.079 5.516 13.619 1.00 86.06 377 GLY A O 1
ATOM 2996 N N . GLY A 1 378 ? -14.623 5.482 15.336 1.00 87.44 378 GLY A N 1
ATOM 2997 C CA . GLY A 1 378 ? -13.720 4.482 14.776 1.00 87.44 378 GLY A CA 1
ATOM 2998 C C . GLY A 1 378 ? -13.972 3.087 15.347 1.00 87.44 378 GLY A C 1
ATOM 2999 O O . GLY A 1 378 ? -14.580 2.918 16.400 1.00 87.44 378 GLY A O 1
ATOM 3000 N N . GLY A 1 379 ? -13.495 2.067 14.642 1.00 93.06 379 GLY A N 1
ATOM 3001 C CA . GLY A 1 379 ? -13.233 0.745 15.215 1.00 93.06 379 GLY A CA 1
ATOM 3002 C C . GLY A 1 379 ? -11.749 0.424 15.114 1.00 93.06 379 GLY A C 1
ATOM 3003 O O . GLY A 1 379 ? -11.401 -0.631 14.574 1.00 93.06 379 GLY A O 1
ATOM 3004 N N . HIS A 1 380 ? -10.882 1.384 15.456 1.00 96.62 380 HIS A N 1
ATOM 3005 C CA . HIS A 1 380 ? -9.466 1.296 15.124 1.00 96.62 380 HIS A CA 1
ATOM 3006 C C . HIS A 1 380 ? -8.805 0.110 15.828 1.00 96.62 380 HIS A C 1
ATOM 3008 O O . HIS A 1 380 ? -9.184 -0.297 16.926 1.00 96.62 380 HIS A O 1
ATOM 3014 N N . ILE A 1 381 ? -7.789 -0.452 15.179 1.00 97.75 381 ILE A N 1
ATOM 3015 C CA . ILE A 1 381 ? -6.967 -1.512 15.759 1.00 97.75 381 ILE A CA 1
ATOM 3016 C C . ILE A 1 381 ? -5.520 -1.049 15.757 1.00 97.75 381 ILE A C 1
ATOM 3018 O O . ILE A 1 381 ? -4.946 -0.765 14.706 1.00 97.75 381 ILE A O 1
ATOM 3022 N N . HIS A 1 382 ? -4.925 -1.016 16.941 1.00 98.38 382 HIS A N 1
ATOM 3023 C CA . HIS A 1 382 ? -3.508 -0.777 17.145 1.00 98.38 382 HIS A CA 1
ATOM 3024 C C . HIS A 1 382 ? -2.764 -2.105 17.151 1.00 98.38 382 HIS A C 1
ATOM 3026 O O . HIS A 1 382 ? -2.933 -2.908 18.062 1.00 98.38 382 HIS A O 1
ATOM 3032 N N . ILE A 1 383 ? -1.923 -2.334 16.152 1.00 98.62 383 ILE A N 1
ATOM 3033 C CA . ILE A 1 383 ? -1.027 -3.486 16.096 1.00 98.62 383 ILE A CA 1
ATOM 3034 C C . ILE A 1 383 ? 0.287 -3.084 16.760 1.00 98.62 383 ILE A C 1
ATOM 3036 O O . ILE A 1 383 ? 0.935 -2.134 16.314 1.00 98.62 383 ILE A O 1
ATOM 3040 N N . ASP A 1 384 ? 0.680 -3.795 17.813 1.00 98.38 384 ASP A N 1
ATOM 3041 C CA . ASP A 1 384 ? 1.956 -3.575 18.494 1.00 98.38 384 ASP A CA 1
ATOM 3042 C C . ASP A 1 384 ? 3.132 -3.743 17.522 1.00 98.38 384 ASP A C 1
ATOM 3044 O O . ASP A 1 384 ? 3.274 -4.763 16.842 1.00 98.38 384 ASP A O 1
ATOM 3048 N N . LEU A 1 385 ? 3.986 -2.721 17.460 1.00 97.94 385 LEU A N 1
ATOM 3049 C CA . LEU A 1 385 ? 5.063 -2.649 16.482 1.00 97.94 385 LEU A CA 1
ATOM 3050 C C . LEU A 1 385 ? 6.084 -3.772 16.693 1.00 97.94 385 LEU A C 1
ATOM 3052 O O . LEU A 1 385 ? 6.547 -4.368 15.722 1.00 97.94 385 LEU A O 1
ATOM 3056 N N . THR A 1 386 ? 6.417 -4.069 17.952 1.00 96.56 386 THR A N 1
ATOM 3057 C CA . THR A 1 386 ? 7.499 -5.002 18.290 1.00 96.56 386 THR A CA 1
ATOM 3058 C C . THR A 1 386 ? 7.100 -6.453 18.039 1.00 96.56 386 THR A C 1
ATOM 3060 O O . THR A 1 386 ? 7.891 -7.214 17.481 1.00 96.56 386 THR A O 1
ATOM 3063 N N . SER A 1 387 ? 5.882 -6.850 18.420 1.00 96.75 387 SER A N 1
ATOM 3064 C CA . SER A 1 387 ? 5.380 -8.209 18.186 1.00 96.75 387 SER A CA 1
ATOM 3065 C C . SER A 1 387 ? 5.105 -8.490 16.711 1.00 96.75 387 SER A C 1
ATOM 3067 O O . SER A 1 387 ? 5.309 -9.621 16.274 1.00 96.75 387 SER A O 1
ATOM 3069 N N . ALA A 1 388 ? 4.683 -7.487 15.935 1.00 97.38 388 ALA A N 1
ATOM 3070 C CA . ALA A 1 388 ? 4.274 -7.688 14.549 1.00 97.38 388 ALA A CA 1
ATOM 3071 C C . ALA A 1 388 ? 5.380 -7.465 13.513 1.00 97.38 388 ALA A C 1
ATOM 3073 O O . ALA A 1 388 ? 5.443 -8.200 12.527 1.00 97.38 388 ALA A O 1
ATOM 3074 N N . PHE A 1 389 ? 6.245 -6.465 13.695 1.00 97.75 389 PHE A N 1
ATOM 3075 C CA . PHE A 1 389 ? 7.124 -5.981 12.630 1.00 97.75 389 PHE A CA 1
ATOM 3076 C C . PHE A 1 389 ? 8.582 -5.947 13.085 1.00 97.75 389 PHE A C 1
ATOM 3078 O O . PHE A 1 389 ? 8.939 -5.052 13.838 1.00 97.75 389 PHE A O 1
ATOM 3085 N N . PRO A 1 390 ? 9.463 -6.852 12.621 1.00 95.00 390 PRO A N 1
ATOM 3086 C CA . PRO A 1 390 ? 10.882 -6.846 12.982 1.00 95.00 390 PRO A CA 1
ATOM 3087 C C . PRO A 1 390 ? 11.601 -5.522 12.679 1.00 95.00 390 PRO A C 1
ATOM 3089 O O . PRO A 1 390 ? 11.191 -4.761 11.799 1.00 95.00 390 PRO A O 1
ATOM 3092 N N . GLU A 1 391 ? 12.711 -5.275 13.383 1.00 95.06 391 GLU A N 1
ATOM 3093 C CA . GLU A 1 391 ? 13.505 -4.039 13.270 1.00 95.06 391 GLU A CA 1
ATOM 3094 C C . GLU A 1 391 ? 13.954 -3.726 11.843 1.00 95.06 391 GLU A C 1
ATOM 3096 O O . GLU A 1 391 ? 13.999 -2.556 11.467 1.00 95.06 391 GLU A O 1
ATOM 3101 N N . ASP A 1 392 ? 14.241 -4.754 11.033 1.00 92.94 392 ASP A N 1
ATOM 3102 C CA . ASP A 1 392 ? 14.692 -4.595 9.646 1.00 92.94 392 ASP A CA 1
ATOM 3103 C C . ASP A 1 392 ? 13.692 -3.835 8.757 1.00 92.94 392 ASP A C 1
ATOM 3105 O O . ASP A 1 392 ? 14.093 -3.257 7.748 1.00 92.94 392 ASP A O 1
ATOM 3109 N N . GLY A 1 393 ? 12.418 -3.766 9.157 1.00 96.56 393 GLY A N 1
ATOM 3110 C CA . GLY A 1 393 ? 11.355 -3.038 8.474 1.00 96.56 393 GLY A CA 1
ATOM 3111 C C . GLY A 1 393 ? 10.768 -3.733 7.251 1.00 96.56 393 GLY A C 1
ATOM 3112 O O . GLY A 1 393 ? 9.803 -3.208 6.696 1.00 96.56 393 GLY A O 1
ATOM 3113 N N . ARG A 1 394 ? 11.272 -4.906 6.837 1.00 96.12 394 ARG A N 1
ATOM 3114 C CA . ARG A 1 394 ? 10.771 -5.613 5.647 1.00 96.12 394 ARG A CA 1
ATOM 3115 C C . ARG A 1 394 ? 9.285 -5.921 5.789 1.00 96.12 394 ARG A C 1
ATOM 3117 O O . ARG A 1 394 ? 8.512 -5.615 4.889 1.00 96.12 394 ARG A O 1
ATOM 3124 N N . LEU A 1 395 ? 8.882 -6.493 6.923 1.00 97.81 395 LEU A N 1
ATOM 3125 C CA . LEU A 1 395 ? 7.493 -6.908 7.122 1.00 97.81 395 LEU A CA 1
ATOM 3126 C C . LEU A 1 395 ? 6.539 -5.711 7.231 1.00 97.81 395 LEU A C 1
ATOM 3128 O O . LEU A 1 395 ? 5.426 -5.778 6.721 1.00 97.81 395 LEU A O 1
ATOM 3132 N N . LEU A 1 396 ? 6.982 -4.594 7.826 1.00 98.62 396 LEU A N 1
ATOM 3133 C CA . LEU A 1 396 ? 6.201 -3.352 7.838 1.00 98.62 396 LEU A CA 1
ATOM 3134 C C . LEU A 1 396 ? 6.046 -2.791 6.420 1.00 98.62 396 LEU A C 1
ATOM 3136 O O . LEU A 1 396 ? 4.946 -2.414 6.025 1.00 98.62 396 LEU A O 1
ATOM 3140 N N . ARG A 1 397 ? 7.133 -2.770 5.641 1.00 98.25 397 ARG A N 1
ATOM 3141 C CA . ARG A 1 397 ? 7.116 -2.374 4.229 1.00 98.25 397 ARG A CA 1
ATOM 3142 C C . ARG A 1 397 ? 6.125 -3.219 3.434 1.00 98.25 397 ARG A C 1
ATOM 3144 O O . ARG A 1 397 ? 5.260 -2.658 2.768 1.00 98.25 397 ARG A O 1
ATOM 3151 N N . ASP A 1 398 ? 6.210 -4.541 3.539 1.00 98.25 398 ASP A N 1
ATOM 3152 C CA . ASP A 1 398 ? 5.307 -5.455 2.837 1.00 98.25 398 ASP A CA 1
ATOM 3153 C C . ASP A 1 398 ? 3.851 -5.265 3.280 1.00 98.25 398 ASP A C 1
ATOM 3155 O O . ASP A 1 398 ? 2.972 -5.208 2.428 1.00 98.25 398 ASP A O 1
ATOM 3159 N N . PHE A 1 399 ? 3.592 -5.055 4.574 1.00 98.62 399 PHE A N 1
ATOM 3160 C CA . PHE A 1 399 ? 2.255 -4.760 5.094 1.00 98.62 399 PHE A CA 1
ATOM 3161 C C . PHE A 1 399 ? 1.666 -3.453 4.544 1.00 98.62 399 PHE A C 1
ATOM 3163 O O . PHE A 1 399 ? 0.515 -3.430 4.108 1.00 98.62 399 PHE A O 1
ATOM 3170 N N . LEU A 1 400 ? 2.453 -2.372 4.509 1.00 98.62 400 LEU A N 1
ATOM 3171 C CA . LEU A 1 400 ? 2.021 -1.077 3.972 1.00 98.62 400 LEU A CA 1
ATOM 3172 C C . LEU A 1 400 ? 1.695 -1.155 2.477 1.00 98.62 400 LEU A C 1
ATOM 3174 O O . LEU A 1 400 ? 0.679 -0.613 2.031 1.00 98.62 400 LEU A O 1
ATOM 3178 N N . VAL A 1 401 ? 2.550 -1.827 1.701 1.00 98.31 401 VAL A N 1
ATOM 3179 C CA . VAL A 1 401 ? 2.335 -2.027 0.263 1.00 98.31 401 VAL A CA 1
ATOM 3180 C C . VAL A 1 401 ? 1.114 -2.901 0.025 1.00 98.31 401 VAL A C 1
ATOM 3182 O O . VAL A 1 401 ? 0.253 -2.552 -0.779 1.00 98.31 401 VAL A O 1
ATOM 3185 N N . ASP A 1 402 ? 1.002 -4.000 0.759 1.00 98.19 402 ASP A N 1
ATOM 3186 C CA . ASP A 1 402 ? -0.098 -4.936 0.629 1.00 98.19 402 ASP A CA 1
ATOM 3187 C C . ASP A 1 402 ? -1.453 -4.297 0.950 1.00 98.19 402 ASP A C 1
ATOM 3189 O O . ASP A 1 402 ? -2.385 -4.399 0.154 1.00 98.19 402 ASP A O 1
ATOM 3193 N N . TYR A 1 403 ? -1.557 -3.556 2.054 1.00 98.19 403 TYR A N 1
ATOM 3194 C CA . TYR A 1 403 ? -2.773 -2.815 2.389 1.00 98.19 403 TYR A CA 1
ATOM 3195 C C . TYR A 1 403 ? -3.111 -1.765 1.313 1.00 98.19 403 TYR A C 1
ATOM 3197 O O . TYR A 1 403 ? -4.267 -1.620 0.915 1.00 98.19 403 TYR A O 1
ATOM 3205 N N . SER A 1 404 ? -2.098 -1.078 0.771 1.00 97.62 404 SER A N 1
ATOM 3206 C CA . SER A 1 404 ? -2.269 -0.078 -0.297 1.00 97.62 404 SER A CA 1
ATOM 3207 C C . SER A 1 404 ? -2.676 -0.684 -1.645 1.00 97.62 404 SER A C 1
ATOM 3209 O O . SER A 1 404 ? -3.348 -0.020 -2.436 1.00 97.62 404 SER A O 1
ATOM 3211 N N . ASN A 1 405 ? -2.301 -1.940 -1.898 1.00 96.50 405 ASN A N 1
ATOM 3212 C CA . ASN A 1 405 ? -2.706 -2.716 -3.071 1.00 96.50 405 ASN A CA 1
ATOM 3213 C C . ASN A 1 405 ? -4.129 -3.276 -2.966 1.00 96.50 405 ASN A C 1
ATOM 3215 O O . ASN A 1 405 ? -4.683 -3.702 -3.977 1.00 96.50 405 ASN A O 1
ATOM 3219 N N . HIS A 1 406 ? -4.732 -3.251 -1.775 1.00 97.50 406 HIS A N 1
ATOM 3220 C CA . HIS A 1 406 ? -6.112 -3.676 -1.536 1.00 97.50 406 HIS A CA 1
ATOM 3221 C C . HIS A 1 406 ? -6.979 -2.494 -1.068 1.00 97.50 406 HIS A C 1
ATOM 3223 O O . HIS A 1 406 ? -7.577 -2.550 0.012 1.00 97.50 406 HIS A O 1
ATOM 3229 N N . PRO A 1 407 ? -7.092 -1.408 -1.859 1.00 96.56 407 PRO A N 1
ATOM 3230 C CA . PRO A 1 407 ? -7.830 -0.219 -1.446 1.00 96.56 407 PRO A CA 1
ATOM 3231 C C . PRO A 1 407 ? -9.302 -0.509 -1.129 1.00 96.56 407 PRO A C 1
ATOM 3233 O O . PRO A 1 407 ? -9.879 0.184 -0.299 1.00 96.56 407 PRO A O 1
ATOM 3236 N N . GLY A 1 408 ? -9.898 -1.567 -1.689 1.00 96.69 408 GLY A N 1
ATOM 3237 C CA . GLY A 1 408 ? -11.242 -2.052 -1.363 1.00 96.69 408 GLY A CA 1
ATOM 3238 C C . GLY A 1 408 ? -11.498 -2.260 0.134 1.00 96.69 408 GLY A C 1
ATOM 3239 O O . GLY A 1 408 ? -12.630 -2.071 0.580 1.00 96.69 408 GLY A O 1
ATOM 3240 N N . LEU A 1 409 ? -10.461 -2.549 0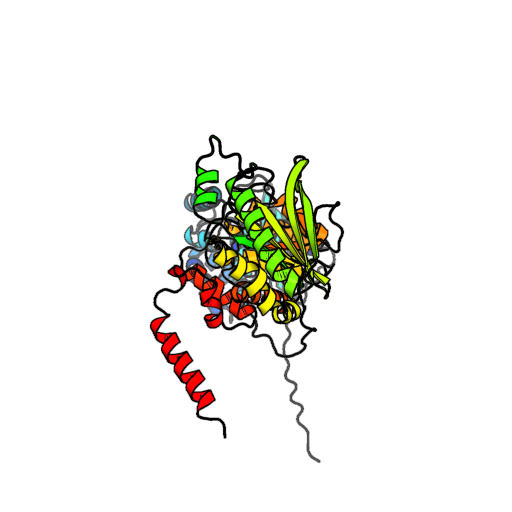.932 1.00 97.06 409 LEU A N 1
ATOM 3241 C CA . LEU A 1 409 ? -10.570 -2.613 2.394 1.00 97.06 409 LEU A CA 1
ATOM 3242 C C . LEU A 1 409 ? -11.073 -1.285 2.983 1.00 97.06 409 LEU A C 1
ATOM 3244 O O . LEU A 1 409 ? -12.073 -1.268 3.701 1.00 97.06 409 LEU A O 1
ATOM 3248 N N . ALA A 1 410 ? -10.426 -0.178 2.610 1.00 95.81 410 ALA A N 1
ATOM 3249 C CA . ALA A 1 410 ? -10.747 1.180 3.058 1.00 95.81 410 ALA A CA 1
ATOM 3250 C C . ALA A 1 410 ? -11.802 1.894 2.187 1.00 95.81 410 ALA A C 1
ATOM 3252 O O . ALA A 1 410 ? -12.318 2.949 2.551 1.00 95.81 410 ALA A O 1
ATOM 3253 N N . PHE A 1 411 ? -12.125 1.334 1.018 1.00 94.62 411 PHE A N 1
ATOM 3254 C CA . PHE A 1 411 ? -13.178 1.811 0.115 1.00 94.62 411 PHE A CA 1
ATOM 3255 C C . PHE A 1 411 ? -14.537 1.135 0.348 1.00 94.62 411 PHE A C 1
ATOM 3257 O O . PHE A 1 411 ? -15.446 1.266 -0.471 1.00 94.62 411 PHE A O 1
ATOM 3264 N N . GLY A 1 412 ? -14.708 0.467 1.488 1.00 89.94 412 GLY A N 1
ATOM 3265 C CA . GLY A 1 412 ? -16.022 0.084 1.987 1.00 89.94 412 GLY A CA 1
ATOM 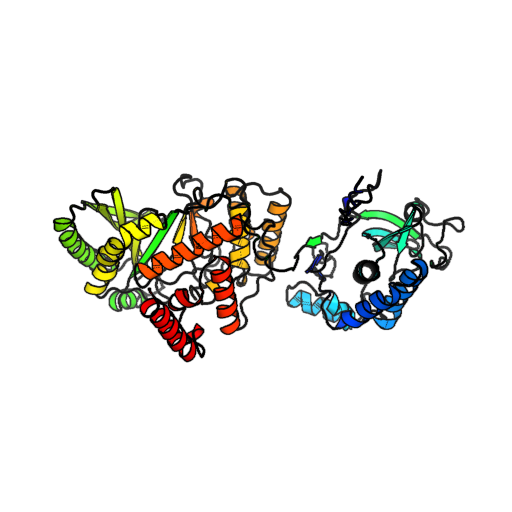3266 C C . GLY A 1 412 ? -16.126 -1.316 2.564 1.00 89.94 412 GLY A C 1
ATOM 3267 O O . GLY A 1 412 ? -17.086 -1.557 3.293 1.00 89.94 412 GLY A O 1
ATOM 3268 N N . ALA A 1 413 ? -15.183 -2.225 2.289 1.00 94.25 413 ALA A N 1
ATOM 3269 C CA . ALA A 1 413 ? -15.266 -3.568 2.857 1.00 94.25 413 ALA A CA 1
ATOM 3270 C C . ALA A 1 413 ? -15.173 -3.517 4.390 1.00 94.25 413 ALA A C 1
ATOM 3272 O O . ALA A 1 413 ? -16.073 -4.012 5.062 1.00 94.25 413 ALA A O 1
ATOM 3273 N N . LEU A 1 414 ? -14.149 -2.861 4.943 1.00 94.75 414 LEU A N 1
ATOM 3274 C CA . LEU A 1 414 ? -13.973 -2.724 6.392 1.00 94.75 414 LEU A CA 1
ATOM 3275 C C . LEU A 1 414 ? -14.481 -1.379 6.928 1.00 94.75 414 LEU A C 1
ATOM 3277 O O . LEU A 1 414 ? -15.022 -1.331 8.030 1.00 94.75 414 LEU A O 1
ATOM 3281 N N . SER A 1 415 ? -14.365 -0.303 6.146 1.00 89.56 415 SER A N 1
ATOM 3282 C CA . SER A 1 415 ? -14.946 1.014 6.441 1.00 89.56 415 SER A CA 1
ATOM 3283 C C . SER A 1 415 ? -15.125 1.834 5.163 1.00 89.56 415 SER A C 1
ATOM 3285 O O . SER A 1 415 ? -14.465 1.565 4.162 1.00 89.56 415 SER A O 1
ATOM 3287 N N . LEU A 1 416 ? -16.011 2.836 5.199 1.00 87.62 416 LEU A N 1
ATOM 3288 C CA . LEU A 1 416 ? -16.173 3.855 4.151 1.00 87.62 416 LEU A CA 1
ATOM 3289 C C . LEU A 1 416 ? -15.754 5.258 4.636 1.00 87.62 416 LEU A C 1
ATOM 3291 O O . LEU A 1 416 ? -15.985 6.245 3.941 1.00 87.62 416 LEU A O 1
ATOM 3295 N N . ASP A 1 417 ? -15.135 5.365 5.814 1.00 87.94 417 ASP A N 1
ATOM 3296 C CA . ASP A 1 417 ? -14.703 6.645 6.387 1.00 87.94 417 ASP A CA 1
ATOM 3297 C C . ASP A 1 417 ? -13.364 7.116 5.800 1.00 87.94 417 ASP A C 1
ATOM 3299 O O . ASP A 1 417 ? -12.332 7.232 6.456 1.00 87.94 417 ASP A O 1
ATOM 3303 N N . GLN A 1 418 ? -13.367 7.385 4.500 1.00 89.31 418 GLN A N 1
ATOM 3304 C CA . GLN A 1 418 ? -12.175 7.835 3.784 1.00 89.31 418 GLN A CA 1
ATOM 3305 C C . GLN A 1 418 ? -11.784 9.281 4.108 1.00 89.31 418 GLN A C 1
ATOM 3307 O O . GLN A 1 418 ? -10.818 9.766 3.527 1.00 89.31 418 GLN A O 1
ATOM 3312 N N . GLY A 1 419 ? -12.571 10.003 4.911 1.00 87.38 419 GLY A N 1
ATOM 3313 C CA . GLY A 1 419 ? -12.186 11.327 5.389 1.00 87.38 419 GLY A CA 1
ATOM 3314 C C . GLY A 1 419 ? -11.231 11.211 6.567 1.00 87.38 419 GLY A C 1
ATOM 3315 O O . GLY A 1 419 ? -10.148 11.792 6.543 1.00 87.38 419 GLY A O 1
ATOM 3316 N N . ASN A 1 420 ? -11.600 10.386 7.545 1.00 88.75 420 ASN A N 1
ATOM 3317 C CA . ASN A 1 420 ? -10.842 10.148 8.772 1.00 88.75 420 ASN A CA 1
ATOM 3318 C C . ASN A 1 420 ? -9.785 9.029 8.645 1.00 88.75 420 ASN A C 1
ATOM 3320 O O . ASN A 1 420 ? -8.912 8.882 9.505 1.00 88.75 420 ASN A O 1
ATOM 3324 N N . ALA A 1 421 ? -9.863 8.235 7.575 1.00 94.25 421 ALA A N 1
ATOM 3325 C CA . ALA A 1 421 ? -8.976 7.116 7.283 1.00 94.25 421 ALA A CA 1
ATOM 3326 C C . ALA A 1 421 ? -8.648 7.054 5.778 1.00 94.25 421 ALA A C 1
ATOM 3328 O O . ALA A 1 421 ? -9.010 6.113 5.069 1.00 94.25 421 ALA A O 1
ATOM 3329 N N . THR A 1 422 ? -7.977 8.086 5.260 1.00 95.56 422 THR A N 1
ATOM 3330 C CA . THR A 1 422 ? -7.669 8.221 3.826 1.00 95.56 422 THR A CA 1
ATOM 3331 C C . THR A 1 422 ? -6.678 7.136 3.367 1.00 95.56 422 THR A C 1
ATOM 3333 O O . THR A 1 422 ? -5.555 7.086 3.873 1.00 95.56 422 THR A O 1
ATOM 3336 N N . PRO A 1 423 ? -7.027 6.261 2.403 1.00 96.50 423 PRO A N 1
ATOM 3337 C CA . PRO A 1 423 ? -6.087 5.282 1.853 1.00 96.50 423 PRO A CA 1
ATOM 3338 C C . PRO A 1 423 ? -5.152 5.903 0.806 1.00 96.50 423 PRO A C 1
ATOM 3340 O O . PRO A 1 423 ? -5.532 6.849 0.114 1.00 96.50 423 PRO A O 1
ATOM 3343 N N . VAL A 1 424 ? -3.973 5.301 0.591 1.00 96.69 424 VAL A N 1
ATOM 3344 C CA . VAL A 1 424 ? -2.980 5.753 -0.413 1.00 96.69 424 VAL A CA 1
ATOM 3345 C C . VAL A 1 424 ? -3.598 5.916 -1.808 1.00 96.69 424 VAL A C 1
ATOM 3347 O O . VAL A 1 424 ? -3.305 6.876 -2.520 1.00 96.69 424 VAL A O 1
ATOM 3350 N N . ALA A 1 425 ? -4.526 5.034 -2.186 1.00 95.81 425 ALA A N 1
ATOM 3351 C CA . ALA A 1 425 ? -5.224 5.100 -3.467 1.00 95.81 425 ALA A CA 1
ATOM 3352 C C . ALA A 1 425 ? -6.082 6.369 -3.666 1.00 95.81 425 ALA A C 1
ATOM 3354 O O . ALA A 1 425 ? -6.375 6.728 -4.808 1.00 95.81 425 ALA A O 1
ATOM 3355 N N . LYS A 1 426 ? -6.456 7.075 -2.592 1.00 94.94 426 LYS A N 1
ATOM 3356 C CA . LYS A 1 426 ? -7.204 8.343 -2.640 1.00 94.94 426 LYS A CA 1
ATOM 3357 C C . LYS A 1 426 ? -6.301 9.583 -2.583 1.00 94.94 426 LYS A C 1
ATOM 3359 O O . LYS A 1 426 ? -6.776 10.688 -2.829 1.00 94.94 426 LYS A O 1
ATOM 3364 N N . LEU A 1 427 ? -5.015 9.417 -2.276 1.00 93.81 427 LEU A N 1
ATOM 3365 C CA . LEU A 1 427 ? -4.074 10.534 -2.196 1.00 93.81 427 LEU A CA 1
ATOM 3366 C C . LEU A 1 427 ? -3.821 11.172 -3.569 1.00 93.81 427 LEU A C 1
ATOM 3368 O O . LEU A 1 427 ? -4.140 10.610 -4.622 1.00 93.81 427 LEU A O 1
ATOM 3372 N N . ARG A 1 428 ? -3.216 12.360 -3.557 1.00 92.00 428 ARG A N 1
ATOM 3373 C CA . ARG A 1 428 ? -2.805 13.061 -4.777 1.00 92.00 428 ARG A CA 1
ATOM 3374 C C . ARG A 1 428 ? -1.718 12.279 -5.528 1.00 92.00 428 ARG A C 1
ATOM 3376 O O . ARG A 1 428 ? -1.005 11.458 -4.948 1.00 92.00 428 ARG A O 1
ATOM 3383 N N . SER A 1 429 ? -1.558 12.545 -6.826 1.00 85.38 429 SER A N 1
ATOM 3384 C CA . SER A 1 429 ? -0.569 11.836 -7.659 1.00 85.38 429 SER A CA 1
ATOM 3385 C C . SER A 1 429 ? 0.870 12.000 -7.156 1.00 85.38 429 SER A C 1
ATOM 3387 O O . SER A 1 429 ? 1.626 11.035 -7.160 1.00 85.38 429 SER A O 1
ATOM 3389 N N . ASP A 1 430 ? 1.240 13.184 -6.660 1.00 84.69 430 ASP A N 1
ATOM 3390 C CA . ASP A 1 430 ? 2.563 13.448 -6.076 1.00 84.69 430 ASP A CA 1
ATOM 3391 C C . ASP A 1 430 ? 2.816 12.619 -4.807 1.00 84.69 430 ASP A C 1
ATOM 3393 O O . ASP A 1 430 ? 3.893 12.049 -4.651 1.00 84.69 430 ASP A O 1
ATOM 3397 N N . GLN A 1 431 ? 1.808 12.460 -3.946 1.00 93.31 431 GLN A N 1
ATOM 3398 C CA . GLN A 1 431 ? 1.883 11.595 -2.763 1.00 93.31 431 GLN A CA 1
ATOM 3399 C C . GLN A 1 431 ? 2.002 10.112 -3.142 1.00 93.31 431 GLN A C 1
ATOM 3401 O O . GLN A 1 431 ? 2.772 9.378 -2.525 1.00 93.31 431 GLN A O 1
ATOM 3406 N N . LYS A 1 432 ? 1.294 9.655 -4.183 1.00 90.62 432 LYS A N 1
ATOM 3407 C CA . LYS A 1 432 ? 1.412 8.275 -4.694 1.00 90.62 432 LYS A CA 1
ATOM 3408 C C . LYS A 1 432 ? 2.797 7.992 -5.279 1.00 90.62 432 LYS A C 1
ATOM 3410 O O . LYS A 1 432 ? 3.373 6.940 -5.004 1.00 90.62 432 LYS A O 1
ATOM 3415 N N . ILE A 1 433 ? 3.354 8.940 -6.034 1.00 82.31 433 ILE A N 1
ATOM 3416 C CA . ILE A 1 433 ? 4.735 8.872 -6.536 1.00 82.31 433 ILE A CA 1
ATOM 3417 C C . ILE A 1 433 ? 5.715 8.843 -5.358 1.00 82.31 433 ILE A C 1
ATOM 3419 O O . ILE A 1 433 ? 6.628 8.017 -5.330 1.00 82.31 433 ILE A O 1
ATOM 3423 N N . ALA A 1 434 ? 5.502 9.687 -4.346 1.00 90.00 434 ALA A N 1
ATOM 3424 C CA . ALA A 1 434 ? 6.324 9.691 -3.144 1.00 90.00 434 ALA A CA 1
ATOM 3425 C C . ALA A 1 434 ? 6.254 8.355 -2.391 1.00 90.00 434 ALA A C 1
ATOM 3427 O O . ALA A 1 434 ? 7.296 7.876 -1.950 1.00 90.00 434 ALA A O 1
ATOM 3428 N N . PHE A 1 435 ? 5.078 7.723 -2.302 1.00 96.31 435 PHE A N 1
ATOM 3429 C CA . PHE A 1 435 ? 4.920 6.392 -1.714 1.00 96.31 435 PHE A CA 1
ATOM 3430 C C . PHE A 1 435 ? 5.767 5.361 -2.460 1.00 96.31 435 PHE A C 1
ATOM 3432 O O . PHE A 1 435 ? 6.621 4.723 -1.848 1.00 96.31 435 PHE A O 1
ATOM 3439 N N . ARG A 1 436 ? 5.627 5.272 -3.792 1.00 91.69 436 ARG A N 1
ATOM 3440 C CA . ARG A 1 436 ? 6.467 4.394 -4.632 1.00 91.69 436 ARG A CA 1
ATOM 3441 C C . ARG A 1 436 ? 7.951 4.650 -4.406 1.00 91.69 436 ARG A C 1
ATOM 3443 O O . ARG A 1 436 ? 8.717 3.707 -4.220 1.00 91.69 436 ARG A O 1
ATOM 3450 N N . LYS A 1 437 ? 8.352 5.922 -4.364 1.00 81.69 437 LYS A N 1
ATOM 3451 C CA . LYS A 1 437 ? 9.745 6.301 -4.147 1.00 81.69 437 LYS A CA 1
ATOM 3452 C C . LYS A 1 437 ? 10.246 5.904 -2.757 1.00 81.69 437 LYS A C 1
ATOM 3454 O O . LYS A 1 437 ? 11.357 5.409 -2.669 1.00 81.69 437 LYS A O 1
ATOM 3459 N N . VAL A 1 438 ? 9.473 6.094 -1.686 1.00 95.50 438 VAL A N 1
ATOM 3460 C CA . VAL A 1 438 ? 9.876 5.686 -0.325 1.00 95.50 438 VAL A CA 1
ATOM 3461 C C . VAL A 1 438 ? 10.039 4.169 -0.237 1.00 95.50 438 VAL A C 1
ATOM 3463 O O . VAL A 1 438 ? 11.040 3.700 0.299 1.00 95.50 438 VAL A O 1
ATOM 3466 N N . ILE A 1 439 ? 9.110 3.402 -0.814 1.00 96.62 439 ILE A N 1
ATOM 3467 C CA . ILE A 1 439 ? 9.223 1.939 -0.867 1.00 96.62 439 ILE A CA 1
ATOM 3468 C C . ILE A 1 439 ? 10.461 1.515 -1.666 1.00 96.62 439 ILE A C 1
ATOM 3470 O O . ILE A 1 439 ? 11.227 0.676 -1.206 1.00 96.62 439 ILE A O 1
ATOM 3474 N N . SER A 1 440 ? 10.713 2.148 -2.812 1.00 83.88 440 SER A N 1
ATOM 3475 C CA . SER A 1 440 ? 11.908 1.897 -3.621 1.00 83.88 440 SER A CA 1
ATOM 3476 C C . SER A 1 440 ? 13.205 2.276 -2.890 1.00 83.88 440 SER A C 1
ATOM 3478 O O . SER A 1 440 ? 14.156 1.499 -2.895 1.00 83.88 440 SER A O 1
ATOM 3480 N N . ASP A 1 441 ? 13.244 3.426 -2.212 1.00 80.38 441 ASP A N 1
ATOM 3481 C CA . ASP A 1 441 ? 14.393 3.881 -1.422 1.00 80.38 441 ASP A CA 1
ATOM 3482 C C . ASP A 1 441 ? 14.693 2.882 -0.281 1.00 80.38 441 ASP A C 1
ATOM 3484 O O . ASP A 1 441 ? 15.855 2.555 -0.030 1.00 80.38 441 ASP A O 1
ATOM 3488 N N . PHE A 1 442 ? 13.660 2.344 0.379 1.00 90.62 442 PHE A N 1
ATOM 3489 C CA . PHE A 1 442 ? 13.805 1.240 1.333 1.00 90.62 442 PHE A CA 1
ATOM 3490 C C . PHE A 1 442 ? 14.327 -0.026 0.651 1.00 90.62 442 PHE A C 1
ATOM 3492 O O . PHE A 1 442 ? 15.244 -0.675 1.155 1.00 90.62 442 PHE A O 1
ATOM 3499 N N . ASP A 1 443 ? 13.795 -0.354 -0.528 1.00 82.25 443 ASP A N 1
ATOM 3500 C CA . ASP A 1 443 ? 14.158 -1.574 -1.229 1.00 82.25 443 ASP A CA 1
ATOM 3501 C C . ASP A 1 443 ? 15.632 -1.609 -1.662 1.00 82.25 443 ASP A C 1
ATOM 3503 O O . ASP A 1 443 ? 16.254 -2.673 -1.588 1.00 82.25 443 ASP A O 1
ATOM 3507 N N . TYR A 1 444 ? 16.189 -0.447 -2.017 1.00 77.06 444 TYR A N 1
ATOM 3508 C CA . TYR A 1 444 ? 17.607 -0.224 -2.323 1.00 77.06 444 TYR A CA 1
ATOM 3509 C C . TYR A 1 444 ? 18.489 0.021 -1.084 1.00 77.06 444 TYR A C 1
ATOM 3511 O O . TYR A 1 444 ? 19.691 0.255 -1.216 1.00 77.06 444 TYR A O 1
ATOM 3519 N N . GLY A 1 445 ? 17.923 -0.020 0.125 1.00 77.75 445 GLY A N 1
ATOM 3520 C CA . GLY A 1 445 ? 18.660 0.150 1.379 1.00 77.75 445 GLY A CA 1
ATOM 3521 C C . GLY A 1 445 ? 19.102 1.586 1.682 1.00 77.75 445 GLY A C 1
ATOM 3522 O O . GLY A 1 445 ? 19.990 1.771 2.524 1.00 77.75 445 GLY A O 1
ATOM 3523 N N . LEU A 1 446 ? 18.500 2.582 1.017 1.00 74.38 446 LEU A N 1
ATOM 3524 C CA . LEU A 1 446 ? 18.663 4.016 1.302 1.00 74.38 446 LEU A CA 1
ATOM 3525 C C . LEU A 1 446 ? 17.866 4.438 2.545 1.00 74.38 446 LEU A C 1
ATOM 3527 O O . LEU A 1 446 ? 18.255 5.364 3.251 1.00 74.38 446 LEU A O 1
ATOM 3531 N N . ILE A 1 447 ? 16.766 3.736 2.820 1.00 91.19 447 ILE A N 1
ATOM 3532 C CA . ILE A 1 447 ? 16.018 3.793 4.078 1.00 91.19 447 ILE A CA 1
ATOM 3533 C C . ILE A 1 447 ? 16.202 2.442 4.761 1.00 91.19 447 ILE A C 1
ATOM 3535 O O . ILE A 1 447 ? 16.084 1.404 4.111 1.00 91.19 447 ILE A O 1
ATOM 3539 N N . ARG A 1 448 ? 16.508 2.438 6.059 1.00 91.25 448 ARG A N 1
ATOM 3540 C CA . ARG A 1 448 ? 16.766 1.210 6.814 1.00 91.25 448 ARG A CA 1
ATOM 3541 C C . ARG A 1 448 ? 15.940 1.167 8.088 1.00 91.25 448 ARG A C 1
ATOM 3543 O O . ARG A 1 448 ? 15.917 2.113 8.870 1.00 91.25 448 ARG A O 1
ATOM 3550 N N . GLY A 1 449 ? 15.315 0.019 8.308 1.00 94.31 449 GLY A N 1
ATOM 3551 C CA . GLY A 1 449 ? 14.561 -0.271 9.514 1.00 94.31 449 GLY A CA 1
ATOM 3552 C C . GLY A 1 449 ? 13.154 0.324 9.554 1.00 94.31 449 GLY A C 1
ATOM 3553 O O . GLY A 1 449 ? 12.817 1.279 8.846 1.00 94.31 449 GLY A O 1
ATOM 3554 N N . ARG A 1 450 ? 12.312 -0.265 10.408 1.00 97.31 450 ARG A N 1
ATOM 3555 C CA . ARG A 1 450 ? 10.871 0.035 10.486 1.00 97.31 450 ARG A CA 1
ATOM 3556 C C . ARG A 1 450 ? 10.565 1.487 10.879 1.00 97.31 450 ARG A C 1
ATOM 3558 O O . ARG A 1 450 ? 9.687 2.111 10.289 1.00 97.31 450 ARG A O 1
ATOM 3565 N N . ASN A 1 451 ? 11.335 2.052 11.812 1.00 97.19 451 ASN A N 1
ATOM 3566 C CA . ASN A 1 451 ? 11.107 3.407 12.328 1.00 97.19 451 ASN A CA 1
ATOM 3567 C C . ASN A 1 451 ? 11.453 4.486 11.289 1.00 97.19 451 ASN A C 1
ATOM 3569 O O . ASN A 1 451 ? 10.700 5.445 11.113 1.00 97.19 451 ASN A O 1
ATOM 3573 N N . GLN A 1 452 ? 12.563 4.322 10.555 1.00 97.38 452 GLN A N 1
ATOM 3574 C CA . GLN A 1 452 ? 12.943 5.264 9.497 1.00 97.38 452 GLN A CA 1
ATOM 3575 C C . GLN A 1 452 ? 11.965 5.196 8.320 1.00 97.38 452 GLN A C 1
ATOM 3577 O O . GLN A 1 452 ? 11.589 6.236 7.781 1.00 97.38 452 GLN A O 1
ATOM 3582 N N . LEU A 1 453 ? 11.512 3.990 7.958 1.00 98.44 453 LEU A N 1
ATOM 3583 C CA . LEU A 1 453 ? 10.470 3.808 6.950 1.00 98.44 453 LEU A CA 1
ATOM 3584 C C . LEU A 1 453 ? 9.188 4.552 7.331 1.00 98.44 453 LEU A C 1
ATOM 3586 O O . LEU A 1 453 ? 8.687 5.339 6.531 1.00 98.44 453 LEU A O 1
ATOM 3590 N N . ALA A 1 454 ? 8.689 4.355 8.554 1.00 98.25 454 ALA A N 1
ATOM 3591 C CA . ALA A 1 454 ? 7.491 5.038 9.030 1.00 98.25 454 ALA A CA 1
ATOM 3592 C C . ALA A 1 454 ? 7.641 6.568 8.987 1.00 98.25 454 ALA A C 1
ATOM 3594 O O . ALA A 1 454 ? 6.758 7.260 8.480 1.00 98.25 454 ALA A O 1
ATOM 3595 N N . LYS A 1 455 ? 8.796 7.091 9.425 1.00 97.56 455 LYS A N 1
ATOM 3596 C CA . LYS A 1 455 ? 9.108 8.528 9.392 1.00 97.56 455 LYS A CA 1
ATOM 3597 C C . LYS A 1 455 ? 9.110 9.092 7.970 1.00 97.56 455 LYS A C 1
ATOM 3599 O O . LYS A 1 455 ? 8.562 10.167 7.736 1.00 97.56 455 LYS A O 1
ATOM 3604 N N . GLU A 1 456 ? 9.691 8.375 7.010 1.00 97.94 456 GLU A N 1
ATOM 3605 C CA . GLU A 1 456 ? 9.725 8.816 5.612 1.00 97.94 456 GLU A CA 1
ATOM 3606 C C . GLU A 1 456 ? 8.350 8.737 4.936 1.00 97.94 456 GLU A C 1
ATOM 3608 O O . GLU A 1 456 ? 8.020 9.628 4.152 1.00 97.94 456 GLU A O 1
ATOM 3613 N N . ILE A 1 457 ? 7.518 7.745 5.277 1.00 98.06 457 ILE A N 1
ATOM 3614 C CA . ILE A 1 457 ? 6.118 7.690 4.831 1.00 98.06 457 ILE A CA 1
ATOM 3615 C C . ILE A 1 457 ? 5.338 8.890 5.376 1.00 98.06 457 ILE A C 1
ATOM 3617 O O . ILE A 1 457 ? 4.727 9.624 4.599 1.00 98.06 457 ILE A O 1
ATOM 3621 N N . GLU A 1 458 ? 5.398 9.160 6.680 1.00 96.12 458 GLU A N 1
ATOM 3622 C CA . GLU A 1 458 ? 4.670 10.293 7.259 1.00 96.12 458 GLU A CA 1
ATOM 3623 C C . GLU A 1 458 ? 5.099 11.640 6.678 1.00 96.12 458 GLU A C 1
ATOM 3625 O O . GLU A 1 458 ? 4.265 12.510 6.423 1.00 96.12 458 GLU A O 1
ATOM 3630 N N . ARG A 1 459 ? 6.404 11.808 6.445 1.00 96.00 459 ARG A N 1
ATOM 3631 C CA . ARG A 1 459 ? 6.984 13.059 5.960 1.00 96.00 459 ARG A CA 1
ATOM 3632 C C . ARG A 1 459 ? 6.739 13.297 4.471 1.00 96.00 459 ARG A C 1
ATOM 3634 O O . ARG A 1 459 ? 6.499 14.432 4.075 1.00 96.00 459 ARG A O 1
ATOM 3641 N N . ARG A 1 460 ? 6.871 12.264 3.631 1.00 96.00 460 ARG A N 1
ATOM 3642 C CA . ARG A 1 460 ? 6.850 12.404 2.159 1.00 96.00 460 ARG A CA 1
ATOM 3643 C C . ARG A 1 460 ? 5.542 11.974 1.523 1.00 96.00 460 ARG A C 1
ATOM 3645 O O . ARG A 1 460 ? 5.281 12.374 0.396 1.00 96.00 460 ARG A O 1
ATOM 3652 N N . VAL A 1 461 ? 4.742 11.162 2.207 1.00 96.25 461 VAL A N 1
ATOM 3653 C CA . VAL A 1 461 ? 3.483 10.624 1.676 1.00 96.25 461 VAL A CA 1
ATOM 3654 C C . VAL A 1 461 ? 2.301 11.244 2.403 1.00 96.25 461 VAL A C 1
ATOM 3656 O O . VAL A 1 461 ? 1.420 11.794 1.753 1.00 96.25 461 VAL A O 1
ATOM 3659 N N . TYR A 1 462 ? 2.286 11.224 3.737 1.00 95.88 462 TYR A N 1
ATOM 3660 C CA . TYR A 1 462 ? 1.128 11.648 4.541 1.00 95.88 462 TYR A CA 1
ATOM 3661 C C . TYR A 1 462 ? 1.137 13.128 4.930 1.00 95.88 462 TYR A C 1
ATOM 3663 O O . TYR A 1 462 ? 0.552 13.516 5.945 1.00 95.88 462 TYR A O 1
ATOM 3671 N N . PHE A 1 463 ? 1.792 13.962 4.126 1.00 92.00 463 PHE A N 1
ATOM 3672 C CA . PHE A 1 463 ? 1.894 15.389 4.404 1.00 92.00 463 PHE A CA 1
ATOM 3673 C C . PHE A 1 463 ? 0.588 16.156 4.142 1.00 92.00 463 PHE A C 1
ATOM 3675 O O . PHE A 1 463 ? 0.456 17.244 4.683 1.00 92.00 463 PHE A O 1
ATOM 3682 N N . HIS A 1 464 ? -0.361 15.581 3.384 1.00 90.25 464 HIS A N 1
ATOM 3683 C CA . HIS A 1 464 ? -1.655 16.192 3.059 1.00 90.25 464 HIS A CA 1
ATOM 3684 C C . HIS A 1 464 ? -2.838 15.202 3.063 1.00 90.25 464 HIS A C 1
ATOM 3686 O O . HIS A 1 464 ? -2.730 14.105 2.504 1.00 90.25 464 HIS A O 1
ATOM 3692 N N . SER A 1 465 ? -3.988 15.601 3.629 1.00 85.56 465 SER A N 1
ATOM 3693 C CA . SER A 1 465 ? -5.268 14.877 3.527 1.00 85.56 465 SER A CA 1
ATOM 3694 C C . SER A 1 465 ? -6.273 15.702 2.729 1.00 85.56 465 SER A C 1
ATOM 3696 O O . SER A 1 465 ? -6.438 16.889 3.016 1.00 85.56 465 SER A O 1
ATOM 3698 N N . PRO A 1 466 ? -7.023 15.075 1.802 1.00 81.00 466 PRO A N 1
ATOM 3699 C CA . PRO A 1 466 ? -8.074 15.755 1.051 1.00 81.00 466 PRO A CA 1
ATOM 3700 C C . PRO A 1 466 ? -9.167 16.397 1.917 1.00 81.00 466 PRO A C 1
ATOM 3702 O O . PRO A 1 466 ? -9.859 17.285 1.431 1.00 81.00 466 PRO A O 1
ATOM 3705 N N . VAL A 1 467 ? -9.365 15.923 3.154 1.00 82.38 467 VAL A N 1
ATOM 3706 C CA . VAL A 1 467 ? -10.452 16.385 4.036 1.00 82.38 467 VAL A CA 1
ATOM 3707 C C . VAL A 1 467 ? -9.964 17.368 5.093 1.00 82.38 467 VAL A C 1
ATOM 3709 O O . VAL A 1 467 ? -10.614 18.383 5.313 1.00 82.38 467 VAL A O 1
ATOM 3712 N N . TYR A 1 468 ? -8.825 17.091 5.731 1.00 78.06 468 TYR A N 1
ATOM 3713 C CA . TYR A 1 468 ? -8.363 17.857 6.896 1.00 78.06 468 TYR A CA 1
ATOM 3714 C C . TYR A 1 468 ? -7.165 18.780 6.616 1.00 78.06 468 TYR A C 1
ATOM 3716 O O . TYR A 1 468 ? -6.724 19.479 7.522 1.00 78.06 468 TYR A O 1
ATOM 3724 N N . GLY A 1 469 ? -6.641 18.818 5.384 1.00 77.62 469 GLY A N 1
ATOM 3725 C CA . GLY A 1 469 ? -5.477 19.644 5.048 1.00 77.62 469 GLY A CA 1
ATOM 3726 C C . GLY A 1 469 ? -4.183 19.136 5.695 1.00 77.62 469 GLY A C 1
ATOM 3727 O O . GLY A 1 469 ? -3.992 17.924 5.798 1.00 77.62 469 GLY A O 1
ATOM 3728 N N . ASP A 1 470 ? -3.301 20.051 6.109 1.00 71.94 470 ASP A N 1
ATOM 3729 C CA . ASP A 1 470 ? -1.963 19.752 6.642 1.00 71.94 470 ASP A CA 1
ATOM 3730 C C . ASP A 1 470 ? -1.855 20.183 8.124 1.00 71.94 470 ASP A C 1
ATOM 3732 O O . ASP A 1 470 ? -2.321 21.276 8.457 1.00 71.94 470 ASP A O 1
ATOM 3736 N N . PRO A 1 471 ? -1.194 19.406 9.013 1.00 63.44 471 PRO A N 1
ATOM 3737 C CA . PRO A 1 471 ? -0.647 18.064 8.802 1.00 63.44 471 PRO A CA 1
ATOM 3738 C C . PRO A 1 471 ? -1.717 16.968 8.944 1.00 63.44 471 PRO A C 1
ATOM 3740 O O . PRO A 1 471 ? -2.503 16.945 9.888 1.00 63.44 471 PRO A O 1
ATOM 3743 N N . SER A 1 472 ? -1.698 15.990 8.040 1.00 77.50 472 SER A N 1
ATOM 3744 C CA . SER A 1 472 ? -2.751 14.968 7.946 1.00 77.50 472 SER A CA 1
ATOM 3745 C C . SER A 1 472 ? -2.425 13.585 8.494 1.00 77.50 472 SER A C 1
ATOM 3747 O O . SER A 1 472 ? -3.223 12.666 8.325 1.00 77.50 472 SER A O 1
ATOM 3749 N N . GLN A 1 473 ? -1.248 13.401 9.089 1.00 85.00 473 GLN A N 1
ATOM 3750 C CA . GLN A 1 473 ? -0.671 12.081 9.390 1.00 85.00 473 GLN A CA 1
ATOM 3751 C C . GLN A 1 473 ? -1.629 11.168 10.175 1.00 85.00 473 GLN A C 1
ATOM 3753 O O . GLN A 1 473 ? -1.758 9.990 9.846 1.00 85.00 473 GLN A O 1
ATOM 3758 N N . LYS A 1 474 ? -2.383 11.745 11.124 1.00 88.75 474 LYS A N 1
ATOM 3759 C CA . LYS A 1 474 ? -3.399 11.040 11.921 1.00 88.75 474 LYS A CA 1
ATOM 3760 C C . LYS A 1 474 ? -4.519 10.432 11.069 1.00 88.75 474 LYS A C 1
ATOM 3762 O O . LYS A 1 474 ? -5.033 9.385 11.421 1.00 88.75 474 LYS A O 1
ATOM 3767 N N . TYR A 1 475 ? -4.906 11.058 9.960 1.00 92.88 475 TYR A N 1
ATOM 3768 C CA . TYR A 1 475 ? -6.128 10.743 9.206 1.00 92.88 475 TYR A CA 1
ATOM 3769 C C . TYR A 1 475 ? -5.907 9.782 8.031 1.00 92.88 475 TYR A C 1
ATOM 3771 O O . TYR A 1 475 ? -6.599 9.843 7.011 1.00 92.88 475 TYR A O 1
ATOM 3779 N N . MET A 1 476 ? -4.918 8.899 8.157 1.00 95.94 476 MET A N 1
ATOM 3780 C CA . MET A 1 476 ? -4.536 7.932 7.128 1.00 95.94 476 MET A CA 1
ATOM 3781 C C . MET A 1 476 ? -5.079 6.549 7.465 1.00 95.94 476 MET A C 1
ATOM 3783 O O . MET A 1 476 ? -5.120 6.164 8.628 1.00 95.94 476 MET A O 1
ATOM 3787 N N . ALA A 1 477 ? -5.476 5.773 6.453 1.00 96.56 477 ALA A N 1
ATOM 3788 C CA . ALA A 1 477 ? -6.042 4.435 6.668 1.00 96.56 477 ALA A CA 1
ATOM 3789 C C . ALA A 1 477 ? -5.109 3.515 7.474 1.00 96.56 477 ALA A C 1
ATOM 3791 O O . ALA A 1 477 ? -5.584 2.707 8.271 1.00 96.56 477 ALA A O 1
ATOM 3792 N N . VAL A 1 478 ? -3.797 3.689 7.285 1.00 97.88 478 VAL A N 1
ATOM 3793 C CA . VAL A 1 478 ? -2.747 3.147 8.148 1.00 97.88 478 VAL A CA 1
ATOM 3794 C C . VAL A 1 478 ? -1.985 4.322 8.750 1.00 97.88 478 VAL A C 1
ATOM 3796 O O . VAL A 1 478 ? -1.214 4.983 8.049 1.00 97.88 478 VAL A O 1
ATOM 3799 N N . ASN A 1 479 ? -2.216 4.589 10.031 1.00 97.50 479 ASN A N 1
ATOM 3800 C CA . ASN A 1 479 ? -1.582 5.666 10.777 1.00 97.50 479 ASN A CA 1
ATOM 3801 C C . ASN A 1 479 ? -0.297 5.159 11.457 1.00 97.50 479 ASN A C 1
ATOM 3803 O O . ASN A 1 479 ? -0.265 4.097 12.086 1.00 97.50 479 ASN A O 1
ATOM 3807 N N . LEU A 1 480 ? 0.779 5.931 11.300 1.00 97.88 480 LEU A N 1
ATOM 3808 C CA . LEU A 1 480 ? 2.129 5.611 11.764 1.00 97.88 480 LEU A CA 1
ATOM 3809 C C . LEU A 1 480 ? 2.625 6.571 12.854 1.00 97.88 480 LEU A C 1
ATOM 3811 O O . LEU A 1 480 ? 3.759 6.448 13.310 1.00 97.88 480 LEU A O 1
ATOM 3815 N N . THR A 1 481 ? 1.779 7.478 13.338 1.00 96.00 481 THR A N 1
ATOM 3816 C CA . THR A 1 481 ? 2.194 8.566 14.229 1.00 96.00 481 THR A CA 1
ATOM 3817 C C . THR A 1 481 ? 2.720 8.051 15.564 1.00 96.00 481 THR A C 1
ATOM 3819 O O . THR A 1 481 ? 3.646 8.624 16.133 1.00 96.00 481 THR A O 1
ATOM 3822 N N . ARG A 1 482 ? 2.190 6.933 16.080 1.00 95.62 482 ARG A N 1
ATOM 3823 C CA . ARG A 1 482 ? 2.732 6.309 17.303 1.00 95.62 482 ARG A CA 1
ATOM 3824 C C . ARG A 1 482 ? 4.066 5.596 17.066 1.00 95.62 482 ARG A C 1
ATOM 3826 O O . ARG A 1 482 ? 4.778 5.376 18.033 1.00 95.62 482 ARG A O 1
ATOM 3833 N N . VAL A 1 483 ? 4.424 5.268 15.822 1.00 97.25 483 VAL A N 1
ATOM 3834 C CA . VAL A 1 483 ? 5.745 4.719 15.466 1.00 97.25 483 VAL A CA 1
ATOM 3835 C C . VAL A 1 483 ? 6.801 5.825 15.421 1.00 97.25 483 VAL A C 1
ATOM 3837 O O . VAL A 1 483 ? 7.934 5.622 15.847 1.00 97.25 483 VAL A O 1
ATOM 3840 N N . THR A 1 484 ? 6.441 7.001 14.908 1.00 95.62 484 THR A N 1
ATOM 3841 C CA . THR A 1 484 ? 7.383 8.097 14.630 1.00 95.62 484 THR A CA 1
ATOM 3842 C C . THR A 1 484 ? 7.558 9.072 15.792 1.00 95.62 484 THR A C 1
ATOM 3844 O O . THR A 1 484 ? 8.597 9.730 15.876 1.00 95.62 484 THR A O 1
ATOM 3847 N N . LYS A 1 485 ? 6.576 9.171 16.697 1.00 93.25 485 LYS A N 1
ATOM 3848 C CA . LYS A 1 485 ? 6.638 10.049 17.870 1.00 93.25 485 LYS A CA 1
ATOM 3849 C C . LYS A 1 485 ? 7.731 9.615 18.849 1.00 93.25 485 LYS A C 1
ATOM 3851 O O . LYS A 1 485 ? 7.695 8.531 19.430 1.00 93.25 485 LYS A O 1
ATOM 3856 N N . GLU A 1 486 ? 8.681 10.514 19.085 1.00 91.69 486 GLU A N 1
ATOM 3857 C CA . GLU A 1 486 ? 9.831 10.281 19.968 1.00 91.69 486 GLU A CA 1
ATOM 3858 C C . GLU A 1 486 ? 9.429 10.123 21.442 1.00 91.69 486 GLU A C 1
ATOM 3860 O O . GLU A 1 486 ? 10.078 9.386 22.177 1.00 91.69 486 GLU A O 1
ATOM 3865 N N . ASN A 1 487 ? 8.326 10.750 21.863 1.00 90.94 487 ASN A N 1
ATOM 3866 C CA . ASN A 1 487 ? 7.811 10.658 23.231 1.00 90.94 487 ASN A CA 1
ATOM 3867 C C . ASN A 1 487 ? 6.946 9.411 23.497 1.00 90.94 487 ASN A C 1
ATOM 3869 O O . ASN A 1 487 ? 6.476 9.230 24.619 1.00 90.94 487 ASN A O 1
ATOM 3873 N N . VAL A 1 488 ? 6.722 8.554 22.495 1.00 92.62 488 VAL A N 1
ATOM 3874 C CA . VAL A 1 488 ? 6.063 7.256 22.680 1.00 92.62 488 VAL A CA 1
ATOM 3875 C C . VAL A 1 488 ? 7.146 6.203 22.887 1.00 92.62 488 VAL A C 1
ATOM 3877 O O . VAL A 1 488 ? 7.926 5.918 21.973 1.00 92.62 488 VAL A O 1
ATOM 3880 N N . ALA A 1 489 ? 7.194 5.628 24.092 1.00 94.19 489 ALA A N 1
ATOM 3881 C CA . ALA A 1 489 ? 8.134 4.557 24.412 1.00 94.19 489 ALA A CA 1
ATOM 3882 C C . ALA A 1 489 ? 7.929 3.350 23.481 1.00 94.19 489 ALA A C 1
ATOM 3884 O O . ALA A 1 489 ? 6.799 3.045 23.105 1.00 94.19 489 ALA A O 1
ATOM 3885 N N . GLU A 1 490 ? 9.020 2.656 23.133 1.00 92.62 490 GLU A N 1
ATOM 3886 C CA . GLU A 1 490 ? 9.030 1.584 22.120 1.00 92.62 490 GLU A CA 1
ATOM 3887 C C . GLU A 1 490 ? 7.964 0.507 22.382 1.00 92.62 490 GLU A C 1
ATOM 3889 O O . GLU A 1 490 ? 7.276 0.085 21.458 1.00 92.62 490 GLU A O 1
ATOM 3894 N N . SER A 1 491 ? 7.755 0.136 23.650 1.00 92.62 491 SER A N 1
ATOM 3895 C CA . SER A 1 491 ? 6.756 -0.858 24.072 1.00 92.62 491 SER A CA 1
ATOM 3896 C C . SER A 1 491 ? 5.298 -0.430 23.875 1.00 92.62 491 SER A C 1
ATOM 3898 O O . SER A 1 491 ? 4.406 -1.237 24.088 1.00 92.62 491 SER A O 1
ATOM 3900 N N . PHE A 1 492 ? 5.045 0.836 23.534 1.00 94.12 492 PHE A N 1
ATOM 3901 C CA . PHE A 1 492 ? 3.716 1.390 23.253 1.00 94.12 492 PHE A CA 1
ATOM 3902 C C . PHE A 1 492 ? 3.589 1.900 21.812 1.00 94.12 492 PHE A C 1
ATOM 3904 O O . PHE A 1 492 ? 2.609 2.577 21.476 1.00 94.12 492 PHE A O 1
ATOM 3911 N N . ARG A 1 493 ? 4.586 1.636 20.957 1.00 97.31 493 ARG A N 1
ATOM 3912 C CA . ARG A 1 493 ? 4.527 2.008 19.544 1.00 97.31 493 ARG A CA 1
ATOM 3913 C C . ARG A 1 493 ? 3.659 1.019 18.794 1.00 97.31 493 ARG A C 1
ATOM 3915 O O . ARG A 1 493 ? 3.801 -0.191 18.926 1.00 97.31 493 ARG A O 1
ATOM 3922 N N . THR A 1 494 ? 2.772 1.551 17.968 1.00 98.19 494 THR A N 1
ATOM 3923 C CA . THR A 1 494 ? 1.781 0.747 17.256 1.00 98.19 494 THR A CA 1
ATOM 3924 C C . THR A 1 494 ? 1.591 1.264 15.844 1.00 98.19 494 THR A C 1
ATOM 3926 O O . THR A 1 494 ? 1.615 2.479 15.630 1.00 98.19 494 THR A O 1
ATOM 3929 N N . VAL A 1 495 ? 1.299 0.361 14.916 1.00 98.50 495 VAL A N 1
ATOM 3930 C CA . VAL A 1 495 ? 0.681 0.698 13.630 1.00 98.50 495 VAL A CA 1
ATOM 3931 C C . VAL A 1 495 ? -0.829 0.691 13.829 1.00 98.50 495 VAL A C 1
ATOM 3933 O O . VAL A 1 495 ? -1.383 -0.308 14.274 1.00 98.50 495 VAL A O 1
ATOM 3936 N N . GLU A 1 496 ? -1.499 1.797 13.530 1.00 98.25 496 GLU A N 1
ATOM 3937 C CA . GLU A 1 496 ? -2.941 1.936 13.743 1.00 98.25 496 GLU A CA 1
ATOM 3938 C C . GLU A 1 496 ? -3.702 1.777 12.422 1.00 98.25 496 GLU A C 1
ATOM 3940 O O . GLU A 1 496 ? -3.426 2.461 11.434 1.00 98.25 496 GLU A O 1
ATOM 3945 N N . LEU A 1 497 ? -4.687 0.884 12.408 1.00 98.06 497 LEU A N 1
ATOM 3946 C CA . LEU A 1 497 ? -5.591 0.669 11.285 1.00 98.06 497 LEU A CA 1
ATOM 3947 C C . LEU A 1 497 ? -6.885 1.434 11.514 1.00 98.06 497 LEU A C 1
ATOM 3949 O O . LEU A 1 497 ? -7.701 1.050 12.349 1.00 98.06 497 LEU A O 1
ATOM 3953 N N . ARG A 1 498 ? -7.071 2.507 10.743 1.00 96.25 498 ARG A N 1
ATOM 3954 C CA . ARG A 1 498 ? -8.173 3.454 10.937 1.00 96.25 498 ARG A CA 1
ATOM 3955 C C . ARG A 1 498 ? -9.385 3.180 10.066 1.00 96.25 498 ARG A C 1
ATOM 3957 O O . ARG A 1 498 ? -10.505 3.504 10.441 1.00 96.25 498 ARG A O 1
ATOM 3964 N N . ALA A 1 499 ? -9.192 2.557 8.903 1.00 95.25 499 ALA A N 1
ATOM 3965 C CA . ALA A 1 499 ? -10.289 2.258 7.983 1.00 95.25 499 ALA A CA 1
ATOM 3966 C C . ALA A 1 499 ? -11.058 0.992 8.405 1.00 95.25 499 ALA A C 1
ATOM 3968 O O . ALA A 1 499 ? -11.245 0.059 7.623 1.00 95.25 499 ALA A O 1
ATOM 3969 N N . LEU A 1 500 ? -11.517 0.986 9.656 1.00 95.81 500 LEU A N 1
ATOM 3970 C CA . LEU A 1 500 ? -12.294 -0.064 10.294 1.00 95.81 500 LEU A CA 1
ATOM 3971 C C . LEU A 1 500 ? -13.557 0.557 10.890 1.00 95.81 500 LEU A C 1
ATOM 3973 O O . LEU A 1 500 ? -13.500 1.556 11.604 1.00 95.81 500 LEU A O 1
ATOM 3977 N N . ARG A 1 501 ? -14.712 -0.020 10.571 1.00 93.81 501 ARG A N 1
ATOM 3978 C CA . ARG A 1 501 ? -15.980 0.339 11.208 1.00 93.81 501 ARG A CA 1
ATOM 3979 C C . ARG A 1 501 ? -15.982 -0.104 12.670 1.00 93.81 501 ARG A C 1
ATOM 3981 O O . ARG A 1 501 ? -15.361 -1.115 12.998 1.00 93.81 501 ARG A O 1
ATOM 3988 N N . ALA A 1 502 ? -16.769 0.580 13.495 1.00 95.44 502 ALA A N 1
ATOM 3989 C CA . ALA A 1 502 ? -17.047 0.139 14.855 1.00 95.44 502 ALA A CA 1
ATOM 3990 C C . ALA A 1 502 ? -17.543 -1.322 14.860 1.00 95.44 502 ALA A C 1
ATOM 3992 O O . ALA A 1 502 ? -18.456 -1.694 14.109 1.00 95.44 502 ALA A O 1
ATOM 3993 N N . GLN A 1 503 ? -16.892 -2.162 15.664 1.00 97.06 503 GLN A N 1
ATOM 3994 C CA . GLN A 1 503 ? -17.215 -3.581 15.801 1.00 97.06 503 GLN A CA 1
ATOM 3995 C C . GLN A 1 503 ? -18.576 -3.736 16.470 1.00 97.06 503 GLN A C 1
ATOM 3997 O O . GLN A 1 503 ? -18.920 -2.951 17.343 1.00 97.06 503 GLN A O 1
ATOM 4002 N N . ARG A 1 504 ? -19.367 -4.738 16.070 1.00 97.00 504 ARG A N 1
ATOM 4003 C CA . ARG A 1 504 ? -20.719 -4.937 16.625 1.00 97.00 504 ARG A CA 1
ATOM 4004 C C . ARG A 1 504 ? -20.725 -5.728 17.931 1.00 97.00 504 ARG A C 1
ATOM 4006 O O . ARG A 1 504 ? -21.686 -5.633 18.682 1.00 97.00 504 ARG A O 1
ATOM 4013 N N . ASN A 1 505 ? -19.704 -6.550 18.142 1.00 98.25 505 ASN A N 1
ATOM 4014 C CA . ASN A 1 505 ? -19.577 -7.493 19.247 1.00 98.25 505 ASN A CA 1
ATOM 4015 C C . ASN A 1 505 ? -18.114 -7.969 19.369 1.00 98.25 505 ASN A C 1
ATOM 4017 O O . ASN A 1 505 ? -17.258 -7.608 18.550 1.00 98.25 505 ASN A O 1
ATOM 4021 N N . ALA A 1 506 ? -17.827 -8.802 20.371 1.00 98.25 506 ALA A N 1
ATOM 4022 C CA . ALA A 1 506 ? -16.495 -9.369 20.587 1.00 98.25 506 ALA A CA 1
ATOM 4023 C C . ALA A 1 506 ? -16.039 -10.295 19.437 1.00 98.25 506 ALA A C 1
ATOM 4025 O O . ALA A 1 506 ? -14.845 -10.365 19.141 1.00 98.25 506 ALA A O 1
ATOM 4026 N N . ASP A 1 507 ? -16.972 -10.956 18.739 1.00 98.31 507 ASP A N 1
ATOM 4027 C CA . ASP A 1 507 ? -16.666 -11.795 17.571 1.00 98.31 507 ASP A CA 1
ATOM 4028 C C . ASP A 1 507 ? -16.124 -10.980 16.393 1.00 98.31 507 ASP A C 1
ATOM 4030 O O . ASP A 1 507 ? -15.142 -11.381 15.766 1.00 98.31 507 ASP A O 1
ATOM 4034 N N . ASP A 1 508 ? -16.728 -9.826 16.097 1.00 97.62 508 ASP A N 1
ATOM 4035 C CA . ASP A 1 508 ? -16.248 -8.907 15.064 1.00 97.62 508 ASP A CA 1
ATOM 4036 C C . ASP A 1 508 ? -14.810 -8.466 15.369 1.00 97.62 508 ASP A C 1
ATOM 4038 O O . ASP A 1 508 ? -13.952 -8.505 14.484 1.00 97.62 508 ASP A O 1
ATOM 4042 N N . LEU A 1 509 ? -14.532 -8.092 16.626 1.00 98.00 509 LEU A N 1
ATOM 4043 C CA . LEU A 1 509 ? -13.188 -7.730 17.081 1.00 98.00 509 LEU A CA 1
ATOM 4044 C C . LEU A 1 509 ? -12.199 -8.879 16.862 1.00 98.00 509 LEU A C 1
ATOM 4046 O O . LEU A 1 509 ? -11.151 -8.682 16.242 1.00 98.00 509 LEU A O 1
ATOM 4050 N N . LYS A 1 510 ? -12.546 -10.088 17.314 1.00 98.12 510 LYS A N 1
ATOM 4051 C CA . LYS A 1 510 ? -11.700 -11.271 17.150 1.00 98.12 510 LYS A CA 1
ATOM 4052 C C . LYS A 1 510 ? -11.425 -11.572 15.679 1.00 98.12 510 LYS A C 1
ATOM 4054 O O . LYS A 1 510 ? -10.275 -11.801 15.322 1.00 98.12 510 LYS A O 1
ATOM 4059 N N . LYS A 1 511 ? -12.444 -11.553 14.815 1.00 98.06 511 LYS A N 1
ATOM 4060 C CA . LYS A 1 511 ? -12.270 -11.814 13.376 1.00 98.06 511 LYS A CA 1
ATOM 4061 C C . LYS A 1 511 ? -11.379 -10.770 12.707 1.00 98.06 511 LYS A C 1
ATOM 4063 O O . LYS A 1 511 ? -10.598 -11.114 11.827 1.00 98.06 511 LYS A O 1
ATOM 4068 N N . ILE A 1 512 ? -11.474 -9.502 13.103 1.00 98.00 512 ILE A N 1
ATOM 4069 C CA . ILE A 1 512 ? -10.592 -8.455 12.574 1.00 98.00 512 ILE A CA 1
ATOM 4070 C C . ILE A 1 512 ? -9.145 -8.695 13.019 1.00 98.00 512 ILE A C 1
ATOM 4072 O O . ILE A 1 512 ? -8.242 -8.638 1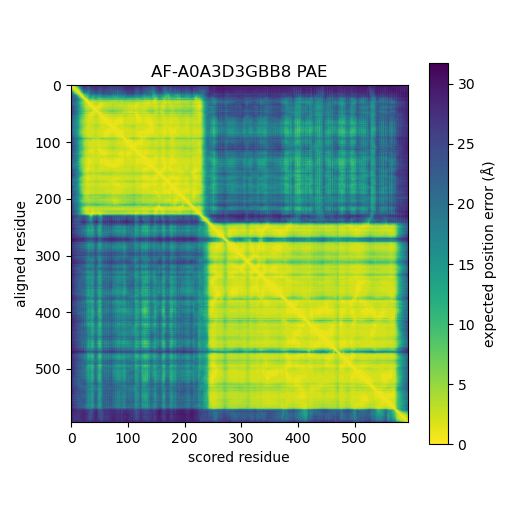2.184 1.00 98.00 512 ILE A O 1
ATOM 4076 N N . ALA A 1 513 ? -8.918 -9.003 14.299 1.00 98.25 513 ALA A N 1
ATOM 4077 C CA . ALA A 1 513 ? -7.588 -9.341 14.803 1.00 98.25 513 ALA A CA 1
ATOM 4078 C C . ALA A 1 513 ? -6.998 -10.557 14.068 1.00 98.25 513 ALA A C 1
ATOM 4080 O O . ALA A 1 513 ? -5.849 -10.528 13.635 1.00 98.25 513 ALA A O 1
ATOM 4081 N N . ASP A 1 514 ? -7.816 -11.590 13.868 1.00 98.12 514 ASP A N 1
ATOM 4082 C CA . ASP A 1 514 ? -7.443 -12.840 13.205 1.00 98.12 514 ASP A CA 1
ATOM 4083 C C . ASP A 1 514 ? -7.109 -12.624 11.724 1.00 98.12 514 ASP A C 1
ATOM 4085 O O . ASP A 1 514 ? -6.092 -13.104 11.227 1.00 98.12 514 ASP A O 1
ATOM 4089 N N . LEU A 1 515 ? -7.888 -11.783 11.035 1.00 98.44 515 LEU A N 1
ATOM 4090 C CA . LEU A 1 515 ? -7.599 -11.368 9.664 1.00 98.44 515 LEU A CA 1
ATOM 4091 C C . LEU A 1 515 ? -6.214 -10.726 9.534 1.00 98.44 515 LEU A C 1
ATOM 4093 O O . LEU A 1 515 ? -5.460 -11.071 8.621 1.00 98.44 515 LEU A O 1
ATOM 4097 N N . PHE A 1 516 ? -5.871 -9.791 10.420 1.00 98.31 516 PHE A N 1
ATOM 4098 C CA . PHE A 1 516 ? -4.589 -9.092 10.336 1.00 98.31 516 PHE A CA 1
ATOM 4099 C C . PHE A 1 516 ? -3.413 -9.940 10.832 1.00 98.31 516 PHE A C 1
ATOM 4101 O O . PHE A 1 516 ? -2.349 -9.876 10.214 1.00 98.31 516 PHE A O 1
ATOM 4108 N N . GLU A 1 517 ? -3.587 -10.790 11.851 1.00 98.31 517 GLU A N 1
ATOM 4109 C CA . GLU A 1 517 ? -2.561 -11.768 12.243 1.00 98.31 517 GLU A CA 1
ATOM 4110 C C . GLU A 1 517 ? -2.283 -12.759 11.104 1.00 98.31 517 GLU A C 1
ATOM 4112 O O . GLU A 1 517 ? -1.127 -12.957 10.715 1.00 98.31 517 GLU A O 1
ATOM 4117 N N . GLY A 1 518 ? -3.335 -13.331 10.509 1.00 97.69 518 GLY A N 1
ATOM 4118 C CA . GLY A 1 518 ? -3.229 -14.228 9.361 1.00 97.69 518 GLY A CA 1
ATOM 4119 C C . GLY A 1 518 ? -2.548 -13.554 8.170 1.00 97.69 518 GLY A C 1
ATOM 4120 O O . GLY A 1 518 ? -1.657 -14.135 7.545 1.00 97.69 518 GLY A O 1
ATOM 4121 N N . ARG A 1 519 ? -2.879 -12.285 7.891 1.00 97.88 519 ARG A N 1
ATOM 4122 C CA . ARG A 1 519 ? -2.244 -11.540 6.799 1.00 97.88 519 ARG A CA 1
ATOM 4123 C C . ARG A 1 519 ? -0.769 -11.257 7.058 1.00 97.88 519 ARG A C 1
ATOM 4125 O O . ARG A 1 519 ? 0.046 -11.461 6.162 1.00 97.88 519 ARG A O 1
ATOM 4132 N N . ILE A 1 520 ? -0.402 -10.820 8.259 1.00 98.31 520 ILE A N 1
ATOM 4133 C CA . ILE A 1 520 ? 1.002 -10.581 8.620 1.00 98.31 520 ILE A CA 1
ATOM 4134 C C . ILE A 1 520 ? 1.805 -11.885 8.512 1.00 98.31 520 ILE A C 1
ATOM 4136 O O . ILE A 1 520 ? 2.915 -11.889 7.978 1.00 98.31 520 ILE A O 1
ATOM 4140 N N . ASN A 1 521 ? 1.221 -13.010 8.929 1.00 97.25 521 ASN A N 1
ATOM 4141 C CA . ASN A 1 521 ? 1.824 -14.330 8.769 1.00 97.25 521 ASN A CA 1
ATOM 4142 C C . ASN A 1 521 ? 1.986 -14.751 7.305 1.00 97.25 521 ASN A C 1
ATOM 4144 O O . ASN A 1 521 ? 3.024 -15.309 6.945 1.00 97.25 521 ASN A O 1
ATOM 4148 N N . TYR A 1 522 ? 1.007 -14.466 6.451 1.00 96.38 522 TYR A N 1
ATOM 4149 C CA . TYR A 1 522 ? 1.131 -14.673 5.010 1.00 96.38 522 TYR A CA 1
ATOM 4150 C C . TYR A 1 522 ? 2.301 -13.876 4.429 1.00 96.38 522 TYR A C 1
ATOM 4152 O O . TYR A 1 522 ? 3.191 -14.460 3.816 1.00 96.38 522 TYR A O 1
ATOM 4160 N N . LEU A 1 523 ? 2.354 -12.571 4.707 1.00 96.38 523 LEU A N 1
ATOM 4161 C CA . LEU A 1 523 ? 3.399 -11.675 4.205 1.00 96.38 523 LEU A CA 1
ATOM 4162 C C . LEU A 1 523 ? 4.798 -12.084 4.673 1.00 96.38 523 LEU A C 1
ATOM 4164 O O . LEU A 1 523 ? 5.737 -12.091 3.883 1.00 96.38 523 LEU A O 1
ATOM 4168 N N . LYS A 1 524 ? 4.938 -12.496 5.937 1.00 95.69 524 LYS A N 1
ATOM 4169 C CA . LYS A 1 524 ? 6.207 -12.996 6.482 1.00 95.69 524 LYS A CA 1
ATOM 4170 C C . LYS A 1 524 ? 6.744 -14.203 5.714 1.00 95.69 524 LYS A C 1
ATOM 4172 O O . LYS A 1 524 ? 7.958 -14.346 5.581 1.00 95.69 524 LYS A O 1
ATOM 4177 N N . ASN A 1 525 ? 5.848 -15.074 5.257 1.00 92.94 525 ASN A N 1
ATOM 4178 C CA . ASN A 1 525 ? 6.200 -16.314 4.574 1.00 92.94 525 ASN A CA 1
ATOM 4179 C C . ASN A 1 525 ? 6.317 -16.152 3.050 1.00 92.94 525 ASN A C 1
ATOM 4181 O O . ASN A 1 525 ? 6.641 -17.129 2.375 1.00 92.94 525 ASN A O 1
ATOM 4185 N N . LEU A 1 526 ? 6.091 -14.952 2.501 1.00 88.12 526 LEU A N 1
ATOM 4186 C CA . LEU A 1 526 ? 6.371 -14.697 1.093 1.00 88.12 526 LEU A CA 1
ATOM 4187 C C . LEU A 1 526 ? 7.889 -14.742 0.841 1.00 88.12 526 LEU A C 1
ATOM 4189 O O . LEU A 1 526 ? 8.649 -14.101 1.582 1.00 88.12 526 LEU A O 1
ATOM 4193 N N . PRO A 1 527 ? 8.344 -15.477 -0.193 1.00 84.06 527 PRO A N 1
ATOM 4194 C CA . PRO A 1 527 ? 9.759 -15.514 -0.557 1.00 84.06 527 PRO A CA 1
ATOM 4195 C C . PRO A 1 527 ? 10.234 -14.144 -1.049 1.00 84.06 527 PRO A C 1
ATOM 4197 O O . PRO A 1 527 ? 11.313 -13.685 -0.674 1.00 84.06 527 PRO A O 1
ATOM 4200 N N . ASP A 1 528 ? 9.378 -13.462 -1.806 1.00 87.06 528 ASP A N 1
ATOM 4201 C CA . ASP A 1 528 ? 9.650 -12.163 -2.402 1.00 87.06 528 ASP A CA 1
ATOM 4202 C C . ASP A 1 528 ? 8.933 -11.033 -1.653 1.00 87.06 528 ASP A C 1
ATOM 4204 O O . ASP A 1 528 ? 8.045 -11.252 -0.824 1.00 87.06 528 ASP A O 1
ATOM 4208 N N . ARG A 1 529 ? 9.353 -9.791 -1.909 1.00 88.69 529 ARG A N 1
ATOM 4209 C CA . ARG A 1 529 ? 8.678 -8.594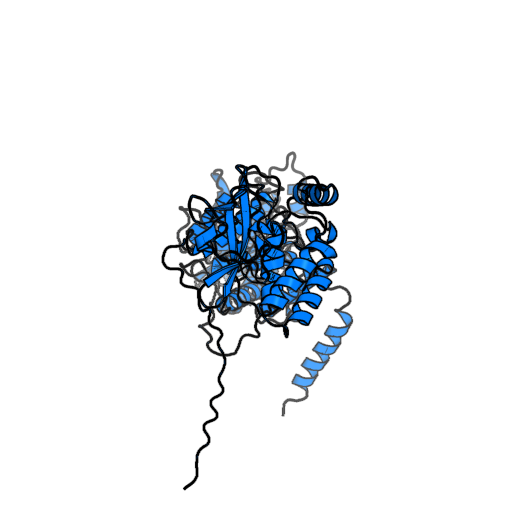 -1.383 1.00 88.69 529 ARG A CA 1
ATOM 4210 C C . ARG A 1 529 ? 7.383 -8.337 -2.146 1.00 88.69 529 ARG A C 1
ATOM 4212 O O . ARG A 1 529 ? 7.300 -8.599 -3.344 1.00 88.69 529 ARG A O 1
ATOM 4219 N N . VAL A 1 530 ? 6.397 -7.738 -1.480 1.00 90.06 530 VAL A N 1
ATOM 4220 C CA . VAL A 1 530 ? 5.141 -7.348 -2.141 1.00 90.06 530 VAL A CA 1
ATOM 4221 C C . VAL A 1 530 ? 5.403 -6.180 -3.086 1.00 90.06 530 VAL A C 1
ATOM 4223 O O . VAL A 1 530 ? 6.006 -5.180 -2.712 1.00 90.06 530 VAL A O 1
ATOM 4226 N N . LEU A 1 531 ? 4.952 -6.244 -4.325 1.00 84.00 531 LEU A N 1
ATOM 4227 C CA . LEU A 1 531 ? 5.248 -5.185 -5.289 1.00 84.00 531 LEU A CA 1
ATOM 4228 C C . LEU A 1 531 ? 4.205 -4.076 -5.209 1.00 84.00 531 LEU A C 1
ATOM 4230 O O . LEU A 1 531 ? 3.039 -4.341 -4.931 1.00 84.00 531 LEU A O 1
ATOM 4234 N N . VAL A 1 532 ? 4.617 -2.821 -5.404 1.00 89.62 532 VAL A N 1
ATOM 4235 C CA . VAL A 1 532 ? 3.680 -1.689 -5.351 1.00 89.62 532 VAL A CA 1
ATOM 4236 C C . VAL A 1 532 ? 2.811 -1.705 -6.602 1.00 89.62 532 VAL A C 1
ATOM 4238 O O . VAL A 1 532 ? 3.326 -1.659 -7.711 1.00 89.62 532 VAL A O 1
ATOM 4241 N N . GLY A 1 533 ? 1.493 -1.762 -6.427 1.00 82.25 533 GLY A N 1
ATOM 4242 C CA . GLY A 1 533 ? 0.535 -1.798 -7.524 1.00 82.25 533 GLY A CA 1
ATOM 4243 C C . GLY A 1 533 ? 0.199 -0.422 -8.110 1.00 82.25 533 GLY A C 1
ATOM 4244 O O . GLY A 1 533 ? 0.899 0.585 -7.947 1.00 82.25 533 GLY A O 1
ATOM 4245 N N . THR A 1 534 ? -0.945 -0.361 -8.792 1.00 78.50 534 THR A N 1
ATOM 4246 C CA . THR A 1 534 ? -1.417 0.841 -9.501 1.00 78.50 534 THR A CA 1
ATOM 4247 C C . THR A 1 534 ? -1.900 1.958 -8.570 1.00 78.50 534 THR A C 1
ATOM 4249 O O . THR A 1 534 ? -1.926 3.115 -8.988 1.00 78.50 534 THR A O 1
ATOM 4252 N N . LEU A 1 535 ? -2.209 1.655 -7.301 1.00 91.31 535 LEU A N 1
ATOM 4253 C CA . LEU A 1 535 ? -2.691 2.615 -6.292 1.00 91.31 535 LEU A CA 1
ATOM 4254 C C . LEU A 1 535 ? -3.921 3.410 -6.775 1.00 91.31 535 LEU A C 1
ATOM 4256 O O . LEU A 1 535 ? -4.010 4.634 -6.613 1.00 91.31 535 LEU A O 1
ATOM 4260 N N . LEU A 1 536 ? -4.864 2.712 -7.408 1.00 90.25 536 LEU A N 1
ATOM 4261 C CA . LEU A 1 536 ? -6.120 3.279 -7.895 1.00 90.25 536 LEU A CA 1
ATOM 4262 C C . LEU A 1 536 ? -7.289 2.853 -7.002 1.00 90.25 536 LEU A C 1
ATOM 4264 O O . LEU A 1 536 ? -7.293 1.720 -6.521 1.00 90.25 536 LEU A O 1
ATOM 4268 N N . PRO A 1 537 ? -8.285 3.728 -6.775 1.00 94.31 537 PRO A N 1
ATOM 4269 C CA . PRO A 1 537 ? -9.536 3.326 -6.145 1.00 94.31 537 PRO A CA 1
ATOM 4270 C C . PRO A 1 537 ? -10.197 2.161 -6.902 1.00 94.31 537 PRO A C 1
ATOM 4272 O O . PRO A 1 537 ? -10.066 2.093 -8.128 1.00 94.31 537 PRO A O 1
ATOM 4275 N N . PRO A 1 538 ? -10.928 1.268 -6.212 1.00 92.81 538 PRO A N 1
ATOM 4276 C CA . PRO A 1 538 ? -11.768 0.286 -6.890 1.00 92.81 538 PRO A CA 1
ATOM 4277 C C . PRO A 1 538 ? -12.849 0.998 -7.718 1.00 92.81 538 PRO A C 1
ATOM 4279 O O . PRO A 1 538 ? -13.344 2.056 -7.326 1.00 92.81 538 PRO A O 1
ATOM 4282 N N . THR A 1 539 ? -13.212 0.420 -8.863 1.00 91.56 539 THR A N 1
ATOM 4283 C CA . THR A 1 539 ? -14.180 1.009 -9.804 1.00 91.56 539 THR A CA 1
ATOM 4284 C C . THR A 1 539 ? -15.633 0.780 -9.402 1.00 91.56 539 THR A C 1
ATOM 4286 O O . THR A 1 539 ? -16.500 1.558 -9.788 1.00 91.56 539 THR A O 1
ATOM 4289 N N . ASP A 1 540 ? -15.902 -0.280 -8.638 1.00 92.44 540 ASP A N 1
ATOM 4290 C CA . ASP A 1 540 ? -17.242 -0.706 -8.239 1.00 92.44 540 ASP A CA 1
ATOM 4291 C C . ASP A 1 540 ? -17.213 -1.628 -7.000 1.00 92.44 540 ASP A C 1
ATOM 4293 O O . ASP A 1 540 ? -16.154 -2.025 -6.497 1.00 92.44 540 ASP A O 1
ATOM 4297 N N . ASP A 1 541 ? -18.403 -1.981 -6.506 1.00 93.69 541 ASP A N 1
ATOM 4298 C CA . ASP A 1 541 ? -18.593 -2.858 -5.346 1.00 93.69 541 ASP A CA 1
ATOM 4299 C C . ASP A 1 541 ? -18.089 -4.297 -5.581 1.00 93.69 541 ASP A C 1
ATOM 4301 O O . ASP A 1 541 ? -17.716 -4.983 -4.622 1.00 93.69 541 ASP A O 1
ATOM 4305 N N . ALA A 1 542 ? -18.051 -4.771 -6.833 1.00 92.69 542 ALA A N 1
ATOM 4306 C CA . ALA A 1 542 ? -17.572 -6.113 -7.153 1.00 92.69 542 ALA A CA 1
ATOM 4307 C C . ALA A 1 542 ? -16.046 -6.197 -7.019 1.00 92.69 542 ALA A C 1
ATOM 4309 O O . ALA A 1 542 ? -15.534 -7.171 -6.461 1.00 92.69 542 ALA A O 1
ATOM 4310 N N . GLU A 1 543 ? -15.322 -5.163 -7.450 1.00 92.62 543 GLU A N 1
ATOM 4311 C CA . GLU A 1 543 ? -13.879 -5.052 -7.247 1.00 92.62 543 GLU A CA 1
ATOM 4312 C C . GLU A 1 543 ? -13.537 -4.885 -5.755 1.00 92.62 543 GLU A C 1
ATOM 4314 O O . GLU A 1 543 ? -12.613 -5.542 -5.273 1.00 92.62 543 GLU A O 1
ATOM 4319 N N . VAL A 1 544 ? -14.330 -4.126 -4.981 1.00 95.19 544 VAL A N 1
ATOM 4320 C CA . VAL A 1 544 ? -14.196 -4.069 -3.507 1.00 95.19 544 VAL A CA 1
ATOM 4321 C C . VAL A 1 544 ? -14.308 -5.467 -2.890 1.00 95.19 544 VAL A C 1
ATOM 4323 O O . VAL A 1 544 ? -13.426 -5.887 -2.134 1.00 95.19 544 VAL A O 1
ATOM 4326 N N . LEU A 1 545 ? -15.364 -6.217 -3.228 1.00 94.94 545 LEU A N 1
ATOM 4327 C CA . LEU A 1 545 ? -15.577 -7.569 -2.709 1.00 94.94 545 LEU A CA 1
ATOM 4328 C C . LEU A 1 545 ? -14.463 -8.531 -3.143 1.00 94.94 545 LEU A C 1
ATOM 4330 O O . LEU A 1 545 ? -14.018 -9.366 -2.353 1.00 94.94 545 LEU A O 1
ATOM 4334 N N . LYS A 1 546 ? -14.006 -8.434 -4.394 1.00 93.88 546 LYS A N 1
ATOM 4335 C CA . LYS A 1 546 ? -12.922 -9.259 -4.934 1.00 93.88 546 LYS A CA 1
ATOM 4336 C C . LYS A 1 546 ? -11.613 -9.010 -4.191 1.00 93.88 546 LYS A C 1
ATOM 4338 O O . LYS A 1 546 ? -10.976 -9.980 -3.778 1.00 93.88 546 LYS A O 1
ATOM 4343 N N . GLN A 1 547 ? -11.245 -7.747 -3.972 1.00 95.25 547 GLN A N 1
ATOM 4344 C CA . GLN A 1 547 ? -10.056 -7.380 -3.203 1.00 95.25 547 GLN A CA 1
ATOM 4345 C C . GLN A 1 547 ? -10.164 -7.858 -1.754 1.00 95.25 547 GLN A C 1
ATOM 4347 O O . GLN A 1 547 ? -9.231 -8.484 -1.259 1.00 95.25 547 GLN A O 1
ATOM 4352 N N . TYR A 1 548 ? -11.319 -7.668 -1.107 1.00 97.06 548 TYR A N 1
ATOM 4353 C CA . TYR A 1 548 ? -11.564 -8.170 0.246 1.00 97.06 548 TYR A CA 1
ATOM 4354 C C . TYR A 1 548 ? -11.398 -9.693 0.339 1.00 97.06 548 TYR A C 1
ATOM 4356 O O . TYR A 1 548 ? -10.619 -10.189 1.148 1.00 97.06 548 TYR A O 1
ATOM 4364 N N . ARG A 1 549 ? -12.066 -10.455 -0.536 1.00 95.88 549 ARG A N 1
ATOM 4365 C CA . ARG A 1 549 ? -11.957 -11.922 -0.556 1.00 95.88 549 ARG A CA 1
ATOM 4366 C C . ARG A 1 549 ? -10.533 -12.390 -0.845 1.00 95.88 549 ARG A C 1
ATOM 4368 O O . ARG A 1 549 ? -10.092 -13.359 -0.241 1.00 95.88 549 ARG A O 1
ATOM 4375 N N . SER A 1 550 ? -9.821 -11.722 -1.753 1.00 95.44 550 SER A N 1
ATOM 4376 C CA . SER A 1 550 ? -8.403 -11.999 -2.021 1.00 95.44 550 SER A CA 1
ATOM 4377 C C . SER A 1 550 ? -7.548 -11.796 -0.769 1.00 95.44 550 SER A C 1
ATOM 4379 O O . SER A 1 550 ? -6.721 -12.645 -0.432 1.00 95.44 550 SER A O 1
ATOM 4381 N N . TYR A 1 551 ? -7.800 -10.709 -0.037 1.00 97.31 551 TYR A N 1
ATOM 4382 C CA . TYR A 1 551 ? -7.092 -10.383 1.193 1.00 97.31 551 TYR A CA 1
ATOM 4383 C C . TYR A 1 551 ? -7.303 -11.451 2.275 1.00 97.31 551 TYR A C 1
ATOM 4385 O O . TYR A 1 551 ? -6.322 -11.970 2.812 1.00 97.31 551 TYR A O 1
ATOM 4393 N N . VAL A 1 552 ? -8.563 -11.845 2.511 1.00 97.62 552 VAL A N 1
ATOM 4394 C CA . VAL A 1 552 ? -8.939 -12.895 3.476 1.00 97.62 552 VAL A CA 1
ATOM 4395 C C . VAL A 1 552 ? -8.349 -14.256 3.086 1.00 97.62 552 VAL A C 1
ATOM 4397 O O . VAL A 1 552 ? -7.746 -14.916 3.926 1.00 97.62 552 VAL A O 1
ATOM 4400 N N . ARG A 1 553 ? -8.418 -14.653 1.804 1.00 96.62 553 ARG A N 1
ATOM 4401 C CA . ARG A 1 553 ? -7.796 -15.913 1.345 1.00 96.62 553 ARG A CA 1
ATOM 4402 C C . ARG A 1 553 ? -6.292 -15.920 1.551 1.00 96.62 553 ARG A C 1
ATOM 4404 O O . ARG A 1 553 ? -5.752 -16.921 2.004 1.00 96.62 553 ARG A O 1
ATOM 4411 N N . GLY A 1 554 ? -5.613 -14.821 1.219 1.00 92.56 554 GLY A N 1
ATOM 4412 C CA . GLY A 1 554 ? -4.172 -14.744 1.429 1.00 92.56 554 GLY A CA 1
ATOM 4413 C C . GLY A 1 554 ? -3.810 -14.811 2.911 1.00 92.56 554 GLY A C 1
ATOM 4414 O O . GLY A 1 554 ? -2.808 -15.418 3.239 1.00 92.56 554 GLY A O 1
ATOM 4415 N N . ALA A 1 555 ? -4.664 -14.331 3.822 1.00 95.38 555 ALA A N 1
ATOM 4416 C CA . ALA A 1 555 ? -4.492 -14.545 5.262 1.00 95.38 555 ALA A CA 1
ATOM 4417 C C . ALA A 1 555 ? -4.668 -16.017 5.714 1.00 95.38 555 ALA A C 1
ATOM 4419 O O . ALA A 1 555 ? -4.511 -16.309 6.895 1.00 95.38 555 ALA A O 1
ATOM 4420 N N . GLY A 1 556 ? -4.983 -16.945 4.801 1.00 94.75 556 GLY A N 1
ATOM 4421 C CA . GLY A 1 556 ? -5.225 -18.358 5.108 1.00 94.75 556 GLY A CA 1
ATOM 4422 C C . GLY A 1 556 ? -6.622 -18.637 5.665 1.00 94.75 556 GLY A C 1
ATOM 4423 O O . GLY A 1 556 ? -6.838 -19.686 6.268 1.00 94.75 556 GLY A O 1
ATOM 4424 N N . LEU A 1 557 ? -7.559 -17.706 5.481 1.00 96.25 557 LEU A N 1
ATOM 4425 C CA . LEU A 1 557 ? -8.894 -17.738 6.074 1.00 96.25 557 LEU A CA 1
ATOM 4426 C C . LEU A 1 557 ? -9.966 -17.987 5.004 1.00 96.25 557 LEU A C 1
ATOM 4428 O O . LEU A 1 557 ? -9.791 -17.631 3.835 1.00 96.25 557 LEU A O 1
ATOM 4432 N N . ASP A 1 558 ? -11.096 -18.574 5.405 1.00 95.56 558 ASP A N 1
ATOM 4433 C CA . ASP A 1 558 ? -12.256 -18.768 4.528 1.00 95.56 558 ASP A CA 1
ATOM 4434 C C . ASP A 1 558 ? -13.049 -17.457 4.396 1.00 95.56 558 ASP A C 1
ATOM 4436 O O . ASP A 1 558 ? -13.679 -17.038 5.370 1.00 95.56 558 ASP A O 1
ATOM 4440 N N . PRO A 1 559 ? -13.093 -16.810 3.213 1.00 95.44 559 PRO A N 1
ATOM 4441 C CA . PRO A 1 559 ? -13.794 -15.543 3.047 1.00 95.44 559 PRO A CA 1
ATOM 4442 C C . PRO A 1 559 ? -15.266 -15.576 3.437 1.00 95.44 559 PRO A C 1
ATOM 4444 O O . PRO A 1 559 ? -15.787 -14.546 3.862 1.00 95.44 559 PRO A O 1
ATOM 4447 N N . ASP A 1 560 ? -15.939 -16.720 3.305 1.00 93.81 560 ASP A N 1
ATOM 4448 C CA . ASP A 1 560 ? -17.367 -16.816 3.597 1.00 93.81 560 ASP A CA 1
ATOM 4449 C C . ASP A 1 560 ? -17.660 -16.690 5.104 1.00 93.81 560 ASP A C 1
ATOM 4451 O O . ASP A 1 560 ? -18.710 -16.158 5.474 1.00 93.81 560 ASP A O 1
ATOM 4455 N N . LEU A 1 561 ? -16.708 -17.054 5.975 1.00 95.50 561 LEU A N 1
ATOM 4456 C CA . LEU A 1 561 ? -16.806 -16.867 7.431 1.00 95.50 561 LEU A CA 1
ATOM 4457 C C . LEU A 1 561 ? -16.602 -15.410 7.881 1.00 95.50 561 LEU A C 1
ATOM 4459 O O . LEU A 1 561 ? -16.938 -15.076 9.019 1.00 95.50 561 LEU A O 1
ATOM 4463 N N . TYR A 1 562 ? -16.091 -14.544 6.999 1.00 97.00 562 TYR A N 1
ATOM 4464 C CA . TYR A 1 562 ? -15.803 -13.134 7.291 1.00 97.00 562 TYR A CA 1
ATOM 4465 C C . TYR A 1 562 ? -16.727 -12.173 6.522 1.00 97.00 562 TYR A C 1
ATOM 4467 O O . TYR A 1 562 ? -16.643 -10.961 6.693 1.00 97.00 562 TYR A O 1
ATOM 4475 N N . LEU A 1 563 ? -17.668 -12.662 5.702 1.00 94.94 563 LEU A N 1
ATOM 4476 C CA . LEU A 1 563 ? -18.610 -11.798 4.964 1.00 94.94 563 LEU A CA 1
ATOM 4477 C C . LEU A 1 563 ? -19.543 -10.977 5.867 1.00 94.94 563 LEU A C 1
ATOM 4479 O O . LEU A 1 563 ? -20.145 -9.998 5.420 1.00 94.94 563 LEU A O 1
ATOM 4483 N N . ASP A 1 564 ? -19.712 -11.354 7.128 1.00 94.12 564 ASP A N 1
ATOM 4484 C CA . ASP A 1 564 ? -20.447 -10.552 8.100 1.00 94.12 564 ASP A CA 1
ATOM 4485 C C . ASP A 1 564 ? -19.675 -9.295 8.534 1.00 94.12 564 ASP A C 1
ATOM 4487 O O . ASP A 1 564 ? -20.319 -8.300 8.888 1.00 94.12 564 ASP A O 1
ATOM 4491 N N . LEU A 1 565 ? -18.340 -9.278 8.393 1.00 94.50 565 LEU A N 1
ATOM 4492 C CA . LEU A 1 565 ? -17.485 -8.108 8.622 1.00 94.50 565 LEU A CA 1
ATOM 4493 C C . LEU A 1 565 ? -17.642 -6.995 7.578 1.00 94.50 565 LEU A C 1
ATOM 4495 O O . LEU A 1 565 ? -17.150 -5.895 7.808 1.00 94.50 565 LEU A O 1
ATOM 4499 N N . ILE A 1 566 ? -18.349 -7.220 6.467 1.00 94.38 566 ILE A N 1
ATOM 4500 C CA . ILE A 1 566 ? -18.524 -6.199 5.422 1.00 94.38 566 ILE A CA 1
ATOM 4501 C C . ILE A 1 566 ? -19.979 -5.706 5.333 1.00 94.38 566 ILE A C 1
ATOM 4503 O O . ILE A 1 566 ? -20.907 -6.420 5.739 1.00 94.38 566 ILE A O 1
ATOM 4507 N N . PRO A 1 567 ? -20.249 -4.466 4.881 1.00 92.88 567 PRO A N 1
ATOM 4508 C CA . PRO A 1 567 ? -21.614 -3.969 4.696 1.00 92.88 567 PRO A CA 1
ATOM 4509 C C . PRO A 1 567 ? -22.468 -4.870 3.793 1.00 92.88 567 PRO A C 1
ATOM 4511 O O . PRO A 1 567 ? -21.966 -5.477 2.850 1.00 92.88 567 PRO A O 1
ATOM 4514 N N . ALA A 1 568 ? -23.776 -4.942 4.059 1.00 91.75 568 ALA A N 1
ATOM 4515 C CA . ALA A 1 568 ? -24.693 -5.822 3.327 1.00 91.75 568 ALA A CA 1
ATOM 4516 C C . ALA A 1 568 ? -24.712 -5.568 1.808 1.00 91.75 568 ALA A C 1
ATOM 4518 O O . ALA A 1 568 ? -24.872 -6.522 1.049 1.00 91.75 568 ALA A O 1
ATOM 4519 N N . ARG A 1 569 ? -24.471 -4.322 1.365 1.00 92.06 569 ARG A N 1
ATOM 4520 C CA . ARG A 1 569 ? -24.405 -3.962 -0.063 1.00 92.06 569 ARG A CA 1
ATOM 4521 C C . ARG A 1 569 ? -23.371 -4.776 -0.849 1.00 92.06 569 ARG A C 1
ATOM 4523 O O . ARG A 1 569 ? -23.650 -5.186 -1.967 1.00 92.06 569 ARG A O 1
ATOM 4530 N N . TYR A 1 570 ? -22.247 -5.130 -0.223 1.00 90.50 570 TYR A N 1
ATOM 4531 C CA . TYR A 1 570 ? -21.196 -5.933 -0.856 1.00 90.50 570 TYR A CA 1
ATOM 4532 C C . TYR A 1 570 ? -21.507 -7.433 -0.889 1.00 90.50 570 TYR A C 1
ATOM 4534 O O . TYR A 1 570 ? -20.804 -8.192 -1.543 1.00 90.50 570 TYR A O 1
ATOM 4542 N N . ARG A 1 571 ? -22.544 -7.896 -0.180 1.00 85.81 571 ARG A N 1
ATOM 4543 C CA . ARG A 1 571 ? -22.884 -9.327 -0.063 1.00 85.81 571 ARG A CA 1
ATOM 4544 C C . ARG A 1 571 ? -23.892 -9.797 -1.131 1.00 85.81 571 ARG A C 1
ATOM 4546 O O . ARG A 1 571 ? -24.283 -10.966 -1.132 1.00 85.81 571 ARG A O 1
ATOM 4553 N N . GLY A 1 572 ? -24.358 -8.897 -2.003 1.00 67.56 572 GLY A N 1
ATOM 4554 C CA . GLY A 1 572 ? -25.512 -9.088 -2.891 1.00 67.56 572 GLY A CA 1
ATOM 4555 C C . GLY A 1 572 ? -25.354 -10.153 -3.990 1.00 67.56 572 GLY A C 1
ATOM 4556 O O . GLY A 1 572 ? -24.351 -10.206 -4.691 1.00 67.56 572 GLY A O 1
ATOM 4557 N N . SER A 1 573 ? -26.414 -10.961 -4.157 1.00 50.97 573 SER A N 1
ATOM 4558 C CA . SER A 1 573 ? -26.672 -12.102 -5.073 1.00 50.97 573 SER A CA 1
ATOM 4559 C C . SER A 1 573 ? -26.052 -13.480 -4.768 1.00 50.97 573 SER A C 1
ATOM 4561 O O . SER A 1 573 ? -26.633 -14.484 -5.179 1.00 50.97 573 SER A O 1
ATOM 4563 N N . GLN A 1 574 ? -24.976 -13.604 -3.979 1.00 52.75 574 GLN A N 1
ATOM 4564 C CA . GLN A 1 574 ? -24.410 -14.935 -3.655 1.00 52.75 574 GLN A CA 1
ATOM 4565 C C . GLN A 1 574 ? -24.998 -15.609 -2.397 1.00 52.75 574 GLN A C 1
ATOM 4567 O O . GLN A 1 574 ? -24.903 -16.832 -2.261 1.00 52.75 574 GLN A O 1
ATOM 4572 N N . SER A 1 575 ? -25.647 -14.860 -1.494 1.00 48.22 575 SER A N 1
ATOM 4573 C CA . SER A 1 575 ? -26.029 -15.375 -0.161 1.00 48.22 575 SER A CA 1
ATOM 4574 C C . SER A 1 575 ? -27.140 -16.438 -0.154 1.00 48.22 575 SER A C 1
ATOM 4576 O O . SER A 1 575 ? -27.296 -17.146 0.841 1.00 48.22 575 SER A O 1
ATOM 4578 N N . ILE A 1 576 ? -27.881 -16.606 -1.257 1.00 49.16 576 ILE A N 1
ATOM 4579 C CA . ILE A 1 576 ? -28.955 -17.610 -1.346 1.00 49.16 576 ILE A CA 1
ATOM 4580 C C . ILE A 1 576 ? -28.391 -19.015 -1.626 1.00 49.16 576 ILE A C 1
ATOM 4582 O O . ILE A 1 576 ? -28.964 -19.996 -1.165 1.00 49.16 576 ILE A O 1
ATOM 4586 N N . LYS A 1 577 ? -27.244 -19.147 -2.313 1.00 49.06 577 LYS A N 1
ATOM 4587 C CA . LYS A 1 577 ? -26.672 -20.468 -2.650 1.00 49.06 577 LYS A CA 1
ATOM 4588 C C . LYS A 1 577 ? -25.699 -21.013 -1.594 1.00 49.06 577 LYS A C 1
ATOM 4590 O O . LYS A 1 577 ? -25.630 -22.228 -1.421 1.00 49.06 577 LYS A O 1
ATOM 4595 N N . SER A 1 578 ? -24.970 -20.160 -0.865 1.00 51.88 578 SER A N 1
ATOM 4596 C CA . SER A 1 578 ? -23.987 -20.623 0.135 1.00 51.88 578 SER A CA 1
ATOM 4597 C C . SER A 1 578 ? -24.627 -21.112 1.440 1.00 51.88 578 SER A C 1
ATOM 4599 O O . SER A 1 578 ? -24.149 -22.087 2.021 1.00 51.88 578 SER A O 1
ATOM 4601 N N . LYS A 1 579 ? -25.756 -20.521 1.867 1.00 50.38 579 LYS A N 1
ATOM 4602 C CA . LYS A 1 579 ? -26.499 -20.988 3.054 1.00 50.38 579 LYS A CA 1
ATOM 4603 C C . LYS A 1 579 ? -27.003 -22.425 2.900 1.00 50.38 579 LYS A C 1
ATOM 4605 O O . LYS A 1 579 ? -26.996 -23.167 3.877 1.00 50.38 579 LYS A O 1
ATOM 4610 N N . THR A 1 580 ? -27.377 -22.838 1.690 1.00 53.06 580 THR A N 1
ATOM 4611 C CA . THR A 1 580 ? -27.790 -24.220 1.398 1.00 53.06 580 THR A CA 1
ATOM 4612 C C . THR A 1 580 ? -26.607 -25.187 1.494 1.00 53.06 580 THR A C 1
ATOM 4614 O O . THR A 1 580 ? -26.727 -26.247 2.100 1.00 53.06 580 THR A O 1
ATOM 4617 N N . ARG A 1 581 ? -25.428 -24.785 0.999 1.00 51.56 581 ARG A N 1
ATOM 4618 C CA . ARG A 1 581 ? -24.225 -25.634 0.956 1.00 51.56 581 ARG A CA 1
ATOM 4619 C C . ARG A 1 581 ? -23.550 -25.817 2.323 1.00 51.56 581 ARG A C 1
ATOM 4621 O O . ARG A 1 581 ? -23.093 -26.911 2.634 1.00 51.56 581 ARG A O 1
ATOM 4628 N N . CYS A 1 582 ? -23.540 -24.779 3.164 1.00 47.72 582 CYS A N 1
ATOM 4629 C CA . CYS A 1 582 ? -22.985 -24.866 4.521 1.00 47.72 582 CYS A CA 1
ATOM 4630 C C . CYS A 1 582 ? -23.872 -25.727 5.442 1.00 47.72 582 CYS A C 1
ATOM 4632 O O . CYS A 1 582 ? -23.368 -26.524 6.233 1.00 47.72 582 CYS A O 1
ATOM 4634 N N . LYS A 1 583 ? -25.203 -25.669 5.264 1.00 51.78 583 LYS A N 1
ATOM 4635 C CA . LYS A 1 583 ? -26.140 -26.564 5.963 1.00 51.78 583 LYS A CA 1
ATOM 4636 C C . LYS A 1 583 ? -25.917 -28.030 5.567 1.00 51.78 583 LYS A C 1
ATOM 4638 O O . LYS A 1 583 ? -25.914 -28.888 6.440 1.00 51.78 583 LYS A O 1
ATOM 4643 N N . GLU A 1 584 ? -25.649 -28.316 4.291 1.00 53.72 584 GLU A N 1
ATOM 4644 C CA . GLU A 1 584 ? -25.309 -29.670 3.823 1.00 53.72 584 GLU A CA 1
ATOM 4645 C C . GLU A 1 584 ? -23.948 -30.176 4.333 1.00 53.72 584 GLU A C 1
ATOM 4647 O O . GLU A 1 584 ? -23.825 -31.358 4.649 1.00 53.72 584 GLU A O 1
ATOM 4652 N N . GLN A 1 585 ? -22.933 -29.313 4.460 1.00 55.09 585 GLN A N 1
ATOM 4653 C CA . GLN A 1 585 ? -21.627 -29.701 5.016 1.00 55.09 585 GLN A CA 1
ATOM 4654 C C . GLN A 1 585 ? -21.679 -29.961 6.526 1.00 55.09 585 GLN A C 1
ATOM 4656 O O . GLN A 1 585 ? -21.122 -30.958 6.978 1.00 55.09 585 GLN A O 1
ATOM 4661 N N . ILE A 1 586 ? -22.396 -29.136 7.294 1.00 56.47 586 ILE A N 1
ATOM 4662 C CA . ILE A 1 586 ? -22.602 -29.365 8.734 1.00 56.47 586 ILE A CA 1
ATOM 4663 C C . ILE A 1 586 ? -23.436 -30.635 8.963 1.00 56.47 586 ILE A C 1
ATOM 4665 O O . ILE A 1 586 ? -23.108 -31.434 9.837 1.00 56.47 586 ILE A O 1
ATOM 4669 N N . LEU A 1 587 ? -24.456 -30.887 8.132 1.00 51.16 587 LEU A N 1
ATOM 4670 C CA . LEU A 1 587 ? -25.222 -32.137 8.186 1.00 51.16 587 LEU A CA 1
ATOM 4671 C C . LEU A 1 587 ? -24.355 -33.354 7.818 1.00 51.16 587 LEU A C 1
ATOM 4673 O O . LEU A 1 587 ? -24.435 -34.374 8.489 1.00 51.16 587 LEU A O 1
ATOM 4677 N N . ARG A 1 588 ? -23.460 -33.270 6.828 1.00 54.53 588 ARG A N 1
ATOM 4678 C CA . ARG A 1 588 ? -22.547 -34.386 6.512 1.00 54.53 588 ARG A CA 1
ATOM 4679 C C . ARG A 1 588 ? -21.561 -34.706 7.636 1.00 54.53 588 ARG A C 1
ATOM 4681 O O . ARG A 1 588 ? -21.257 -35.875 7.832 1.00 54.53 588 ARG A O 1
ATOM 4688 N N . VAL A 1 589 ? -21.095 -33.708 8.387 1.00 59.53 589 VAL A N 1
ATOM 4689 C CA . VAL A 1 589 ? -20.202 -33.927 9.541 1.00 59.53 589 VAL A CA 1
ATOM 4690 C C . VAL A 1 589 ? -20.960 -34.512 10.738 1.00 59.53 589 VAL A C 1
ATOM 4692 O O . VAL A 1 589 ? -20.418 -35.353 11.445 1.00 59.53 589 VAL A O 1
ATOM 4695 N N . LEU A 1 590 ? -22.225 -34.133 10.938 1.00 53.81 590 LEU A N 1
ATOM 4696 C CA . LEU A 1 590 ? -23.051 -34.653 12.036 1.00 53.81 590 LEU A CA 1
ATOM 4697 C C . LEU A 1 590 ? -23.643 -36.046 11.764 1.00 53.81 590 LEU A C 1
ATOM 4699 O O . LEU A 1 590 ? -23.954 -36.757 12.714 1.00 53.81 590 LEU A O 1
ATOM 4703 N N . PHE A 1 591 ? -23.787 -36.450 10.497 1.00 56.38 591 PHE A N 1
ATOM 4704 C CA . PHE A 1 591 ? -24.398 -37.732 10.121 1.00 56.38 591 PHE A CA 1
ATOM 4705 C C . PHE A 1 591 ? -23.409 -38.790 9.603 1.00 56.38 591 PHE A C 1
ATOM 4707 O O . PHE A 1 591 ? -23.843 -39.895 9.284 1.00 56.38 591 PHE A O 1
ATOM 4714 N N . HIS A 1 592 ? -22.107 -38.493 9.510 1.00 50.81 592 HIS A N 1
ATOM 4715 C CA . HIS A 1 592 ? -21.046 -39.457 9.157 1.00 50.81 592 HIS A CA 1
ATOM 4716 C C . HIS A 1 592 ? -19.890 -39.442 10.175 1.00 50.81 592 HIS A C 1
ATOM 4718 O O . HIS A 1 592 ? -18.717 -39.430 9.800 1.00 50.81 592 HIS A O 1
ATOM 4724 N N . ALA A 1 593 ? -20.212 -39.450 11.469 1.00 39.41 593 ALA A N 1
ATOM 4725 C CA . ALA A 1 593 ? -19.290 -39.978 12.472 1.00 39.41 593 ALA A CA 1
ATOM 4726 C C . ALA A 1 593 ? -19.544 -41.498 12.600 1.00 39.41 593 ALA A C 1
ATOM 4728 O O . ALA A 1 593 ? -20.717 -41.877 12.639 1.00 39.41 593 ALA A O 1
ATOM 4729 N N . PRO A 1 594 ? -18.503 -42.353 12.582 1.00 44.16 594 PRO A N 1
ATOM 4730 C CA . PRO A 1 594 ? -18.650 -43.793 12.797 1.00 44.16 594 PRO A CA 1
ATOM 4731 C C . PRO A 1 594 ? -19.180 -44.138 14.191 1.00 44.16 594 PRO A C 1
ATOM 4733 O O . PRO A 1 594 ? -18.879 -43.383 15.147 1.00 44.16 594 PRO A O 1
#

Mean predicted aligned error: 12.32 Å

Sequence (594 aa):
MRTALILLQFVFVISGASLAYSGLKSTAFRDIPDGSVMEGSLGHGGFQPDYIIDKNHPALAPLWDHARNVKSLPQEDKIRSIVQFIRTVLLPNRNYEDKDYLRTLKQFRELKREIPLGEYAVAKAGVCREYALLTHLALKEAGVPNQYVYAKVNTGGLIEDHAFTVIKDKGQLITVDSYELDYSGRLLKDLMNPGGITDKSYRAPWGRAKSGNYTVAVLDLHEFPKVFSLAPEAVPEIPPSTRSRAVSIKVGPELTFTNENMLNANWSMPNGDVTAVRAENKEALERYKIKIQELCLRKGCKIEEQFHVWSDGWRTPELRVTYPDGWWFIAGLDTSVLEFQSKEMTLKDLDAFHARIQQDIFDACEELGLKPKPGVGGGHIHIDLTSAFPEDGRLLRDFLVDYSNHPGLAFGALSLDQGNATPVAKLRSDQKIAFRKVISDFDYGLIRGRNQLAKEIERRVYFHSPVYGDPSQKYMAVNLTRVTKENVAESFRTVELRALRAQRNADDLKKIADLFEGRINYLKNLPDRVLVGTLLPPTDDAEVLKQYRSYVRGAGLDPDLYLDLIPARYRGSQSIKSKTRCKEQILRVLFHAP

pLDDT: mean 88.14, std 16.43, range [27.25, 98.62]

Solvent-accessible surface area (backbone atoms only — not comparable to full-atom values): 32000 Å² total; per-residue (Å²): 143,79,87,83,81,82,82,79,78,80,74,81,74,82,68,79,79,69,82,81,58,91,89,54,72,68,77,25,57,36,83,82,60,62,38,17,33,36,52,38,39,41,92,74,79,45,75,40,56,32,29,28,35,44,75,84,31,74,63,36,44,67,55,52,54,50,21,51,72,36,41,84,49,59,70,65,55,34,52,47,52,50,36,48,42,44,38,66,69,42,33,58,40,82,40,92,80,36,65,52,36,49,47,52,44,48,53,31,58,76,68,63,45,62,40,48,54,28,55,36,41,68,42,26,20,45,53,40,56,57,36,13,50,53,47,39,52,34,37,45,64,28,72,41,75,64,28,35,35,26,28,35,30,32,59,58,81,47,72,46,79,45,34,28,18,36,32,73,55,98,90,40,49,32,26,46,33,47,60,56,46,67,53,14,26,24,39,50,73,42,26,50,33,96,75,20,54,53,98,82,46,68,64,42,94,76,27,55,78,64,94,64,99,55,43,42,26,41,78,46,76,31,69,54,65,48,75,48,76,27,68,78,77,73,87,69,81,76,71,98,74,78,84,68,80,77,58,69,36,33,39,25,49,36,42,27,30,30,39,72,67,28,41,51,61,57,71,71,45,83,86,68,65,65,81,65,83,46,71,57,49,52,49,51,51,53,54,48,49,54,56,49,50,63,51,22,75,77,67,62,37,48,79,43,82,47,67,47,72,46,98,88,68,50,72,39,64,27,42,36,41,38,38,83,87,71,54,40,37,33,45,32,69,49,69,48,25,45,33,32,40,43,59,68,32,35,71,70,47,44,64,77,41,31,70,55,48,27,51,71,48,44,48,48,33,44,78,71,60,28,39,50,40,88,93,48,64,45,22,26,40,29,36,33,36,73,55,62,31,56,68,72,14,61,56,47,52,33,50,55,33,48,53,35,60,32,36,14,35,35,68,38,38,38,12,70,50,46,61,64,5,32,41,63,29,75,49,55,62,68,30,45,51,34,43,55,47,53,54,48,36,37,73,74,62,77,37,64,27,37,56,50,46,43,41,49,43,43,66,56,34,31,48,60,33,100,71,76,38,71,83,20,42,78,32,20,21,70,19,41,61,44,53,54,38,83,90,43,56,73,96,70,15,24,44,31,38,37,27,25,40,30,48,84,44,46,64,50,49,48,53,52,53,48,47,53,36,27,33,52,41,40,59,68,69,42,93,64,80,63,60,67,62,88,47,58,64,58,92,48,61,66,49,18,44,50,38,40,40,50,52,35,42,58,21,75,43,67,42,81,82,49,55,81,69,30,55,70,82,61,54,68,90,56,63,77,61,52,58,57,52,53,53,52,52,55,47,50,60,73,72,65,66,133

Nearest PDB structures (foldseek):
  3isr-assembly1_B  TM=5.570E-01  e=3.485E-02  Cytophaga hutchinsonii ATCC 33406
  3qh4-assembly1_A  TM=4.330E-01  e=1.995E+00  Mycobacterium marinum M
  8dg5-assembly1_K  TM=5.038E-01  e=5.281E+00  Drosophila melanogaster

Foldseek 3Di:
DDDDDDPDPPPPPPPDPQVPDPPAPSLQWDDADAQKWWQFCVVVVDQAHIATRHCVQPLNVVLLVQLLVCLPPDLLVSLLSSLCCLCVPQQVAADPPQPLVVVQSVVCVVVLHHHYLSSCSVSSHDYQVSQQVSSSVSCVSSVFDKTKGWFFKAWQNDTDIGIWIWGQDPNFIQTRGSNDLQSHQFTLVQQAPPQGHDPPGDGHPSGDDHPDDGHTHGPGTDSPTDMGHLDDDDPPPQDPPDQDPFQFWWKKWKFKWAAPVLVVQQVPDDPNPQADDDPVQVVLVVLLVVLLVVVCVVQVKDWDWDWDQDPVRDTWIKIWIAGPVGWIKIFTDGRRITIIITDIDTLVRLVVCQVVQFVSPQVSCVVVVIFFDAPPDFGKMWIQCPSQADFQQQLVLLVLLLCLVLCLLLVFFFHPPCQQAPHLLNFDSQLVVQNSVLSVCSVVVVQGTNLSSLVSNQVRRQQAGPRPGGNRQRRHQWHQCLSNDPPNPSRRGTTMGGSGGRAGGSVLVSVVSLLVSLLSSLCVSDPDGNRRDPSHHDPDLQSSLVSQCVSQVSSVHHVVVCSVSGDPVSVPPPVVPVVVVVVVVVVCVVVPDD